Protein AF-0000000070735660 (afdb_homodimer)

Radius of gyration: 27.58 Å; Cα contacts (8 Å, |Δi|>4): 1040; chains: 2; bounding box: 49×83×59 Å

Solvent-accessible surface area (backbone atoms only — not comparable to full-atom values): 27319 Å² total; per-residue (Å²): 127,81,79,76,78,56,40,30,33,40,38,33,31,33,40,31,30,28,33,68,56,40,55,63,57,39,46,39,50,52,58,48,33,52,85,51,47,46,78,44,70,46,63,44,88,35,67,40,91,58,77,45,58,70,66,55,50,64,76,41,56,89,63,61,77,35,14,16,64,54,46,76,40,86,44,86,69,58,62,47,63,37,79,56,71,60,45,80,41,67,72,51,80,67,37,46,27,39,62,39,54,52,66,56,38,50,53,51,47,64,60,46,48,71,75,72,47,84,36,35,29,37,38,12,31,28,42,14,19,26,49,51,53,51,49,51,39,47,32,40,72,76,63,69,41,77,72,49,48,32,41,34,31,35,43,16,37,43,76,29,35,43,86,52,41,72,63,40,29,44,96,88,66,47,78,38,57,40,71,45,33,38,38,35,39,38,22,72,61,18,93,53,39,67,37,26,52,49,29,56,67,42,38,36,58,66,22,85,89,41,71,53,60,47,42,78,46,76,40,91,43,36,88,60,70,74,55,38,91,84,34,50,66,59,29,42,50,52,35,50,51,52,45,33,50,58,58,34,66,69,55,61,56,55,56,70,75,100,126,81,79,76,79,56,41,31,33,39,40,32,31,33,41,32,28,28,30,68,56,39,55,63,57,40,46,39,50,52,59,45,34,53,86,50,47,45,77,44,67,45,61,42,89,36,68,39,91,60,76,46,58,70,66,56,50,64,77,41,55,88,65,60,77,34,13,15,65,53,48,76,42,86,45,86,67,57,64,46,64,37,80,56,71,60,44,81,40,68,72,52,80,68,38,44,26,40,61,38,53,53,66,56,38,52,52,51,45,64,59,47,47,70,74,72,47,85,36,36,28,37,38,13,30,28,41,14,19,26,49,51,54,51,49,51,42,48,32,41,71,77,63,70,41,78,70,48,48,33,41,33,30,35,44,16,37,43,76,29,36,43,88,52,41,72,65,41,29,43,97,86,66,48,78,39,57,40,72,44,34,37,38,36,38,39,21,70,61,17,93,54,38,67,36,25,52,49,29,56,67,42,38,35,57,67,22,86,89,41,71,55,60,47,41,78,45,76,38,91,43,37,86,59,68,71,56,38,88,85,35,50,67,58,28,42,52,52,35,50,51,52,44,34,50,57,60,34,66,69,56,60,57,54,55,73,74,100

Structure (mmCIF, N/CA/C/O backbone):
data_AF-0000000070735660-model_v1
#
loop_
_entity.id
_entity.type
_entity.pdbx_description
1 polymer 'Serine hydrolase domain-containing protein'
#
loop_
_atom_site.group_PDB
_atom_site.id
_atom_site.type_symbol
_atom_site.label_atom_id
_atom_site.label_alt_id
_atom_site.label_comp_id
_atom_site.label_asym_id
_atom_site.label_entity_id
_atom_site.label_seq_id
_atom_site.pdbx_PDB_ins_code
_atom_site.Cartn_x
_atom_site.Cartn_y
_atom_site.Cartn_z
_atom_site.occupancy
_atom_site.B_iso_or_equiv
_atom_site.auth_seq_id
_atom_site.auth_comp_id
_atom_site.auth_asym_id
_atom_site.auth_atom_id
_atom_site.pdbx_PDB_model_num
ATOM 1 N N . MET A 1 1 ? -23.641 47 3.961 1 32.69 1 MET A N 1
ATOM 2 C CA . MET A 1 1 ? -23.578 45.594 3.66 1 32.69 1 MET A CA 1
ATOM 3 C C . MET A 1 1 ? -22.547 44.906 4.551 1 32.69 1 MET A C 1
ATOM 5 O O . MET A 1 1 ? -21.391 45.312 4.609 1 32.69 1 MET A O 1
ATOM 9 N N . GLY A 1 2 ? -22.797 44.344 5.68 1 41.44 2 GLY A N 1
ATOM 10 C CA . GLY A 1 2 ? -21.891 44.062 6.781 1 41.44 2 GLY A CA 1
ATOM 11 C C . GLY A 1 2 ? -20.672 43.25 6.352 1 41.44 2 GLY A C 1
ATOM 12 O O . GLY A 1 2 ? -20.781 42.312 5.574 1 41.44 2 GLY A O 1
ATOM 13 N N . ALA A 1 3 ? -19.547 43.75 6.199 1 49.16 3 ALA A N 1
ATOM 14 C CA . ALA A 1 3 ? -18.297 43.219 5.656 1 49.16 3 ALA A CA 1
ATOM 15 C C . ALA A 1 3 ? -18.047 41.812 6.129 1 49.16 3 ALA A C 1
ATOM 17 O O . ALA A 1 3 ? -17.984 41.531 7.332 1 49.16 3 ALA A O 1
ATOM 18 N N . THR A 1 4 ? -18.547 40.781 5.461 1 62.31 4 THR A N 1
ATOM 19 C CA . THR A 1 4 ? -18.438 39.375 5.848 1 62.31 4 THR A CA 1
ATOM 20 C C . THR A 1 4 ? -17 39.031 6.199 1 62.31 4 THR A C 1
ATOM 22 O O . THR A 1 4 ? -16.078 39.375 5.461 1 62.31 4 THR A O 1
ATOM 25 N N . LYS A 1 5 ? -16.641 38.75 7.453 1 83 5 LYS A N 1
ATOM 26 C CA . LYS A 1 5 ? -15.336 38.438 8.016 1 83 5 LYS A CA 1
ATOM 27 C C . LYS A 1 5 ? -14.625 37.375 7.188 1 83 5 LYS A C 1
ATOM 29 O O . LYS A 1 5 ? -15.219 36.344 6.82 1 83 5 LYS A O 1
ATOM 34 N N . LYS A 1 6 ? -13.43 37.75 6.676 1 92.81 6 LYS A N 1
ATOM 35 C CA . LYS A 1 6 ? -12.617 36.812 5.902 1 92.81 6 LYS A CA 1
ATOM 36 C C . LYS A 1 6 ? -12.242 35.594 6.734 1 92.81 6 LYS A C 1
ATOM 38 O O . LYS A 1 6 ? -11.945 35.719 7.926 1 92.81 6 LYS A O 1
ATOM 43 N N . LEU A 1 7 ? -12.32 34.5 6.055 1 96.06 7 LEU A N 1
ATOM 44 C CA . LEU A 1 7 ? -11.797 33.281 6.688 1 96.06 7 LEU A CA 1
ATOM 45 C C . LEU A 1 7 ? -10.297 33.406 6.941 1 96.06 7 LEU A C 1
ATOM 47 O O . LEU A 1 7 ? -9.57 33.969 6.117 1 96.06 7 LEU A O 1
ATOM 51 N N . ARG A 1 8 ? -9.859 32.938 8 1 97 8 ARG A N 1
ATOM 52 C CA . ARG A 1 8 ? -8.438 32.906 8.305 1 97 8 ARG A CA 1
ATOM 53 C C . ARG A 1 8 ? -7.898 31.469 8.18 1 97 8 ARG A C 1
ATOM 55 O O . ARG A 1 8 ? -8.344 30.562 8.891 1 97 8 ARG A O 1
ATOM 62 N N . VAL A 1 9 ? -6.961 31.297 7.305 1 98.5 9 VAL A N 1
ATOM 63 C CA . VAL A 1 9 ? -6.418 29.984 6.996 1 98.5 9 VAL A CA 1
ATOM 64 C C . VAL A 1 9 ? -4.949 29.922 7.406 1 98.5 9 VAL A C 1
ATOM 66 O O . VAL A 1 9 ? -4.113 30.641 6.855 1 98.5 9 VAL A O 1
ATOM 69 N N . LEU A 1 10 ? -4.602 29.062 8.398 1 98.81 10 LEU A N 1
ATOM 70 C CA . LEU A 1 10 ? -3.221 28.844 8.805 1 98.81 10 LEU A CA 1
ATOM 71 C C . LEU A 1 10 ? -2.545 27.828 7.887 1 98.81 10 LEU A C 1
ATOM 73 O O . LEU A 1 10 ? -3.105 26.766 7.605 1 98.81 10 LEU A O 1
ATOM 77 N N . CYS A 1 11 ? -1.368 28.156 7.41 1 98.88 11 CYS A N 1
ATOM 78 C CA . CYS A 1 11 ? -0.631 27.297 6.496 1 98.88 11 CYS A CA 1
ATOM 79 C C . CYS A 1 11 ? 0.645 26.766 7.148 1 98.88 11 CYS A C 1
ATOM 81 O O . CYS A 1 11 ? 1.46 27.562 7.637 1 98.88 11 CYS A O 1
ATOM 83 N N . MET A 1 12 ? 0.795 25.469 7.133 1 98.75 12 MET A N 1
ATOM 84 C CA . MET A 1 12 ? 1.946 24.797 7.746 1 98.75 12 MET A CA 1
ATOM 85 C C . MET A 1 12 ? 2.797 24.109 6.688 1 98.75 12 MET A C 1
ATOM 87 O O . MET A 1 12 ? 2.342 23.156 6.047 1 98.75 12 MET A O 1
ATOM 91 N N . HIS A 1 13 ? 4.059 24.516 6.582 1 98.69 13 HIS A N 1
ATOM 92 C CA . HIS A 1 13 ? 4.945 24.109 5.496 1 98.69 13 HIS A CA 1
ATOM 93 C C . HIS A 1 13 ? 5.457 22.688 5.695 1 98.69 13 HIS A C 1
ATOM 95 O O . HIS A 1 13 ? 5.312 22.125 6.781 1 98.69 13 HIS A O 1
ATOM 101 N N . GLY A 1 14 ? 6.035 22.188 4.633 1 97.69 14 GLY A N 1
ATOM 102 C CA . GLY A 1 14 ? 6.617 20.844 4.672 1 97.69 14 GLY A CA 1
ATOM 103 C C . GLY A 1 14 ? 7.969 20.812 5.359 1 97.69 14 GLY A C 1
ATOM 104 O O . GLY A 1 14 ? 8.453 21.828 5.848 1 97.69 14 GLY A O 1
ATOM 105 N N . TYR A 1 15 ? 8.57 19.594 5.352 1 96.56 15 TYR A N 1
ATOM 106 C CA . TYR A 1 15 ? 9.836 19.359 6.035 1 96.56 15 TYR A CA 1
ATOM 107 C C . TYR A 1 15 ? 10.969 20.125 5.371 1 96.56 15 TYR A C 1
ATOM 109 O O . TYR A 1 15 ? 11.148 20.047 4.156 1 96.56 15 TYR A O 1
ATOM 117 N N . ARG A 1 16 ? 11.641 20.906 6.117 1 96.88 16 ARG A N 1
ATOM 118 C CA . ARG A 1 16 ? 12.828 21.656 5.703 1 96.88 16 ARG A CA 1
ATOM 119 C C . ARG A 1 16 ? 12.5 22.609 4.562 1 96.88 16 ARG A C 1
ATOM 121 O O . ARG A 1 16 ? 13.211 22.656 3.557 1 96.88 16 ARG A O 1
ATOM 128 N N . THR A 1 17 ? 11.438 23.25 4.672 1 97.56 17 THR A N 1
ATOM 129 C CA . THR A 1 17 ? 11.039 24.391 3.861 1 97.56 17 THR A CA 1
ATOM 130 C C . THR A 1 17 ? 10.703 25.578 4.742 1 97.56 17 THR A C 1
ATOM 132 O O . THR A 1 17 ? 11.359 25.812 5.762 1 97.56 17 THR A O 1
ATOM 135 N N . ASN A 1 18 ? 9.852 26.469 4.27 1 98.5 18 ASN A N 1
ATOM 136 C CA . ASN A 1 18 ? 9.516 27.609 5.117 1 98.5 18 ASN A CA 1
ATOM 137 C C . ASN A 1 18 ? 8.234 28.297 4.656 1 98.5 18 ASN A C 1
ATOM 139 O O . ASN A 1 18 ? 7.555 27.812 3.748 1 98.5 18 ASN A O 1
ATOM 143 N N . ALA A 1 19 ? 7.91 29.359 5.324 1 98.62 19 ALA A N 1
ATOM 144 C CA . ALA A 1 19 ? 6.668 30.094 5.09 1 98.62 19 ALA A CA 1
ATOM 145 C C . ALA A 1 19 ? 6.609 30.625 3.662 1 98.62 19 ALA A C 1
ATOM 147 O O . ALA A 1 19 ? 5.559 30.594 3.021 1 98.62 19 ALA A O 1
ATOM 148 N N . LYS A 1 20 ? 7.703 31.078 3.166 1 98.56 20 LYS A N 1
ATOM 149 C CA . LYS A 1 20 ? 7.734 31.641 1.819 1 98.56 20 LYS A CA 1
ATOM 150 C C . LYS A 1 20 ? 7.406 30.578 0.774 1 98.56 20 LYS A C 1
ATOM 152 O O . LYS A 1 20 ? 6.637 30.828 -0.156 1 98.56 20 LYS A O 1
ATOM 157 N N . ILE A 1 21 ? 7.992 29.453 0.946 1 98.38 21 ILE A N 1
ATOM 158 C CA . ILE A 1 21 ? 7.75 28.359 0.02 1 98.38 21 ILE A CA 1
ATOM 159 C C . ILE A 1 21 ? 6.285 27.922 0.097 1 98.38 21 ILE A C 1
ATOM 161 O O . ILE A 1 21 ? 5.641 27.719 -0.932 1 98.38 21 ILE A O 1
ATOM 165 N N . MET A 1 22 ? 5.793 27.844 1.284 1 98.62 22 MET A N 1
ATOM 166 C CA . MET A 1 22 ? 4.391 27.5 1.479 1 98.62 22 MET A CA 1
ATOM 167 C C . MET A 1 22 ? 3.479 28.516 0.811 1 98.62 22 MET A C 1
ATOM 169 O O . MET A 1 22 ? 2.469 28.156 0.205 1 98.62 22 MET A O 1
ATOM 173 N N . GLU A 1 23 ? 3.811 29.75 0.927 1 98.44 23 GLU A N 1
ATOM 174 C CA . GLU A 1 23 ? 3.041 30.812 0.286 1 98.44 23 GLU A CA 1
ATOM 175 C C . GLU A 1 23 ? 2.998 30.625 -1.228 1 98.44 23 GLU A C 1
ATOM 177 O O . GLU A 1 23 ? 1.935 30.719 -1.841 1 98.44 23 GLU A O 1
ATOM 182 N N . ASP A 1 24 ? 4.117 30.312 -1.787 1 97.69 24 ASP A N 1
ATOM 183 C CA . ASP A 1 24 ? 4.172 30.109 -3.232 1 97.69 24 ASP A CA 1
ATOM 184 C C . ASP A 1 24 ? 3.391 28.859 -3.646 1 97.69 24 ASP A C 1
ATOM 186 O O . ASP A 1 24 ? 2.688 28.875 -4.66 1 97.69 24 ASP A O 1
ATOM 190 N N . GLN A 1 25 ? 3.504 27.875 -2.84 1 96.69 25 GLN A N 1
ATOM 191 C CA . GLN A 1 25 ? 2.902 26.594 -3.186 1 96.69 25 GLN A CA 1
ATOM 192 C C . GLN A 1 25 ? 1.384 26.641 -3.041 1 96.69 25 GLN A C 1
ATOM 194 O O . GLN A 1 25 ? 0.668 25.891 -3.711 1 96.69 25 GLN A O 1
ATOM 199 N N . THR A 1 26 ? 0.858 27.5 -2.215 1 97.81 26 THR A N 1
ATOM 200 C CA . THR A 1 26 ? -0.577 27.578 -1.966 1 97.81 26 THR A CA 1
ATOM 201 C C . THR A 1 26 ? -1.241 28.578 -2.908 1 97.81 26 THR A C 1
ATOM 203 O O . THR A 1 26 ? -2.389 28.969 -2.693 1 97.81 26 THR A O 1
ATOM 206 N N . ARG A 1 27 ? -0.567 29.047 -3.947 1 97.12 27 ARG A N 1
ATOM 207 C CA . ARG A 1 27 ? -1.075 30.078 -4.848 1 97.12 27 ARG A CA 1
ATOM 208 C C . ARG A 1 27 ? -2.43 29.688 -5.426 1 97.12 27 ARG A C 1
ATOM 210 O O . ARG A 1 27 ? -3.354 30.5 -5.469 1 97.12 27 ARG A O 1
ATOM 217 N N . GLY A 1 28 ? -2.564 28.469 -5.871 1 96.81 28 GLY A N 1
ATOM 218 C CA . GLY A 1 28 ? -3.824 28 -6.434 1 96.81 28 GLY A CA 1
ATOM 219 C C . GLY A 1 28 ? -4.977 28.062 -5.449 1 96.81 28 GLY A C 1
ATOM 220 O O . GLY A 1 28 ? -6.078 28.484 -5.793 1 96.81 28 GLY A O 1
ATOM 221 N N . LEU A 1 29 ? -4.723 27.641 -4.266 1 97.88 29 LEU A N 1
ATOM 222 C CA . LEU A 1 29 ? -5.75 27.656 -3.232 1 97.88 29 LEU A CA 1
ATOM 223 C C . LEU A 1 29 ? -6.105 29.094 -2.84 1 97.88 29 LEU A C 1
ATOM 225 O O . LEU A 1 29 ? -7.277 29.406 -2.641 1 97.88 29 LEU A O 1
ATOM 229 N N . ARG A 1 30 ? -5.121 29.953 -2.715 1 97.88 30 ARG A N 1
ATOM 230 C CA . ARG A 1 30 ? -5.348 31.344 -2.365 1 97.88 30 ARG A CA 1
ATOM 231 C C . ARG A 1 30 ? -6.191 32.062 -3.424 1 97.88 30 ARG A C 1
ATOM 233 O O . ARG A 1 30 ? -7.086 32.844 -3.096 1 97.88 30 ARG A O 1
ATOM 240 N N . LYS A 1 31 ? -5.922 31.734 -4.645 1 97.12 31 LYS A N 1
ATOM 241 C CA . LYS A 1 31 ? -6.715 32.312 -5.727 1 97.12 31 LYS A CA 1
ATOM 242 C C . LYS A 1 31 ? -8.172 31.875 -5.637 1 97.12 31 LYS A C 1
ATOM 244 O O . LYS A 1 31 ? -9.086 32.688 -5.805 1 97.12 31 LYS A O 1
ATOM 249 N N . ALA A 1 32 ? -8.414 30.641 -5.316 1 97.06 32 ALA A N 1
ATOM 250 C CA . ALA A 1 32 ? -9.766 30.078 -5.285 1 97.06 32 ALA A CA 1
ATOM 251 C C . ALA A 1 32 ? -10.562 30.641 -4.105 1 97.06 32 ALA A C 1
ATOM 253 O O . ALA A 1 32 ? -11.789 30.75 -4.18 1 97.06 32 ALA A O 1
ATOM 254 N N . LEU A 1 33 ? -9.883 31.016 -3.061 1 97.12 33 LEU A N 1
ATOM 255 C CA . LEU A 1 33 ? -10.57 31.453 -1.854 1 97.12 33 LEU A CA 1
ATOM 256 C C . LEU A 1 33 ? -10.664 32.969 -1.812 1 97.12 33 LEU A C 1
ATOM 258 O O . LEU A 1 33 ? -11.352 33.531 -0.955 1 97.12 33 LEU A O 1
ATOM 262 N N . ALA A 1 34 ? -9.961 33.594 -2.754 1 92.69 34 ALA A N 1
ATOM 263 C CA . ALA A 1 34 ? -10.047 35.031 -2.832 1 92.69 34 ALA A CA 1
ATOM 264 C C . ALA A 1 34 ? -11.43 35.5 -3.293 1 92.69 34 ALA A C 1
ATOM 266 O O . ALA A 1 34 ? -12.016 34.875 -4.191 1 92.69 34 ALA A O 1
ATOM 267 N N . PRO A 1 35 ? -11.992 36.562 -2.643 1 93.38 35 PRO A N 1
ATOM 268 C CA . PRO A 1 35 ? -11.43 37.375 -1.581 1 93.38 35 PRO A CA 1
ATOM 269 C C . PRO A 1 35 ? -11.906 36.969 -0.19 1 93.38 35 PRO A C 1
ATOM 271 O O . PRO A 1 35 ? -11.844 37.781 0.749 1 93.38 35 PRO A O 1
ATOM 274 N N . HIS A 1 36 ? -12.297 35.781 -0.063 1 93.69 36 HIS A N 1
ATOM 275 C CA . HIS A 1 36 ? -13.062 35.375 1.112 1 93.69 36 HIS A CA 1
ATOM 276 C C . HIS A 1 36 ? -12.141 34.938 2.24 1 93.69 36 HIS A C 1
ATOM 278 O O . HIS A 1 36 ? -12.602 34.625 3.346 1 93.69 36 HIS A O 1
ATOM 284 N N . ALA A 1 37 ? -10.828 34.969 1.945 1 97.06 37 ALA A N 1
ATOM 285 C CA . ALA A 1 37 ? -9.945 34.406 2.975 1 97.06 37 ALA A CA 1
ATOM 286 C C . ALA A 1 37 ? -8.641 35.219 3.053 1 97.06 37 ALA A C 1
ATOM 288 O O . ALA A 1 37 ? -8.219 35.812 2.066 1 97.06 37 ALA A O 1
ATOM 289 N N . GLU A 1 38 ? -8.094 35.219 4.223 1 97.06 38 GLU A N 1
ATOM 290 C CA . GLU A 1 38 ? -6.707 35.625 4.445 1 97.06 38 GLU A CA 1
ATOM 291 C C . GLU A 1 38 ? -5.871 34.438 4.938 1 97.06 38 GLU A C 1
ATOM 293 O O . GLU A 1 38 ? -6.375 33.562 5.633 1 97.06 38 GLU A O 1
ATOM 298 N N . PHE A 1 39 ? -4.625 34.438 4.535 1 98.31 39 PHE A N 1
ATOM 299 C CA . PHE A 1 39 ? -3.742 33.312 4.82 1 98.31 39 PHE A CA 1
ATOM 300 C C . PHE A 1 39 ? -2.617 33.719 5.758 1 98.31 39 PHE A C 1
ATOM 302 O O . PHE A 1 39 ? -2.029 34.812 5.594 1 98.31 39 PHE A O 1
ATOM 309 N N . VAL A 1 40 ? -2.4 32.906 6.727 1 98.19 40 VAL A N 1
ATOM 310 C CA . VAL A 1 40 ? -1.326 33.094 7.691 1 98.19 40 VAL A CA 1
ATOM 311 C C . VAL A 1 40 ? -0.26 32.031 7.512 1 98.19 40 VAL A C 1
ATOM 313 O O . VAL A 1 40 ? -0.565 30.828 7.531 1 98.19 40 VAL A O 1
ATOM 316 N N . PHE A 1 41 ? 0.968 32.438 7.309 1 98.56 41 PHE A N 1
ATOM 317 C CA . PHE A 1 41 ? 2.082 31.531 7.109 1 98.56 41 PHE A CA 1
ATOM 318 C C . PHE A 1 41 ? 3.039 31.578 8.297 1 98.56 41 PHE A C 1
ATOM 320 O O . PHE A 1 41 ? 3.506 32.656 8.688 1 98.56 41 PHE A O 1
ATOM 327 N N . LEU A 1 42 ? 3.33 30.422 8.836 1 97.69 42 LEU A N 1
ATOM 328 C CA . LEU A 1 42 ? 4.215 30.328 9.992 1 97.69 42 LEU A CA 1
ATOM 329 C C . LEU A 1 42 ? 5.434 29.469 9.68 1 97.69 42 LEU A C 1
ATOM 331 O O . LEU A 1 42 ? 5.312 28.438 9.016 1 97.69 42 LEU A O 1
ATOM 335 N N . ASN A 1 43 ? 6.566 29.938 10.109 1 98.38 43 ASN A N 1
ATOM 336 C CA . ASN A 1 43 ? 7.734 29.062 10.125 1 98.38 43 ASN A CA 1
ATOM 337 C C . ASN A 1 43 ? 7.742 28.156 11.344 1 98.38 43 ASN A C 1
ATOM 339 O O . ASN A 1 43 ? 7.402 28.578 12.453 1 98.38 43 ASN A O 1
ATOM 343 N N . GLY A 1 44 ? 8.086 26.922 11.102 1 98.25 44 GLY A N 1
ATOM 344 C CA . GLY A 1 44 ? 8.359 26.062 12.242 1 98.25 44 GLY A CA 1
ATOM 345 C C . GLY A 1 44 ? 9.461 26.594 13.141 1 98.25 44 GLY A C 1
ATOM 346 O O . GLY A 1 44 ? 10.305 27.375 12.703 1 98.25 44 GLY A O 1
ATOM 347 N N . PRO A 1 45 ? 9.43 26.125 14.344 1 98.06 45 PRO A N 1
ATOM 348 C CA . PRO A 1 45 ? 10.336 26.719 15.336 1 98.06 45 PRO A CA 1
ATOM 349 C C . PRO A 1 45 ? 11.766 26.219 15.203 1 98.06 45 PRO A C 1
ATOM 351 O O . PRO A 1 45 ? 12.672 26.75 15.852 1 98.06 45 PRO A O 1
ATOM 354 N N . ILE A 1 46 ? 12.031 25.25 14.391 1 97.75 46 ILE A N 1
ATOM 355 C CA . ILE A 1 46 ? 13.359 24.641 14.336 1 97.75 46 ILE A CA 1
ATOM 356 C C . ILE A 1 46 ? 13.992 24.906 12.969 1 97.75 46 ILE A C 1
ATOM 358 O O . ILE A 1 46 ? 13.398 24.594 11.93 1 97.75 46 ILE A O 1
ATOM 362 N N . GLU A 1 47 ? 15.148 25.484 13.008 1 97.25 47 GLU A N 1
ATOM 363 C CA . GLU A 1 47 ? 15.875 25.594 11.75 1 97.25 47 GLU A CA 1
ATOM 364 C C . GLU A 1 47 ? 16.234 24.219 11.195 1 97.25 47 GLU A C 1
ATOM 366 O O . GLU A 1 47 ? 16.625 23.328 11.945 1 97.25 47 GLU A O 1
ATOM 371 N N . ALA A 1 48 ? 16.078 24.125 9.867 1 96.12 48 ALA A N 1
ATOM 372 C CA . ALA A 1 48 ? 16.344 22.844 9.227 1 96.12 48 ALA A CA 1
ATOM 373 C C . ALA A 1 48 ? 17.734 22.328 9.57 1 96.12 48 ALA A C 1
ATOM 375 O O . ALA A 1 48 ? 18.719 23.062 9.43 1 96.12 48 ALA A O 1
ATOM 376 N N . ARG A 1 49 ? 17.906 21.141 10.031 1 92.44 49 ARG A N 1
ATOM 377 C CA . ARG A 1 49 ? 19.156 20.531 10.469 1 92.44 49 ARG A CA 1
ATOM 378 C C . ARG A 1 49 ? 19.859 19.828 9.305 1 92.44 49 ARG A C 1
ATOM 380 O O . ARG A 1 49 ? 20.953 19.297 9.469 1 92.44 49 ARG A O 1
ATOM 387 N N . GLY A 1 50 ? 19.312 19.844 8.148 1 91.56 50 GLY A N 1
ATOM 388 C CA . GLY A 1 50 ? 19.844 19.281 6.906 1 91.56 50 GLY A CA 1
ATOM 389 C C . GLY A 1 50 ? 19.281 19.953 5.668 1 91.56 50 GLY A C 1
ATOM 390 O O . GLY A 1 50 ? 18.484 20.891 5.77 1 91.56 50 GLY A O 1
ATOM 391 N N . PRO A 1 51 ? 19.797 19.484 4.531 1 92.25 51 PRO A N 1
ATOM 392 C CA . PRO A 1 51 ? 19.328 20.109 3.287 1 92.25 51 PRO A CA 1
ATOM 393 C C . PRO A 1 51 ? 17.891 19.766 2.949 1 92.25 51 PRO A C 1
ATOM 395 O O . PRO A 1 51 ? 17.375 18.734 3.393 1 92.25 51 PRO A O 1
ATOM 398 N N . SER A 1 52 ? 17.25 20.688 2.256 1 92.81 52 SER A N 1
ATOM 399 C CA . SER A 1 52 ? 15.984 20.359 1.591 1 92.81 52 SER A CA 1
ATOM 400 C C . SER A 1 52 ? 16.234 19.625 0.278 1 92.81 52 SER A C 1
ATOM 402 O O . SER A 1 52 ? 17.359 19.219 -0.017 1 92.81 52 SER A O 1
ATOM 404 N N . ASP A 1 53 ? 15.117 19.375 -0.399 1 89.12 53 ASP A N 1
ATOM 405 C CA . ASP A 1 53 ? 15.273 18.812 -1.741 1 89.12 53 ASP A CA 1
ATOM 406 C C . ASP A 1 53 ? 16.078 19.75 -2.631 1 89.12 53 ASP A C 1
ATOM 408 O O . ASP A 1 53 ? 16.031 20.969 -2.463 1 89.12 53 ASP A O 1
ATOM 412 N N . ASP A 1 54 ? 16.797 19.188 -3.629 1 90.75 54 ASP A N 1
ATOM 413 C CA . ASP A 1 54 ? 17.719 19.922 -4.477 1 90.75 54 ASP A CA 1
ATOM 414 C C . ASP A 1 54 ? 17.031 21.062 -5.195 1 90.75 54 ASP A C 1
ATOM 416 O O . ASP A 1 54 ? 17.594 22.141 -5.359 1 90.75 54 ASP A O 1
ATOM 420 N N . VAL A 1 55 ? 15.836 20.844 -5.648 1 91 55 VAL A N 1
ATOM 421 C CA . VAL A 1 55 ? 15.094 21.859 -6.398 1 91 55 VAL A CA 1
ATOM 422 C C . VAL A 1 55 ? 14.773 23.031 -5.488 1 91 55 VAL A C 1
ATOM 424 O O . VAL A 1 55 ? 14.953 24.188 -5.875 1 91 55 VAL A O 1
ATOM 427 N N . ILE A 1 56 ? 14.336 22.75 -4.305 1 94.06 56 ILE A N 1
ATOM 428 C CA . ILE A 1 56 ? 14.008 23.781 -3.326 1 94.06 56 ILE A CA 1
ATOM 429 C C . ILE A 1 56 ? 15.273 24.547 -2.941 1 94.06 56 ILE A C 1
ATOM 431 O O . ILE A 1 56 ? 15.266 25.781 -2.873 1 94.06 56 ILE A O 1
ATOM 435 N N . GLU A 1 57 ? 16.359 23.844 -2.721 1 95.19 57 GLU A N 1
ATOM 436 C CA . GLU A 1 57 ? 17.641 24.453 -2.34 1 95.19 57 GLU A CA 1
ATOM 437 C C . GLU A 1 57 ? 18.094 25.484 -3.373 1 95.19 57 GLU A C 1
ATOM 439 O O . GLU A 1 57 ? 18.641 26.516 -3.018 1 95.19 57 GLU A O 1
ATOM 444 N N . LYS A 1 58 ? 17.891 25.078 -4.586 1 96.69 58 LYS A N 1
ATOM 445 C CA . LYS A 1 58 ? 18.328 25.938 -5.676 1 96.69 58 LYS A CA 1
ATOM 446 C C . LYS A 1 58 ? 17.375 27.109 -5.875 1 96.69 58 LYS A C 1
ATOM 448 O O . LYS A 1 58 ? 17.797 28.266 -5.902 1 96.69 58 LYS A O 1
ATOM 453 N N . LEU A 1 59 ? 16.094 26.922 -5.945 1 96.69 59 LEU A N 1
ATOM 454 C CA . LEU A 1 59 ? 15.086 27.922 -6.305 1 96.69 59 LEU A CA 1
ATOM 455 C C . LEU A 1 59 ? 14.883 28.922 -5.176 1 96.69 59 LEU A C 1
ATOM 457 O O . LEU A 1 59 ? 14.555 30.078 -5.426 1 96.69 59 LEU A O 1
ATOM 461 N N . TYR A 1 60 ? 15.094 28.484 -4.004 1 97.88 60 TYR A N 1
ATOM 462 C CA . TYR A 1 60 ? 14.781 29.359 -2.873 1 97.88 60 TYR A CA 1
ATOM 463 C C . TYR A 1 60 ? 16.031 29.656 -2.053 1 97.88 60 TYR A C 1
ATOM 465 O O . TYR A 1 60 ? 15.945 29.875 -0.842 1 97.88 60 TYR A O 1
ATOM 473 N N . ALA A 1 61 ? 17.141 29.672 -2.66 1 96.88 61 ALA A N 1
ATOM 474 C CA . ALA A 1 61 ? 18.422 29.906 -1.998 1 96.88 61 ALA A CA 1
ATOM 475 C C . ALA A 1 61 ? 18.406 31.234 -1.25 1 96.88 61 ALA A C 1
ATOM 477 O O . ALA A 1 61 ? 19 31.344 -0.168 1 96.88 61 ALA A O 1
ATOM 478 N N . GLU A 1 62 ? 17.734 32.219 -1.75 1 97.44 62 GLU A N 1
ATOM 479 C CA . GLU A 1 62 ? 17.75 33.562 -1.177 1 97.44 62 GLU A CA 1
ATOM 480 C C . GLU A 1 62 ? 16.734 33.688 -0.042 1 97.44 62 GLU A C 1
ATOM 482 O O . GLU A 1 62 ? 16.672 34.688 0.646 1 97.44 62 GLU A O 1
ATOM 487 N N . HIS A 1 63 ? 15.969 32.594 0.246 1 97.69 63 HIS A N 1
ATOM 488 C CA . HIS A 1 63 ? 14.906 32.688 1.243 1 97.69 63 HIS A CA 1
ATOM 489 C C . HIS A 1 63 ? 15.219 31.797 2.449 1 97.69 63 HIS A C 1
ATOM 491 O O . HIS A 1 63 ? 14.344 31.516 3.27 1 97.69 63 HIS A O 1
ATOM 497 N N . LYS A 1 64 ? 16.406 31.391 2.539 1 96.88 64 LYS A N 1
ATOM 498 C CA . LYS A 1 64 ? 16.875 30.672 3.717 1 96.88 64 LYS A CA 1
ATOM 499 C C . LYS A 1 64 ? 16.844 31.547 4.957 1 96.88 64 LYS A C 1
ATOM 501 O O . LYS A 1 64 ? 16.844 32.781 4.852 1 96.88 64 LYS A O 1
ATOM 506 N N . PRO A 1 65 ? 16.766 30.906 6.168 1 97.81 65 PRO A N 1
ATOM 507 C CA . PRO A 1 65 ? 16.859 29.484 6.473 1 97.81 65 PRO A CA 1
ATOM 508 C C . PRO A 1 65 ? 15.531 28.75 6.258 1 97.81 65 PRO A C 1
ATOM 510 O O . PRO A 1 65 ? 14.461 29.344 6.371 1 97.81 65 PRO A O 1
ATOM 513 N N . PHE A 1 66 ? 15.609 27.453 5.961 1 98.12 66 PHE A N 1
ATOM 514 C CA . PHE A 1 66 ? 14.453 26.562 5.977 1 98.12 66 PHE A CA 1
ATOM 515 C C . PHE A 1 66 ? 14.156 26.078 7.395 1 98.12 66 PHE A C 1
ATOM 517 O O . PHE A 1 66 ? 14.984 26.25 8.297 1 98.12 66 PHE A O 1
ATOM 524 N N . CYS A 1 67 ? 12.953 25.594 7.598 1 98.19 67 CYS A N 1
ATOM 525 C CA . CYS A 1 67 ? 12.508 25.281 8.953 1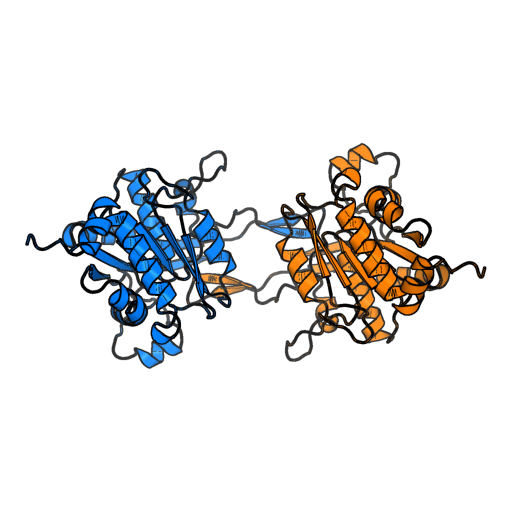 98.19 67 CYS A CA 1
ATOM 526 C C . CYS A 1 67 ? 11.898 23.875 9.016 1 98.19 67 CYS A C 1
ATOM 528 O O . CYS A 1 67 ? 11.531 23.312 7.98 1 98.19 67 CYS A O 1
ATOM 530 N N . GLU A 1 68 ? 11.883 23.328 10.242 1 97.19 68 GLU A N 1
ATOM 531 C CA . GLU A 1 68 ? 11.227 22.062 10.578 1 97.19 68 GLU A CA 1
ATOM 532 C C . GLU A 1 68 ? 10.227 22.25 11.719 1 97.19 68 GLU A C 1
ATOM 534 O O . GLU A 1 68 ? 10.391 23.141 12.562 1 97.19 68 GLU A O 1
ATOM 539 N N . TRP A 1 69 ? 9.164 21.453 11.703 1 97.38 69 TRP A N 1
ATOM 540 C CA . TRP A 1 69 ? 8.266 21.406 12.844 1 97.38 69 TRP A CA 1
ATOM 541 C C . TRP A 1 69 ? 8.766 20.422 13.898 1 97.38 69 TRP A C 1
ATOM 543 O O . TRP A 1 69 ? 8.266 20.406 15.023 1 97.38 69 TRP A O 1
ATOM 553 N N . GLY A 1 70 ? 9.625 19.641 13.609 1 93.38 70 GLY A N 1
ATOM 554 C CA . GLY A 1 70 ? 10.281 18.578 14.359 1 93.38 70 GLY A CA 1
ATOM 555 C C . GLY A 1 70 ? 11.125 17.656 13.484 1 93.38 70 GLY A C 1
ATOM 556 O O . GLY A 1 70 ? 11.32 17.938 12.297 1 93.38 70 GLY A O 1
ATOM 557 N N . SER A 1 71 ? 11.734 16.719 14.133 1 90.38 71 SER A N 1
ATOM 558 C CA . SER A 1 71 ? 12.469 15.711 13.383 1 90.38 71 SER A CA 1
ATOM 559 C C . SER A 1 71 ? 12.164 14.312 13.883 1 90.38 71 SER A C 1
ATOM 561 O O . SER A 1 71 ? 11.258 14.125 14.703 1 90.38 71 SER A O 1
ATOM 563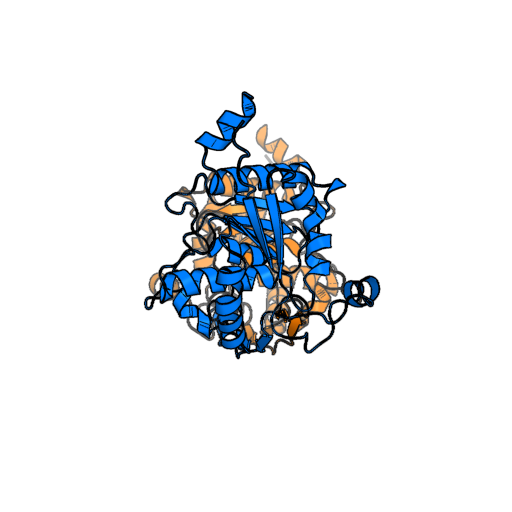 N N . PHE A 1 72 ? 12.734 13.359 13.109 1 88.12 72 PHE A N 1
ATOM 564 C CA . PHE A 1 72 ? 12.422 11.969 13.414 1 88.12 72 PHE A CA 1
ATOM 565 C C . PHE A 1 72 ? 13.695 11.133 13.516 1 88.12 72 PHE A C 1
ATOM 567 O O . PHE A 1 72 ? 14.664 11.383 12.797 1 88.12 72 PHE A O 1
ATOM 574 N N . LYS A 1 73 ? 13.664 10.352 14.562 1 88.56 73 LYS A N 1
ATOM 575 C CA . LYS A 1 73 ? 14.648 9.281 14.617 1 88.56 73 LYS A CA 1
ATOM 576 C C . LYS A 1 73 ? 14.008 7.926 14.336 1 88.56 73 LYS A C 1
ATOM 578 O O . LYS A 1 73 ? 12.867 7.68 14.734 1 88.56 73 LYS A O 1
ATOM 583 N N . GLU A 1 74 ? 14.773 7.109 13.656 1 87.56 74 GLU A N 1
ATOM 584 C CA . GLU A 1 74 ? 14.242 5.789 13.328 1 87.56 74 GLU A CA 1
ATOM 585 C C . GLU A 1 74 ? 14.18 4.895 14.555 1 87.56 74 GLU A C 1
ATOM 587 O O . GLU A 1 74 ? 15.094 4.898 15.383 1 87.56 74 GLU A O 1
ATOM 592 N N . ARG A 1 75 ? 13.117 4.176 14.617 1 91.12 75 ARG A N 1
ATOM 593 C CA . ARG A 1 75 ? 12.93 3.152 15.641 1 91.12 75 ARG A CA 1
ATOM 594 C C . ARG A 1 75 ? 13.008 1.753 15.047 1 91.12 75 ARG A C 1
ATOM 596 O O . ARG A 1 75 ? 12.672 1.555 13.875 1 91.12 75 ARG A O 1
ATOM 603 N N . GLU A 1 76 ? 13.57 0.885 15.93 1 90.81 76 GLU A N 1
ATOM 604 C CA . GLU A 1 76 ? 13.477 -0.511 15.508 1 90.81 76 GLU A CA 1
ATOM 605 C C . GLU A 1 76 ? 12.031 -0.92 15.266 1 90.81 76 GLU A C 1
ATOM 607 O O . GLU A 1 76 ? 11.133 -0.553 16.031 1 90.81 76 GLU A O 1
ATOM 612 N N . ARG A 1 77 ? 11.883 -1.69 14.234 1 93.81 77 ARG A N 1
ATOM 613 C CA . ARG A 1 77 ? 10.539 -2.141 13.891 1 93.81 77 ARG A CA 1
ATOM 614 C C . ARG A 1 77 ? 10.383 -3.641 14.125 1 93.81 77 ARG A C 1
ATOM 616 O O . ARG A 1 77 ? 10.797 -4.449 13.297 1 93.81 77 ARG A O 1
ATOM 623 N N . PRO A 1 78 ? 9.836 -3.982 15.312 1 95.06 78 PRO A N 1
ATOM 624 C CA . PRO A 1 78 ? 9.586 -5.414 15.508 1 95.06 78 PRO A CA 1
ATOM 625 C C . PRO A 1 78 ? 8.727 -6.02 14.406 1 95.06 78 PRO A C 1
ATOM 627 O O . PRO A 1 78 ? 7.777 -5.379 13.938 1 95.06 78 PRO A O 1
ATOM 630 N N . HIS A 1 79 ? 9.148 -7.18 13.914 1 93.69 79 HIS A N 1
ATOM 631 C CA . HIS A 1 79 ? 8.422 -7.82 12.82 1 93.69 79 HIS A CA 1
ATOM 632 C C . HIS A 1 79 ? 8.516 -9.344 12.914 1 93.69 79 HIS A C 1
ATOM 634 O O . HIS A 1 79 ? 9.266 -9.867 13.742 1 93.69 79 HIS A O 1
ATOM 640 N N . ARG A 1 80 ? 7.633 -10.016 12.219 1 91.06 80 ARG A N 1
ATOM 641 C CA . ARG A 1 80 ? 7.641 -11.461 12.047 1 91.06 80 ARG A CA 1
ATOM 642 C C . ARG A 1 80 ? 7.273 -11.844 10.609 1 91.06 80 ARG A C 1
ATOM 644 O O . ARG A 1 80 ? 6.727 -11.031 9.867 1 91.06 80 ARG A O 1
ATOM 651 N N . LEU A 1 81 ? 7.613 -13.023 10.25 1 86.69 81 LEU A N 1
ATOM 652 C CA . LEU A 1 81 ? 7.164 -13.57 8.977 1 86.69 81 LEU A CA 1
ATOM 653 C C . LEU A 1 81 ? 5.797 -14.234 9.117 1 86.69 81 LEU A C 1
ATOM 655 O O . LEU A 1 81 ? 5.59 -15.047 10.023 1 86.69 81 LEU A O 1
ATOM 659 N N . ASP A 1 82 ? 4.891 -13.836 8.258 1 88.56 82 ASP A N 1
ATOM 660 C CA . ASP A 1 82 ? 3.564 -14.453 8.281 1 88.56 82 ASP A CA 1
ATOM 661 C C . ASP A 1 82 ? 3.646 -15.945 8 1 88.56 82 ASP A C 1
ATOM 663 O O . ASP A 1 82 ? 4.305 -16.375 7.051 1 88.56 82 ASP A O 1
ATOM 667 N N . PRO A 1 83 ? 2.963 -16.766 8.766 1 83 83 PRO A N 1
ATOM 668 C CA . PRO A 1 83 ? 3.111 -18.203 8.617 1 83 83 PRO A CA 1
ATOM 669 C C . PRO A 1 83 ? 2.518 -18.734 7.309 1 83 83 PRO A C 1
ATOM 671 O O . PRO A 1 83 ? 2.918 -19.797 6.82 1 83 83 PRO A O 1
ATOM 674 N N . GLU A 1 84 ? 1.608 -17.953 6.723 1 82.81 84 GLU A N 1
ATOM 675 C CA . GLU A 1 84 ? 0.923 -18.438 5.527 1 82.81 84 GLU A CA 1
ATOM 676 C C . GLU A 1 84 ? 1.616 -17.953 4.258 1 82.81 84 GLU A C 1
ATOM 678 O O . GLU A 1 84 ? 1.643 -18.656 3.25 1 82.81 84 GLU A O 1
ATOM 683 N N . THR A 1 85 ? 2.152 -16.766 4.328 1 85.88 85 THR A N 1
ATOM 684 C CA . THR A 1 85 ? 2.635 -16.156 3.094 1 85.88 85 THR A CA 1
ATOM 685 C C . THR A 1 85 ? 4.133 -15.875 3.18 1 85.88 85 THR A C 1
ATOM 687 O O . THR A 1 85 ? 4.773 -15.602 2.164 1 85.88 85 THR A O 1
ATOM 690 N N . GLN A 1 86 ? 4.676 -15.805 4.41 1 85.25 86 GLN A N 1
ATOM 691 C CA . GLN A 1 86 ? 6.066 -15.484 4.711 1 85.25 86 GLN A CA 1
ATOM 692 C C . GLN A 1 86 ? 6.367 -14.016 4.406 1 85.25 86 GLN A C 1
ATOM 694 O O . GLN A 1 86 ? 7.531 -13.617 4.344 1 85.25 86 GLN A O 1
ATOM 699 N N . GLU A 1 87 ? 5.273 -13.25 4.191 1 89.94 87 GLU A N 1
ATOM 700 C CA . GLU A 1 87 ? 5.418 -11.797 4.105 1 89.94 87 GLU A CA 1
ATOM 701 C C . GLU A 1 87 ? 5.82 -11.203 5.453 1 89.94 87 GLU A C 1
ATOM 703 O O . GLU A 1 87 ? 5.527 -11.781 6.504 1 89.94 87 GLU A O 1
ATOM 708 N N . ILE A 1 88 ? 6.531 -10.148 5.387 1 91.25 88 ILE A N 1
ATOM 709 C CA . ILE A 1 88 ? 6.914 -9.469 6.621 1 91.25 88 ILE A CA 1
ATOM 710 C C . ILE A 1 88 ? 5.703 -8.75 7.207 1 91.25 88 ILE A C 1
ATOM 712 O O . ILE A 1 88 ? 5.008 -8.008 6.504 1 91.25 88 ILE A O 1
ATOM 716 N N . GLU A 1 89 ? 5.453 -9.055 8.414 1 92.25 89 GLU A N 1
ATOM 717 C CA . GLU A 1 89 ? 4.422 -8.352 9.18 1 92.25 89 GLU A CA 1
ATOM 718 C C . GLU A 1 89 ? 5.039 -7.492 10.273 1 92.25 89 GLU A C 1
ATOM 720 O O . GLU A 1 89 ? 5.598 -8.016 11.242 1 92.25 89 GLU A O 1
ATOM 725 N N . TYR A 1 90 ? 4.977 -6.195 10.094 1 94.06 90 TYR A N 1
ATOM 726 C CA . TYR A 1 90 ? 5.457 -5.301 11.148 1 94.06 90 TYR A CA 1
ATOM 727 C C . TYR A 1 90 ? 4.441 -5.191 12.273 1 94.06 90 TYR A C 1
ATOM 729 O O . TYR A 1 90 ? 3.236 -5.074 12.031 1 94.06 90 TYR A O 1
ATOM 737 N N . LEU A 1 91 ? 4.945 -5.215 13.5 1 94.69 91 LEU A N 1
ATOM 738 C CA . LEU A 1 91 ? 4.082 -5.297 14.672 1 94.69 91 LEU A CA 1
ATOM 739 C C . LEU A 1 91 ? 3.883 -3.92 15.297 1 94.69 91 LEU A C 1
ATOM 741 O O . LEU A 1 91 ? 3.094 -3.768 16.234 1 94.69 91 LEU A O 1
ATOM 745 N N . ASP A 1 92 ? 4.559 -2.895 14.781 1 94.56 92 ASP A N 1
ATOM 746 C CA . ASP A 1 92 ? 4.527 -1.553 15.359 1 94.56 92 ASP A CA 1
ATOM 747 C C . ASP A 1 92 ? 3.299 -0.78 14.883 1 94.56 92 ASP A C 1
ATOM 749 O O . ASP A 1 92 ? 3.07 0.354 15.305 1 94.56 92 ASP A O 1
ATOM 753 N N . LYS A 1 93 ? 2.465 -1.327 13.977 1 93.56 93 LYS A N 1
ATOM 754 C CA . LYS A 1 93 ? 1.233 -0.746 13.453 1 93.56 93 LYS A CA 1
ATOM 755 C C . LYS A 1 93 ? 1.494 0.619 12.82 1 93.56 93 LYS A C 1
ATOM 757 O O . LYS A 1 93 ? 0.658 1.521 12.914 1 93.56 93 LYS A O 1
ATOM 762 N N . GLY A 1 94 ? 2.697 0.785 12.297 1 93.81 94 GLY A N 1
ATOM 763 C CA . GLY A 1 94 ? 3.021 2.01 11.578 1 93.81 94 GLY A CA 1
ATOM 764 C C . GLY A 1 94 ? 3.605 3.086 12.477 1 93.81 94 GLY A C 1
ATOM 765 O O . GLY A 1 94 ? 3.9 4.191 12.016 1 93.81 94 GLY A O 1
ATOM 766 N N . TRP A 1 95 ? 3.783 2.83 13.781 1 95.5 95 TRP A N 1
ATOM 767 C CA . TRP A 1 95 ? 4.352 3.783 14.727 1 95.5 95 TRP A CA 1
ATOM 768 C C . TRP A 1 95 ? 5.855 3.576 14.875 1 95.5 95 TRP A C 1
ATOM 770 O O . TRP A 1 95 ? 6.328 3.129 15.922 1 95.5 95 TRP A O 1
ATOM 780 N N . TYR A 1 96 ? 6.648 4.047 13.836 1 94.44 96 TYR A N 1
ATOM 781 C CA . TYR A 1 96 ? 8.047 3.621 13.797 1 94.44 96 TYR A CA 1
ATOM 782 C C . TYR A 1 96 ? 8.984 4.82 13.859 1 94.44 96 TYR A C 1
ATOM 784 O O . TYR A 1 96 ? 10.164 4.711 13.508 1 94.44 96 TYR A O 1
ATOM 792 N N . HIS A 1 97 ? 8.484 5.977 14.289 1 93.5 97 HIS A N 1
ATOM 793 C CA . HIS A 1 97 ? 9.328 7.152 14.469 1 93.5 97 HIS A CA 1
ATOM 794 C C . HIS A 1 97 ? 9.383 7.57 15.93 1 93.5 97 HIS A C 1
ATOM 796 O O . HIS A 1 97 ? 8.391 7.453 16.656 1 93.5 97 HIS A O 1
ATOM 802 N N . ASP A 1 98 ? 10.586 8.008 16.297 1 92.81 98 ASP A N 1
ATOM 803 C CA . ASP A 1 98 ? 10.688 8.812 17.5 1 92.81 98 ASP A CA 1
ATOM 804 C C . ASP A 1 98 ? 10.719 10.305 17.172 1 92.81 98 ASP A C 1
ATOM 806 O O . ASP A 1 98 ? 11.633 10.781 16.5 1 92.81 98 ASP A O 1
ATOM 810 N N . TYR A 1 99 ? 9.664 10.93 17.531 1 89.94 99 TYR A N 1
ATOM 811 C CA . TYR A 1 99 ? 9.633 12.367 17.297 1 89.94 99 TYR A CA 1
ATOM 812 C C . TYR A 1 99 ? 10.695 13.078 18.141 1 89.94 99 TYR A C 1
ATOM 814 O O . TYR A 1 99 ? 10.852 12.797 19.328 1 89.94 99 TYR A O 1
ATOM 822 N N . VAL A 1 100 ? 11.406 13.844 17.453 1 91.62 100 VAL A N 1
ATOM 823 C CA . VAL A 1 100 ? 12.383 14.703 18.094 1 91.62 100 VAL A CA 1
ATOM 824 C C . VAL A 1 100 ? 11.859 16.141 18.156 1 91.62 100 VAL A C 1
ATOM 826 O O . VAL A 1 100 ? 11.438 16.703 17.141 1 91.62 100 VAL A O 1
ATOM 829 N N . ASP A 1 101 ? 11.688 16.797 19.406 1 92.69 101 ASP A N 1
ATOM 830 C CA . ASP A 1 101 ? 11.359 18.188 19.672 1 92.69 101 ASP A CA 1
ATOM 831 C C . ASP A 1 101 ? 9.852 18.438 19.547 1 92.69 101 ASP A C 1
ATOM 833 O O . ASP A 1 101 ? 9.43 19.531 19.156 1 92.69 101 ASP A O 1
ATOM 837 N N . TRP A 1 102 ? 9.086 17.406 19.688 1 94.94 102 TRP A N 1
ATOM 838 C CA . TRP A 1 102 ? 7.641 17.594 19.672 1 94.94 102 TRP A CA 1
ATOM 839 C C . TRP A 1 102 ? 7.203 18.609 20.703 1 94.94 102 TRP A C 1
ATOM 841 O O . TRP A 1 102 ? 6.406 19.5 20.406 1 94.94 102 TRP A O 1
ATOM 851 N N . GLU A 1 103 ? 7.789 18.516 21.875 1 94.94 103 GLU A N 1
ATOM 852 C CA . GLU A 1 103 ? 7.426 19.438 22.953 1 94.94 103 GLU A CA 1
ATOM 853 C C . GLU A 1 103 ? 7.754 20.875 22.594 1 94.94 103 GLU A C 1
ATOM 855 O O . GLU A 1 103 ? 7.016 21.797 22.953 1 94.94 103 GLU A O 1
ATOM 860 N N . THR A 1 104 ? 8.859 21.016 21.938 1 96.88 104 THR A N 1
ATOM 861 C CA . THR A 1 104 ? 9.234 22.344 21.469 1 96.88 104 THR A CA 1
ATOM 862 C C . THR A 1 104 ? 8.18 22.906 20.516 1 96.88 104 THR A C 1
ATOM 864 O O . THR A 1 104 ? 7.809 24.078 20.609 1 96.88 104 THR A O 1
ATOM 867 N N . THR A 1 105 ? 7.711 22.078 19.594 1 97.56 105 THR A N 1
ATOM 868 C CA . THR A 1 105 ? 6.699 22.484 18.625 1 97.56 105 THR A CA 1
ATOM 869 C C . THR A 1 105 ? 5.383 22.828 19.328 1 97.56 105 THR A C 1
ATOM 871 O O . THR A 1 105 ? 4.75 23.828 19.016 1 97.56 105 THR A O 1
ATOM 874 N N . VAL A 1 106 ? 5.008 22.031 20.312 1 97.81 106 VAL A N 1
ATOM 875 C CA . VAL A 1 106 ? 3.775 22.281 21.047 1 97.81 106 VAL A CA 1
ATOM 876 C C . VAL A 1 106 ? 3.877 23.625 21.781 1 97.81 106 VAL A C 1
ATOM 878 O O . VAL A 1 106 ? 2.969 24.453 21.703 1 97.81 106 VAL A O 1
ATOM 881 N N . LYS A 1 107 ? 4.996 23.781 22.469 1 98 107 LYS A N 1
ATOM 882 C CA . LYS A 1 107 ? 5.207 25.031 23.188 1 98 107 LYS A CA 1
ATOM 883 C C . LYS A 1 107 ? 5.164 26.234 22.25 1 98 107 LYS A C 1
ATOM 885 O O . LYS A 1 107 ? 4.547 27.25 22.578 1 98 107 LYS A O 1
ATOM 890 N N . TYR A 1 108 ? 5.867 26.109 21.203 1 98.56 108 TYR A N 1
ATOM 891 C CA . TYR A 1 108 ? 5.895 27.172 20.203 1 98.56 108 TYR A CA 1
ATOM 892 C C . TYR A 1 108 ? 4.488 27.5 19.719 1 98.56 108 TYR A C 1
ATOM 894 O O . TYR A 1 108 ? 4.105 28.672 19.672 1 98.56 108 TYR A O 1
ATOM 902 N N . MET A 1 109 ? 3.678 26.516 19.406 1 98.19 109 MET A N 1
ATOM 903 C CA . MET A 1 109 ? 2.328 26.719 18.891 1 98.19 109 MET A CA 1
ATOM 904 C C . MET A 1 109 ? 1.416 27.281 19.984 1 98.19 109 MET A C 1
ATOM 906 O O . MET A 1 109 ? 0.541 28.109 19.703 1 98.19 109 MET A O 1
ATOM 910 N N . ASP A 1 110 ? 1.635 26.875 21.188 1 97.75 110 ASP A N 1
ATOM 911 C CA . ASP A 1 110 ? 0.894 27.438 22.312 1 97.75 110 ASP A CA 1
ATOM 912 C C . ASP A 1 110 ? 1.112 28.938 22.422 1 97.75 110 ASP A C 1
ATOM 914 O O . ASP A 1 110 ? 0.212 29.672 22.828 1 97.75 110 ASP A O 1
ATOM 918 N N . GLU A 1 111 ? 2.256 29.328 22.094 1 98 111 GLU A N 1
ATOM 919 C CA . GLU A 1 111 ? 2.588 30.734 22.156 1 98 111 GLU A CA 1
ATOM 920 C C . GLU A 1 111 ? 2.039 31.484 20.938 1 98 111 GLU A C 1
ATOM 922 O O . GLU A 1 111 ? 1.553 32.625 21.062 1 98 111 GLU A O 1
ATOM 927 N N . GLN A 1 112 ? 2.129 30.875 19.766 1 97.88 112 GLN A N 1
ATOM 928 C CA . GLN A 1 112 ? 1.811 31.562 18.516 1 97.88 112 GLN A CA 1
ATOM 929 C C . GLN A 1 112 ? 0.302 31.641 18.297 1 97.88 112 GLN A C 1
ATOM 931 O O . GLN A 1 112 ? -0.214 32.656 17.828 1 97.88 112 GLN A O 1
ATOM 936 N N . LEU A 1 113 ? -0.446 30.594 18.609 1 97.44 113 LEU A N 1
ATOM 937 C CA . LEU A 1 113 ? -1.843 30.469 18.203 1 97.44 113 LEU A CA 1
ATOM 938 C C . LEU A 1 113 ? -2.689 31.562 18.844 1 97.44 113 LEU A C 1
ATOM 940 O O . LEU A 1 113 ? -3.475 32.219 18.156 1 97.44 113 LEU A O 1
ATOM 944 N N . PRO A 1 114 ? -2.48 31.906 20.125 1 96.06 114 PRO A N 1
ATOM 945 C CA . PRO A 1 114 ? -3.252 33 20.703 1 96.06 114 PRO A CA 1
ATOM 946 C C . PRO A 1 114 ? -2.945 34.344 20.047 1 96.06 114 PRO A C 1
ATOM 948 O O . PRO A 1 114 ? -3.832 35.188 19.938 1 96.06 114 PRO A O 1
ATOM 951 N N . LYS A 1 115 ? -1.753 34.531 19.562 1 96.75 115 LYS A N 1
ATOM 952 C CA . LYS A 1 115 ? -1.354 35.781 18.938 1 96.75 115 LYS A CA 1
ATOM 953 C C . LYS A 1 115 ? -1.976 35.938 17.547 1 96.75 115 LYS A C 1
ATOM 955 O O . LYS A 1 115 ? -2.225 37.062 17.094 1 96.75 115 LYS A O 1
ATOM 960 N N . LEU A 1 116 ? -2.162 34.844 16.875 1 94.62 116 LEU A N 1
ATOM 961 C CA . LEU A 1 116 ? -2.703 34.844 15.516 1 94.62 116 LEU A CA 1
ATOM 962 C C . LEU A 1 116 ? -4.199 35.125 15.531 1 94.62 116 LEU A C 1
ATOM 964 O O . LEU A 1 116 ? -4.75 35.625 14.547 1 94.62 116 LEU A O 1
ATOM 968 N N . GLY A 1 117 ? -4.879 34.875 16.641 1 90.31 117 GLY A N 1
ATOM 969 C CA . GLY A 1 117 ? -6.328 35 16.688 1 90.31 117 GLY A CA 1
ATOM 970 C C . GLY A 1 117 ? -7.051 33.781 16.172 1 90.31 117 GLY A C 1
ATOM 971 O O . GLY A 1 117 ? -6.438 32.719 15.992 1 90.31 117 GLY A O 1
ATOM 972 N N . PRO A 1 118 ? -8.336 33.969 15.984 1 91.88 118 PRO A N 1
ATOM 973 C CA . PRO A 1 118 ? -9.148 32.812 15.57 1 91.88 118 PRO A CA 1
ATOM 974 C C . PRO A 1 118 ? -8.758 32.281 14.195 1 91.88 118 PRO A C 1
ATOM 976 O O . PRO A 1 118 ? -8.539 33.062 13.266 1 91.88 118 PRO A O 1
ATOM 979 N N . ILE A 1 119 ? -8.57 31 14.016 1 97.19 119 ILE A N 1
ATOM 980 C CA . ILE A 1 119 ? -8.258 30.312 12.766 1 97.19 119 ILE A CA 1
ATOM 981 C C . ILE A 1 119 ? -9.461 29.469 12.328 1 97.19 119 ILE A C 1
ATOM 983 O O . ILE A 1 119 ? -10.039 28.734 13.125 1 97.19 119 ILE A O 1
ATOM 987 N N . ASP A 1 120 ? -9.836 29.625 11.109 1 97.12 120 ASP A N 1
ATOM 988 C CA . ASP A 1 120 ? -11 28.891 10.602 1 97.12 120 ASP A CA 1
ATOM 989 C C . ASP A 1 120 ? -10.586 27.547 10.031 1 97.12 120 ASP A C 1
ATOM 991 O O . ASP A 1 120 ? -11.242 26.531 10.289 1 97.12 120 ASP A O 1
ATOM 995 N N . ALA A 1 121 ? -9.516 27.562 9.289 1 98.19 121 ALA A N 1
ATOM 996 C CA . ALA A 1 121 ? -9.016 26.344 8.672 1 98.19 121 ALA A CA 1
ATOM 997 C C . ALA A 1 121 ? -7.496 26.266 8.742 1 98.19 121 ALA A C 1
ATOM 999 O O . ALA A 1 121 ? -6.824 27.297 8.867 1 98.19 121 ALA A O 1
ATOM 1000 N N . VAL A 1 122 ? -6.977 25.062 8.727 1 98.81 122 VAL A N 1
ATOM 1001 C CA . VAL A 1 122 ? -5.535 24.844 8.688 1 98.81 122 VAL A CA 1
ATOM 1002 C C . VAL A 1 122 ? -5.172 23.969 7.496 1 98.81 122 VAL A C 1
ATOM 1004 O O . VAL A 1 122 ? -5.883 23 7.191 1 98.81 122 VAL A O 1
ATOM 1007 N N . VAL A 1 123 ? -4.16 24.375 6.77 1 98.88 123 VAL A N 1
ATOM 1008 C CA . VAL A 1 123 ? -3.635 23.641 5.625 1 98.88 123 VAL A CA 1
ATOM 1009 C C . VAL A 1 123 ? -2.199 23.203 5.902 1 98.88 123 VAL A C 1
ATOM 1011 O O . VAL A 1 123 ? -1.353 24.016 6.262 1 98.88 123 VAL A O 1
ATOM 1014 N N . GLY A 1 124 ? -1.938 21.922 5.777 1 98.81 124 GLY A N 1
ATOM 1015 C CA . GLY A 1 124 ? -0.592 21.391 5.934 1 98.81 124 GLY A CA 1
ATOM 1016 C C . GLY A 1 124 ? -0.101 20.641 4.711 1 98.81 124 GLY A C 1
ATOM 1017 O O . GLY A 1 124 ? -0.863 19.906 4.082 1 98.81 124 GLY A O 1
ATOM 1018 N N . PHE A 1 125 ? 1.128 20.938 4.371 1 98.56 125 PHE A N 1
ATOM 1019 C CA . PHE A 1 125 ? 1.773 20.188 3.307 1 98.56 125 PHE A CA 1
ATOM 1020 C C . PHE A 1 125 ? 2.801 19.219 3.879 1 98.56 125 PHE A C 1
ATOM 1022 O O . PHE A 1 125 ? 3.703 19.609 4.613 1 98.56 125 PHE A O 1
ATOM 1029 N N . SER A 1 126 ? 2.684 17.891 3.43 1 97.69 126 SER A N 1
ATOM 1030 C CA . SER A 1 126 ? 3.695 16.906 3.795 1 97.69 126 SER A CA 1
ATOM 1031 C C . SER A 1 126 ? 3.916 16.875 5.305 1 97.69 126 SER A C 1
ATOM 1033 O O . SER A 1 126 ? 2.996 16.562 6.062 1 97.69 126 SER A O 1
ATOM 1035 N N . GLN A 1 127 ? 5.105 17.312 5.914 1 96.69 127 GLN A N 1
ATOM 1036 C CA . GLN A 1 127 ? 5.312 17.328 7.359 1 96.69 127 GLN A CA 1
ATOM 1037 C C . GLN A 1 127 ? 4.312 18.266 8.047 1 96.69 127 GLN A C 1
ATOM 1039 O O . GLN A 1 127 ? 3.867 17.984 9.164 1 96.69 127 GLN A O 1
ATOM 1044 N N . GLY A 1 128 ? 3.982 19.344 7.359 1 98.06 128 GLY A N 1
ATOM 1045 C CA . GLY A 1 128 ? 2.984 20.234 7.922 1 98.06 128 GLY A CA 1
ATOM 1046 C C . GLY A 1 128 ? 1.646 19.562 8.164 1 98.06 128 GLY A C 1
ATOM 1047 O O . GLY A 1 128 ? 0.968 19.859 9.148 1 98.06 128 GLY A O 1
ATOM 1048 N N . ALA A 1 129 ? 1.263 18.703 7.246 1 98.62 129 ALA A N 1
ATOM 1049 C CA . ALA A 1 129 ? 0.024 17.953 7.414 1 98.62 129 ALA A CA 1
ATOM 1050 C C . ALA A 1 129 ? 0.12 17 8.602 1 98.62 129 ALA A C 1
ATOM 1052 O O . ALA A 1 129 ? -0.835 16.859 9.367 1 98.62 129 ALA A O 1
ATOM 1053 N N . GLN A 1 130 ? 1.262 16.375 8.781 1 97.38 130 GLN A N 1
ATOM 1054 C CA . GLN A 1 130 ? 1.486 15.508 9.938 1 97.38 130 GLN A CA 1
ATOM 1055 C C . GLN A 1 130 ? 1.394 16.297 11.242 1 97.38 130 GLN A C 1
ATOM 1057 O O . GLN A 1 130 ? 0.713 15.867 12.18 1 97.38 130 GLN A O 1
ATOM 1062 N N . THR A 1 131 ? 2.043 17.391 11.227 1 97.69 131 THR A N 1
ATOM 1063 C CA . THR A 1 131 ? 2.115 18.219 12.422 1 97.69 131 THR A CA 1
ATOM 1064 C C . THR A 1 131 ? 0.738 18.781 12.781 1 97.69 131 THR A C 1
ATOM 1066 O O . THR A 1 131 ? 0.331 18.734 13.945 1 97.69 131 THR A O 1
ATOM 1069 N N . MET A 1 132 ? 0.062 19.266 11.781 1 98.5 132 MET A N 1
ATOM 1070 C CA . MET A 1 132 ? -1.277 19.781 12.031 1 98.5 132 MET A CA 1
ATOM 1071 C C . MET A 1 132 ? -2.186 18.719 12.617 1 98.5 132 MET A C 1
ATOM 1073 O O . MET A 1 132 ? -2.969 18.984 13.531 1 98.5 132 MET A O 1
ATOM 1077 N N . THR A 1 133 ? -2.129 17.516 12.086 1 98.75 133 THR A N 1
ATOM 1078 C CA . THR A 1 133 ? -2.957 16.422 12.562 1 98.75 133 THR A CA 1
ATOM 1079 C C . THR A 1 133 ? -2.609 16.062 14.008 1 98.75 133 THR A C 1
ATOM 1081 O O . THR A 1 133 ? -3.498 15.938 14.852 1 98.75 133 THR A O 1
ATOM 1084 N N . ALA A 1 134 ? -1.322 15.992 14.281 1 98.25 134 ALA A N 1
ATOM 1085 C CA . ALA A 1 134 ? -0.857 15.688 15.633 1 98.25 134 ALA A CA 1
ATOM 1086 C C . ALA A 1 134 ? -1.288 16.766 16.609 1 98.25 134 ALA A C 1
ATOM 1088 O O . ALA A 1 134 ? -1.768 16.469 17.703 1 98.25 134 ALA A O 1
ATOM 1089 N N . LEU A 1 135 ? -1.124 18 16.219 1 98.44 135 LEU A N 1
ATOM 1090 C CA . LEU A 1 135 ? -1.506 19.109 17.078 1 98.44 135 LEU A CA 1
ATOM 1091 C C . LEU A 1 135 ? -3.01 19.109 17.328 1 98.44 135 LEU A C 1
ATOM 1093 O O . LEU A 1 135 ? -3.453 19.375 18.438 1 98.44 135 LEU A O 1
ATOM 1097 N N . THR A 1 136 ? -3.773 18.859 16.266 1 98.44 136 THR A N 1
ATOM 1098 C CA . THR A 1 136 ? -5.223 18.812 16.406 1 98.44 136 THR A CA 1
ATOM 1099 C C . THR A 1 136 ? -5.617 17.812 17.5 1 98.44 136 THR A C 1
ATOM 1101 O O . THR A 1 136 ? -6.367 18.156 18.406 1 98.44 136 THR A O 1
ATOM 1104 N N . MET A 1 137 ? -5.051 16.656 17.422 1 98.5 137 MET A N 1
ATOM 1105 C CA . MET A 1 137 ? -5.387 15.625 18.391 1 98.5 137 MET A CA 1
ATOM 1106 C C . MET A 1 137 ? -4.84 15.977 19.766 1 98.5 137 MET A C 1
ATOM 1108 O O . MET A 1 137 ? -5.488 15.719 20.781 1 98.5 137 MET A O 1
ATOM 1112 N N . TRP A 1 138 ? -3.635 16.547 19.781 1 98.06 138 TRP A N 1
ATOM 1113 C CA . TRP A 1 138 ? -3.037 16.969 21.047 1 98.06 138 TRP A CA 1
ATOM 1114 C C . TRP A 1 138 ? -3.953 17.938 21.781 1 98.06 138 TRP A C 1
ATOM 1116 O O . TRP A 1 138 ? -4.254 17.734 22.969 1 98.06 138 TRP A O 1
ATOM 1126 N N . TYR A 1 139 ? -4.449 18.922 21.141 1 97.69 139 TYR A N 1
ATOM 1127 C CA . TYR A 1 139 ? -5.273 19.953 21.766 1 97.69 139 TYR A CA 1
ATOM 1128 C C . TYR A 1 139 ? -6.641 19.391 22.141 1 97.69 139 TYR A C 1
ATOM 1130 O O . TYR A 1 139 ? -7.195 19.75 23.188 1 97.69 139 TYR A O 1
ATOM 1138 N N . LEU A 1 140 ? -7.188 18.562 21.25 1 96.44 140 LEU A N 1
ATOM 1139 C CA . LEU A 1 140 ? -8.477 17.953 21.578 1 96.44 140 LEU A CA 1
ATOM 1140 C C . LEU A 1 140 ? -8.383 17.125 22.844 1 96.44 140 LEU A C 1
ATOM 1142 O O . LEU A 1 140 ? -9.25 17.219 23.719 1 96.44 140 LEU A O 1
ATOM 1146 N N . HIS A 1 141 ? -7.324 16.422 23 1 95.44 141 HIS A N 1
ATOM 1147 C CA . HIS A 1 141 ? -7.227 15.461 24.094 1 95.44 141 HIS A CA 1
ATOM 1148 C C . HIS A 1 141 ? -6.734 16.125 25.375 1 95.44 141 HIS A C 1
ATOM 1150 O O . HIS A 1 141 ? -7.16 15.75 26.469 1 95.44 141 HIS A O 1
ATOM 1156 N N . HIS A 1 142 ? -5.898 17.047 25.312 1 95.25 142 HIS A N 1
ATOM 1157 C CA . HIS A 1 142 ? -5.293 17.609 26.5 1 95.25 142 HIS A CA 1
ATOM 1158 C C . HIS A 1 142 ? -6.039 18.875 26.969 1 95.25 142 HIS A C 1
ATOM 1160 O O . HIS A 1 142 ? -6.051 19.188 28.156 1 95.25 142 HIS A O 1
ATOM 1166 N N . HIS A 1 143 ? -6.672 19.516 26.031 1 94.62 143 HIS A N 1
ATOM 1167 C CA . HIS A 1 143 ? -7.25 20.797 26.406 1 94.62 143 HIS A CA 1
ATOM 1168 C C . HIS A 1 143 ? -8.711 20.891 25.969 1 94.62 143 HIS A C 1
ATOM 1170 O O . HIS A 1 143 ? -9.383 21.891 26.234 1 94.62 143 HIS A O 1
ATOM 1176 N N . ASN A 1 144 ? -9.219 19.844 25.266 1 95.25 144 ASN A N 1
ATOM 1177 C CA . ASN A 1 144 ? -10.555 19.922 24.672 1 95.25 144 ASN A CA 1
ATOM 1178 C C . ASN A 1 144 ? -10.75 21.219 23.891 1 95.25 144 ASN A C 1
ATOM 1180 O O . ASN A 1 144 ? -11.758 21.906 24.062 1 95.25 144 ASN A O 1
ATOM 1184 N N . LYS A 1 145 ? -9.727 21.531 23.188 1 95.62 145 LYS A N 1
ATOM 1185 C CA . LYS A 1 145 ? -9.711 22.797 22.453 1 95.62 145 LYS A CA 1
ATOM 1186 C C . LYS A 1 145 ? -9.617 22.547 20.953 1 95.62 145 LYS A C 1
ATOM 1188 O O . LYS A 1 145 ? -8.812 21.719 20.5 1 95.62 145 LYS A O 1
ATOM 1193 N N . ARG A 1 146 ? -10.469 23.281 20.203 1 95.5 146 ARG A N 1
ATOM 1194 C CA . ARG A 1 146 ? -10.445 23.297 18.75 1 95.5 146 ARG A CA 1
ATOM 1195 C C . ARG A 1 146 ? -9.938 24.625 18.219 1 95.5 146 ARG A C 1
ATOM 1197 O O . ARG A 1 146 ? -10.648 25.641 18.297 1 95.5 146 ARG A O 1
ATOM 1204 N N . TRP A 1 147 ? -8.75 24.578 17.719 1 96.56 147 TRP A N 1
ATOM 1205 C CA . TRP A 1 147 ? -8.164 25.828 17.219 1 96.56 147 TRP A CA 1
ATOM 1206 C C . TRP A 1 147 ? -8.656 26.141 15.82 1 96.56 147 TRP A C 1
ATOM 1208 O O . TRP A 1 147 ? -8.57 27.297 15.367 1 96.56 147 TRP A O 1
ATOM 1218 N N . TRP A 1 148 ? -9.125 25.219 15.062 1 97.06 148 TRP A N 1
ATOM 1219 C CA . TRP A 1 148 ? -9.648 25.359 13.703 1 97.06 148 TRP A CA 1
ATOM 1220 C C . TRP A 1 148 ? -10.828 24.422 13.477 1 97.06 148 TRP A C 1
ATOM 1222 O O . TRP A 1 148 ? -11.055 23.5 14.266 1 97.06 148 TRP A O 1
ATOM 1232 N N . ASN A 1 149 ? -11.523 24.734 12.328 1 96.06 149 ASN A N 1
ATOM 1233 C CA . ASN A 1 149 ? -12.766 24.016 12.07 1 96.06 149 ASN A CA 1
ATOM 1234 C C . ASN A 1 149 ? -12.617 23.031 10.914 1 96.06 149 ASN A C 1
ATOM 1236 O O . ASN A 1 149 ? -13.492 22.188 10.695 1 96.06 149 ASN A O 1
ATOM 1240 N N . CYS A 1 150 ? -11.547 23.125 10.234 1 97.75 150 CYS A N 1
ATOM 1241 C CA . CYS A 1 150 ? -11.32 22.297 9.055 1 97.75 150 CYS A CA 1
ATOM 1242 C C . CYS A 1 150 ? -9.836 22.047 8.836 1 97.75 150 CYS A C 1
ATOM 1244 O O . CYS A 1 150 ? -9.031 22.984 8.906 1 97.75 150 CYS A O 1
ATOM 1246 N N . CYS A 1 151 ? -9.477 20.781 8.609 1 98.62 151 CYS A N 1
ATOM 1247 C CA . CYS A 1 151 ? -8.102 20.406 8.305 1 98.62 151 CYS A CA 1
ATOM 1248 C C . CYS A 1 151 ? -7.945 20.031 6.84 1 98.62 151 CYS A C 1
ATOM 1250 O O . CYS A 1 151 ? -8.703 19.203 6.32 1 98.62 151 CYS A O 1
ATOM 1252 N N . VAL A 1 152 ? -6.984 20.625 6.168 1 98.88 152 VAL A N 1
ATOM 1253 C CA . VAL A 1 152 ? -6.672 20.281 4.785 1 98.88 152 VAL A CA 1
ATOM 1254 C C . VAL A 1 152 ? -5.27 19.688 4.703 1 98.88 152 VAL A C 1
ATOM 1256 O O . VAL A 1 152 ? -4.273 20.375 4.906 1 98.88 152 VAL A O 1
ATOM 1259 N N . SER A 1 153 ? -5.211 18.422 4.434 1 98.88 153 SER A N 1
ATOM 1260 C CA . SER A 1 153 ? -3.941 17.703 4.309 1 98.88 153 SER A CA 1
ATOM 1261 C C . SER A 1 153 ? -3.537 17.547 2.848 1 98.88 153 SER A C 1
ATOM 1263 O O . SER A 1 153 ? -4.246 16.922 2.066 1 98.88 153 SER A O 1
ATOM 1265 N N . VAL A 1 154 ? -2.402 18.125 2.473 1 98.75 154 VAL A N 1
ATOM 1266 C CA . VAL A 1 154 ? -1.881 18 1.116 1 98.75 154 VAL A CA 1
ATOM 1267 C C . VAL A 1 154 ? -0.624 17.125 1.126 1 98.75 154 VAL A C 1
ATOM 1269 O O . VAL A 1 154 ? 0.404 17.516 1.684 1 98.75 154 VAL A O 1
ATOM 1272 N N . CYS A 1 155 ? -0.691 15.977 0.523 1 98.31 155 CYS A N 1
ATOM 1273 C CA . CYS A 1 155 ? 0.408 15.023 0.42 1 98.31 155 CYS A CA 1
ATOM 1274 C C . CYS A 1 155 ? 1.011 14.742 1.79 1 98.31 155 CYS A C 1
ATOM 1276 O O . CYS A 1 155 ? 2.232 14.719 1.944 1 98.31 155 CYS A O 1
ATOM 1278 N N . GLY A 1 156 ? 0.161 14.57 2.795 1 98.19 156 GLY A N 1
ATOM 1279 C CA . GLY A 1 156 ? 0.6 14.305 4.156 1 98.19 156 GLY A CA 1
ATOM 1280 C C . GLY A 1 156 ? 0.489 12.844 4.551 1 98.19 156 GLY A C 1
ATOM 1281 O O . GLY A 1 156 ? -0.61 12.344 4.797 1 98.19 156 GLY A O 1
ATOM 1282 N N . PRO A 1 157 ? 1.633 12.148 4.625 1 97.25 157 PRO A N 1
ATOM 1283 C CA . PRO A 1 157 ? 1.533 10.797 5.168 1 97.25 157 PRO A CA 1
ATOM 1284 C C . PRO A 1 157 ? 1.067 10.773 6.625 1 97.25 157 PRO A C 1
ATOM 1286 O O . PRO A 1 157 ? 1.068 11.812 7.289 1 97.25 157 PRO A O 1
ATOM 1289 N N . ARG A 1 158 ? 0.617 9.656 7.07 1 97.75 158 ARG A N 1
ATOM 1290 C CA . ARG A 1 158 ? 0.048 9.531 8.406 1 97.75 158 ARG A CA 1
ATOM 1291 C C . ARG A 1 158 ? 1.07 9.898 9.477 1 97.75 158 ARG A C 1
ATOM 1293 O O . ARG A 1 158 ? 2.277 9.875 9.227 1 97.75 158 ARG A O 1
ATOM 1300 N N . VAL A 1 159 ? 0.608 10.219 10.664 1 97.25 159 VAL A N 1
ATOM 1301 C CA . VAL A 1 159 ? 1.444 10.445 11.836 1 97.25 159 VAL A CA 1
ATOM 1302 C C . VAL A 1 159 ? 2.068 9.125 12.289 1 97.25 159 VAL A C 1
ATOM 1304 O O . VAL A 1 159 ? 1.379 8.109 12.391 1 97.25 159 VAL A O 1
ATOM 1307 N N . ARG A 1 160 ? 3.383 9.164 12.578 1 96.38 160 ARG A N 1
ATOM 1308 C CA . ARG A 1 160 ? 4.07 7.906 12.859 1 96.38 160 ARG A CA 1
ATOM 1309 C C . ARG A 1 160 ? 4.828 7.977 14.18 1 96.38 160 ARG A C 1
ATOM 1311 O O . ARG A 1 160 ? 5.465 7.004 14.586 1 96.38 160 ARG A O 1
ATOM 1318 N N . GLY A 1 161 ? 4.879 9.086 14.828 1 95.12 161 GLY A N 1
ATOM 1319 C CA . GLY A 1 161 ? 5.59 9.195 16.094 1 95.12 161 GLY A CA 1
ATOM 1320 C C . GLY A 1 161 ? 5.004 8.32 17.188 1 95.12 161 GLY A C 1
ATOM 1321 O O . GLY A 1 161 ? 3.859 8.516 17.594 1 95.12 161 GLY A O 1
ATOM 1322 N N . ALA A 1 162 ? 5.824 7.43 17.688 1 95.56 162 ALA A N 1
ATOM 1323 C CA . ALA A 1 162 ? 5.355 6.434 18.656 1 95.56 162 ALA A CA 1
ATOM 1324 C C . ALA A 1 162 ? 4.82 7.105 19.906 1 95.56 162 ALA A C 1
ATOM 1326 O O . ALA A 1 162 ? 3.867 6.621 20.531 1 95.56 162 ALA A O 1
ATOM 1327 N N . ALA A 1 163 ? 5.406 8.18 20.297 1 94.81 163 ALA A N 1
ATOM 1328 C CA . ALA A 1 163 ? 5 8.883 21.516 1 94.81 163 ALA A CA 1
ATOM 1329 C C . ALA A 1 163 ? 3.594 9.461 21.359 1 94.81 163 ALA A C 1
ATOM 1331 O O . ALA A 1 163 ? 2.936 9.773 22.359 1 94.81 163 ALA A O 1
ATOM 1332 N N . LEU A 1 164 ? 3.133 9.602 20.156 1 96.62 164 LEU A N 1
ATOM 1333 C CA . LEU A 1 164 ? 1.828 10.203 19.891 1 96.62 164 LEU A CA 1
ATOM 1334 C C . LEU A 1 164 ? 0.76 9.125 19.719 1 96.62 164 LEU A C 1
ATOM 1336 O O . LEU A 1 164 ? -0.425 9.445 19.594 1 96.62 164 LEU A O 1
ATOM 1340 N N . ARG A 1 165 ? 1.128 7.898 19.766 1 96.88 165 ARG A N 1
ATOM 1341 C CA . ARG A 1 165 ? 0.241 6.766 19.516 1 96.88 165 ARG A CA 1
ATOM 1342 C C . ARG A 1 165 ? -0.983 6.824 20.422 1 96.88 165 ARG A C 1
ATOM 1344 O O . ARG A 1 165 ? -2.109 6.613 19.969 1 96.88 165 ARG A O 1
ATOM 1351 N N . PRO A 1 166 ? -0.866 7.211 21.703 1 97.44 166 PRO A N 1
ATOM 1352 C CA . PRO A 1 166 ? -2.037 7.23 22.594 1 97.44 166 PRO A CA 1
ATOM 1353 C C . PRO A 1 166 ? -3.072 8.273 22.172 1 97.44 166 PRO A C 1
ATOM 1355 O O . PRO A 1 166 ? -4.223 8.219 22.609 1 97.44 166 PRO A O 1
ATOM 1358 N N . LEU A 1 167 ? -2.682 9.18 21.328 1 97.88 167 LEU A N 1
ATOM 1359 C CA . LEU A 1 167 ? -3.635 10.164 20.828 1 97.88 167 LEU A CA 1
ATOM 1360 C C . LEU A 1 167 ? -4.52 9.57 19.75 1 97.88 167 LEU A C 1
ATOM 1362 O O . LEU A 1 167 ? -5.598 10.086 19.453 1 97.88 167 LEU A O 1
ATOM 1366 N N . PHE A 1 168 ? -4.035 8.5 19.141 1 98.5 168 PHE A N 1
ATOM 1367 C CA . PHE A 1 168 ? -4.691 8 17.938 1 98.5 168 PHE A CA 1
ATOM 1368 C C . PHE A 1 168 ? -5.164 6.566 18.125 1 98.5 168 PHE A C 1
ATOM 1370 O O . PHE A 1 168 ? -5.793 5.988 17.234 1 98.5 168 PHE A O 1
ATOM 1377 N N . GLU A 1 169 ? -4.84 5.98 19.188 1 97.56 169 GLU A N 1
ATOM 1378 C CA . GLU A 1 169 ? -5.191 4.594 19.469 1 97.56 169 GLU A CA 1
ATOM 1379 C C . GLU A 1 169 ? -5.609 4.426 20.938 1 97.56 169 GLU A C 1
ATOM 1381 O O . GLU A 1 169 ? -4.91 4.883 21.844 1 97.56 169 GLU A O 1
ATOM 1386 N N . ASN A 1 170 ? -6.715 3.705 21.156 1 96.75 170 ASN A N 1
ATOM 1387 C CA . ASN A 1 170 ? -7.164 3.377 22.516 1 96.75 170 ASN A CA 1
ATOM 1388 C C . ASN A 1 170 ? -6.305 2.279 23.141 1 96.75 170 ASN A C 1
ATOM 1390 O O . ASN A 1 170 ? -5.59 1.567 22.422 1 96.75 170 ASN A O 1
ATOM 1394 N N . PRO A 1 171 ? -6.352 2.113 24.406 1 94.62 171 PRO A N 1
ATOM 1395 C CA . PRO A 1 171 ? -5.57 1.071 25.078 1 94.62 171 PRO A CA 1
ATOM 1396 C C . PRO A 1 171 ? -5.875 -0.328 24.547 1 94.62 171 PRO A C 1
ATOM 1398 O O . PRO A 1 171 ? -5.004 -1.198 24.547 1 94.62 171 PRO A O 1
ATOM 1401 N N . ASP A 1 172 ? -7.082 -0.556 24.016 1 94.81 172 ASP A N 1
ATOM 1402 C CA . ASP A 1 172 ? -7.465 -1.875 23.531 1 94.81 172 ASP A CA 1
ATOM 1403 C C . ASP A 1 172 ? -7.047 -2.062 22.062 1 94.81 172 ASP A C 1
ATOM 1405 O O . ASP A 1 172 ? -7.34 -3.094 21.453 1 94.81 172 ASP A O 1
ATOM 1409 N N . GLY A 1 173 ? -6.438 -1.051 21.547 1 92.44 173 GLY A N 1
ATOM 1410 C CA . GLY A 1 173 ? -5.891 -1.176 20.203 1 92.44 173 GLY A CA 1
ATOM 1411 C C . GLY A 1 173 ? -6.809 -0.622 19.125 1 92.44 173 GLY A C 1
ATOM 1412 O O . GLY A 1 173 ? -6.418 -0.515 17.969 1 92.44 173 GLY A O 1
ATOM 1413 N N . THR A 1 174 ? -8.008 -0.22 19.5 1 95.81 174 THR A N 1
ATOM 1414 C CA . THR A 1 174 ? -8.93 0.349 18.531 1 95.81 174 THR A CA 1
ATOM 1415 C C . THR A 1 174 ? -8.539 1.783 18.188 1 95.81 174 THR A C 1
ATOM 1417 O O . THR A 1 174 ? -8.008 2.506 19.031 1 95.81 174 THR A O 1
ATOM 1420 N N . PRO A 1 175 ? -8.805 2.176 17 1 96.81 175 PRO A N 1
ATOM 1421 C CA . PRO A 1 175 ? -8.367 3.512 16.578 1 96.81 175 PRO A CA 1
ATOM 1422 C C . PRO A 1 175 ? -9.172 4.629 17.25 1 96.81 175 PRO A C 1
ATOM 1424 O O . PRO A 1 175 ? -10.367 4.469 17.5 1 96.81 175 PRO A O 1
ATOM 1427 N N . ARG A 1 176 ? -8.523 5.66 17.656 1 97.75 176 ARG A N 1
ATOM 1428 C CA . ARG A 1 176 ? -9.102 6.957 17.984 1 97.75 176 ARG A CA 1
ATOM 1429 C C . ARG A 1 176 ? -8.938 7.945 16.844 1 97.75 176 ARG A C 1
ATOM 1431 O O . ARG A 1 176 ? -7.84 8.445 16.594 1 97.75 176 ARG A O 1
ATOM 1438 N N . LEU A 1 177 ? -10.055 8.273 16.156 1 98.38 177 LEU A N 1
ATOM 1439 C CA . LEU A 1 177 ? -10 9.039 14.914 1 98.38 177 LEU A CA 1
ATOM 1440 C C . LEU A 1 177 ? -10.094 10.539 15.195 1 98.38 177 LEU A C 1
ATOM 1442 O O . LEU A 1 177 ? -10.719 10.945 16.188 1 98.38 177 LEU A O 1
ATOM 1446 N N . VAL A 1 178 ? -9.422 11.328 14.383 1 98.62 178 VAL A N 1
ATOM 1447 C CA . VAL A 1 178 ? -9.531 12.781 14.453 1 98.62 178 VAL A CA 1
ATOM 1448 C C . VAL A 1 178 ? -10.977 13.203 14.156 1 98.62 178 VAL A C 1
ATOM 1450 O O . VAL A 1 178 ? -11.5 12.938 13.078 1 98.62 178 VAL A O 1
ATOM 1453 N N . SER A 1 179 ? -11.609 13.891 15.039 1 97.56 179 SER A N 1
ATOM 1454 C CA . SER A 1 179 ? -13.008 14.281 14.906 1 97.56 179 SER A CA 1
ATOM 1455 C C . SER A 1 179 ? -13.133 15.703 14.383 1 97.56 179 SER A C 1
ATOM 1457 O O . SER A 1 179 ? -13.773 16.547 15.023 1 97.56 179 SER A O 1
ATOM 1459 N N . MET A 1 180 ? -12.516 15.969 13.258 1 97.25 180 MET A N 1
ATOM 1460 C CA . MET A 1 180 ? -12.562 17.266 12.586 1 97.25 180 MET A CA 1
ATOM 1461 C C . MET A 1 180 ? -12.922 17.094 11.109 1 97.25 180 MET A C 1
ATOM 1463 O O . MET A 1 180 ? -12.492 16.141 10.469 1 97.25 180 MET A O 1
ATOM 1467 N N . PRO A 1 181 ? -13.781 18.078 10.555 1 97.69 181 PRO A N 1
ATOM 1468 C CA . PRO A 1 181 ? -13.898 18.109 9.102 1 97.69 181 PRO A CA 1
ATOM 1469 C C . PRO A 1 181 ? -12.539 18.141 8.398 1 97.69 181 PRO A C 1
ATOM 1471 O O . PRO A 1 181 ? -11.617 18.828 8.867 1 97.69 181 PRO A O 1
ATOM 1474 N N . SER A 1 182 ? -12.414 17.281 7.363 1 98.62 182 SER A N 1
ATOM 1475 C CA . SER A 1 182 ? -11.094 17.203 6.742 1 98.62 182 SER A CA 1
ATOM 1476 C C . SER A 1 182 ? -11.203 17.031 5.23 1 98.62 182 SER A C 1
ATOM 1478 O O . SER A 1 182 ? -12.188 16.484 4.73 1 98.62 182 SER A O 1
ATOM 1480 N N . ILE A 1 183 ? -10.273 17.609 4.559 1 98.75 183 ILE A N 1
ATOM 1481 C CA . ILE A 1 183 ? -10.031 17.453 3.129 1 98.75 183 ILE A CA 1
ATOM 1482 C C . ILE A 1 183 ? -8.617 16.906 2.9 1 98.75 183 ILE A C 1
ATOM 1484 O O . ILE A 1 183 ? -7.66 17.375 3.521 1 98.75 183 ILE A O 1
ATOM 1488 N N . HIS A 1 184 ? -8.531 15.938 2.049 1 98.88 184 HIS A N 1
ATOM 1489 C CA . HIS A 1 184 ? -7.238 15.352 1.729 1 98.88 184 HIS A CA 1
ATOM 1490 C C . HIS A 1 184 ? -6.949 15.438 0.234 1 98.88 184 HIS A C 1
ATOM 1492 O O . HIS A 1 184 ? -7.812 15.125 -0.588 1 98.88 184 HIS A O 1
ATOM 1498 N N . ILE A 1 185 ? -5.777 15.922 -0.085 1 98.81 185 ILE A N 1
ATOM 1499 C CA . ILE A 1 185 ? -5.309 16 -1.464 1 98.81 185 ILE A CA 1
ATOM 1500 C C . ILE A 1 185 ? -4.09 15.102 -1.651 1 98.81 185 ILE A C 1
ATOM 1502 O O . ILE A 1 185 ? -3.053 15.305 -1.019 1 98.81 185 ILE A O 1
ATOM 1506 N N . VAL A 1 186 ? -4.238 14.102 -2.547 1 98.5 186 VAL A N 1
ATOM 1507 C CA . VAL A 1 186 ? -3.229 13.062 -2.705 1 98.5 186 VAL A CA 1
ATOM 1508 C C . VAL A 1 186 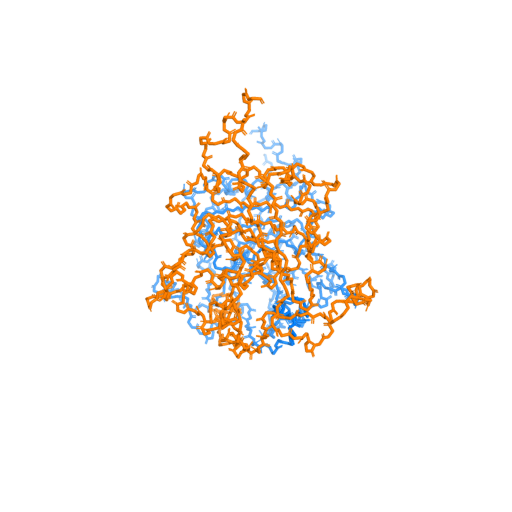? -2.729 13.047 -4.148 1 98.5 186 VAL A C 1
ATOM 1510 O O . VAL A 1 186 ? -3.523 13.117 -5.09 1 98.5 186 VAL A O 1
ATOM 1513 N N . GLY A 1 187 ? -1.401 13.016 -4.301 1 97.56 187 GLY A N 1
ATOM 1514 C CA . GLY A 1 187 ? -0.837 12.836 -5.629 1 97.56 187 GLY A CA 1
ATOM 1515 C C . GLY A 1 187 ? -0.863 11.398 -6.105 1 97.56 187 GLY A C 1
ATOM 1516 O O . GLY A 1 187 ? -0.39 10.5 -5.406 1 97.56 187 GLY A O 1
ATOM 1517 N N . LYS A 1 188 ? -1.3 11.195 -7.305 1 95.5 188 LYS A N 1
ATOM 1518 C CA . LYS A 1 188 ? -1.442 9.844 -7.844 1 95.5 188 LYS A CA 1
ATOM 1519 C C . LYS A 1 188 ? -0.082 9.18 -8.023 1 95.5 188 LYS A C 1
ATOM 1521 O O . LYS A 1 188 ? 0.036 7.953 -7.91 1 95.5 188 LYS A O 1
ATOM 1526 N N . THR A 1 189 ? 0.925 9.992 -8.305 1 94.38 189 THR A N 1
ATOM 1527 C CA . THR A 1 189 ? 2.254 9.438 -8.531 1 94.38 189 THR A CA 1
ATOM 1528 C C . THR A 1 189 ? 3.184 9.758 -7.363 1 94.38 189 THR A C 1
ATOM 1530 O O . THR A 1 189 ? 4.406 9.672 -7.496 1 94.38 189 THR A O 1
ATOM 1533 N N . ASP A 1 190 ? 2.607 10.172 -6.266 1 95.75 190 ASP A N 1
ATOM 1534 C CA . ASP A 1 190 ? 3.355 10.406 -5.031 1 95.75 190 ASP A CA 1
ATOM 1535 C C . ASP A 1 190 ? 3.953 9.109 -4.5 1 95.75 190 ASP A C 1
ATOM 1537 O O . ASP A 1 190 ? 3.23 8.133 -4.262 1 95.75 190 ASP A O 1
ATOM 1541 N N . LYS A 1 191 ? 5.27 9.148 -4.297 1 92.06 191 LYS A N 1
ATOM 1542 C CA . LYS A 1 191 ? 5.941 7.98 -3.742 1 92.06 191 LYS A CA 1
ATOM 1543 C C . LYS A 1 191 ? 5.34 7.586 -2.396 1 92.06 191 LYS A C 1
ATOM 1545 O O . LYS A 1 191 ? 5.406 6.422 -1.996 1 92.06 191 LYS A O 1
ATOM 1550 N N . TRP A 1 192 ? 4.691 8.523 -1.76 1 95.19 192 TRP A N 1
ATOM 1551 C CA . TRP A 1 192 ? 4.172 8.281 -0.418 1 95.19 192 TRP A CA 1
ATOM 1552 C C . TRP A 1 192 ? 2.646 8.25 -0.42 1 95.19 192 TRP A C 1
ATOM 1554 O O . TRP A 1 192 ? 2.012 8.539 0.597 1 95.19 192 TRP A O 1
ATOM 1564 N N . LYS A 1 193 ? 2.098 7.949 -1.543 1 96 193 LYS A N 1
ATOM 1565 C CA . LYS A 1 193 ? 0.651 7.895 -1.726 1 96 193 LYS A CA 1
ATOM 1566 C C . LYS A 1 193 ? -0.003 7.004 -0.674 1 96 193 LYS A C 1
ATOM 1568 O O . LYS A 1 193 ? -1.031 7.367 -0.099 1 96 193 LYS A O 1
ATOM 1573 N N . SER A 1 194 ? 0.605 5.824 -0.381 1 93.81 194 SER A N 1
ATOM 1574 C CA . SER A 1 194 ? 0.043 4.898 0.599 1 93.81 194 SER A CA 1
ATOM 1575 C C . SER A 1 194 ? -0.053 5.547 1.977 1 93.81 194 SER A C 1
ATOM 1577 O O . SER A 1 194 ? -1.076 5.43 2.654 1 93.81 194 SER A O 1
ATOM 1579 N N . GLY A 1 195 ? 1.008 6.25 2.373 1 96.25 195 GLY A N 1
ATOM 1580 C CA . GLY A 1 195 ? 0.983 6.961 3.645 1 96.25 195 GLY A CA 1
ATOM 1581 C C . GLY A 1 195 ? -0.067 8.055 3.697 1 96.25 195 GLY A C 1
ATOM 1582 O O . GLY A 1 195 ? -0.667 8.289 4.746 1 96.25 195 GLY A O 1
ATOM 1583 N N . CYS A 1 196 ? -0.283 8.688 2.574 1 98.25 196 CYS A N 1
ATOM 1584 C CA . CYS A 1 196 ? -1.298 9.734 2.502 1 98.25 196 CYS A CA 1
ATOM 1585 C C . CYS A 1 196 ? -2.693 9.156 2.711 1 98.25 196 CYS A C 1
ATOM 1587 O O . CYS A 1 196 ? -3.531 9.766 3.371 1 98.25 196 CYS A O 1
ATOM 1589 N N . TYR A 1 197 ? -2.928 7.992 2.188 1 96.75 197 TYR A N 1
ATOM 1590 C CA . TYR A 1 197 ? -4.223 7.355 2.391 1 96.75 197 TYR A CA 1
ATOM 1591 C C . TYR A 1 197 ? -4.363 6.848 3.822 1 96.75 197 TYR A C 1
ATOM 1593 O O . TYR A 1 197 ? -5.469 6.82 4.371 1 96.75 197 TYR A O 1
ATOM 1601 N N . GLU A 1 198 ? -3.238 6.426 4.387 1 97.44 198 GLU A N 1
ATOM 1602 C CA . GLU A 1 198 ? -3.289 6.113 5.809 1 97.44 198 GLU A CA 1
ATOM 1603 C C . GLU A 1 198 ? -3.707 7.332 6.629 1 97.44 198 GLU A C 1
ATOM 1605 O O . GLU A 1 198 ? -4.43 7.203 7.621 1 97.44 198 GLU A O 1
ATOM 1610 N N . MET A 1 199 ? -3.252 8.516 6.23 1 98.62 199 MET A N 1
ATOM 1611 C CA . MET A 1 199 ? -3.676 9.75 6.879 1 98.62 199 MET A CA 1
ATOM 1612 C C . MET A 1 199 ? -5.184 9.938 6.758 1 98.62 199 MET A C 1
ATOM 1614 O O . MET A 1 199 ? -5.848 10.305 7.73 1 98.62 199 MET A O 1
ATOM 1618 N N . VAL A 1 200 ? -5.688 9.711 5.562 1 98.69 200 VAL A N 1
ATOM 1619 C CA . VAL A 1 200 ? -7.133 9.789 5.367 1 98.69 200 VAL A CA 1
ATOM 1620 C C . VAL A 1 200 ? -7.844 8.922 6.406 1 98.69 200 VAL A C 1
ATOM 1622 O O . VAL A 1 200 ? -8.836 9.344 7.004 1 98.69 200 VAL A O 1
ATOM 1625 N N . GLY A 1 201 ? -7.293 7.781 6.645 1 97.88 201 GLY A N 1
ATOM 1626 C CA . GLY A 1 201 ? -7.891 6.82 7.562 1 97.88 201 GLY A CA 1
ATOM 1627 C C . GLY A 1 201 ? -7.805 7.254 9.016 1 97.88 201 GLY A C 1
ATOM 1628 O O . GLY A 1 201 ? -8.469 6.676 9.875 1 97.88 201 GLY A O 1
ATOM 1629 N N . MET A 1 202 ? -7.047 8.25 9.336 1 98.56 202 MET A N 1
ATOM 1630 C CA . MET A 1 202 ? -6.902 8.727 10.703 1 98.56 202 MET A CA 1
ATOM 1631 C C . MET A 1 202 ? -8.039 9.68 11.07 1 98.56 202 MET A C 1
ATOM 1633 O O . MET A 1 202 ? -8.219 10.008 12.242 1 98.56 202 MET A O 1
ATOM 1637 N N . TYR A 1 203 ? -8.789 10.102 10.078 1 98.69 203 TYR A N 1
ATOM 1638 C CA . TYR A 1 203 ? -9.867 11.062 10.312 1 98.69 203 TYR A CA 1
ATOM 1639 C C . TYR A 1 203 ? -11.227 10.383 10.234 1 98.69 203 TYR A C 1
ATOM 1641 O O . TYR A 1 203 ? -11.406 9.414 9.484 1 98.69 203 TYR A O 1
ATOM 1649 N N . GLU A 1 204 ? -12.188 10.93 10.961 1 98.38 204 GLU A N 1
ATOM 1650 C CA . GLU A 1 204 ? -13.562 10.469 10.867 1 98.38 204 GLU A CA 1
ATOM 1651 C C . GLU A 1 204 ? -14.172 10.812 9.508 1 98.38 204 GLU A C 1
ATOM 1653 O O . GLU A 1 204 ? -13.906 11.883 8.953 1 98.38 204 GLU A O 1
ATOM 1658 N N . ASP A 1 205 ? -15.031 9.93 9.07 1 97.62 205 ASP A N 1
ATOM 1659 C CA . ASP A 1 205 ? -15.711 10.172 7.805 1 97.62 205 ASP A CA 1
ATOM 1660 C C . ASP A 1 205 ? -16.734 11.297 7.934 1 97.62 205 ASP A C 1
ATOM 1662 O O . ASP A 1 205 ? -16.859 12.133 7.035 1 97.62 205 ASP A O 1
ATOM 1666 N N . HIS A 1 206 ? -17.391 11.32 9.062 1 96.69 206 HIS A N 1
ATOM 1667 C CA . HIS A 1 206 ? -18.422 12.32 9.32 1 96.69 206 HIS A CA 1
ATOM 1668 C C . HIS A 1 206 ? -18.375 12.805 10.766 1 96.69 206 HIS A C 1
ATOM 1670 O O . HIS A 1 206 ? -19.188 12.398 11.594 1 96.69 206 HIS A O 1
ATOM 1676 N N . PRO A 1 207 ? -17.438 13.734 11.008 1 96.06 207 PRO A N 1
ATOM 1677 C CA . PRO A 1 207 ? -17.391 14.25 12.375 1 96.06 207 PRO A CA 1
ATOM 1678 C C . PRO A 1 207 ? -18.609 15.094 12.734 1 96.06 207 PRO A C 1
ATOM 1680 O O . PRO A 1 207 ? -19.266 15.633 11.836 1 96.06 207 PRO A O 1
ATOM 1683 N N . GLU A 1 208 ? -18.859 15.148 14.008 1 91.56 208 GLU A N 1
ATOM 1684 C CA . GLU A 1 208 ? -20 15.93 14.484 1 91.56 208 GLU A CA 1
ATOM 1685 C C . GLU A 1 208 ? -19.891 17.391 14.047 1 91.56 208 GLU A C 1
ATOM 1687 O O . GLU A 1 208 ? -18.828 18 14.18 1 91.56 208 GLU A O 1
ATOM 1692 N N . GLY A 1 209 ? -20.953 17.922 13.477 1 87.44 209 GLY A N 1
ATOM 1693 C CA . GLY A 1 209 ? -21 19.328 13.094 1 87.44 209 GLY A CA 1
ATOM 1694 C C . GLY A 1 209 ? -20.469 19.578 11.695 1 87.44 209 GLY A C 1
ATOM 1695 O O . GLY A 1 209 ? -20.547 20.703 11.195 1 87.44 209 GLY A O 1
ATOM 1696 N N . ALA A 1 210 ? -19.953 18.531 11.102 1 92.19 210 ALA A N 1
ATOM 1697 C CA . ALA A 1 210 ? -19.406 18.688 9.758 1 92.19 210 ALA A CA 1
ATOM 1698 C C . ALA A 1 210 ? -20.516 18.969 8.742 1 92.19 210 ALA A C 1
ATOM 1700 O O . ALA A 1 210 ? -21.594 18.375 8.812 1 92.19 210 ALA A O 1
ATOM 1701 N N . ALA A 1 211 ? -20.219 19.875 7.863 1 91.19 211 ALA A N 1
ATOM 1702 C CA . ALA A 1 211 ? -21.172 20.234 6.82 1 91.19 211 ALA A CA 1
ATOM 1703 C C . ALA A 1 211 ? -21.234 19.141 5.746 1 91.19 211 ALA A C 1
ATOM 1705 O O . ALA A 1 211 ? -22.25 19.016 5.047 1 91.19 211 ALA A O 1
ATOM 1706 N N . ARG A 1 212 ? -20.188 18.422 5.645 1 91.62 212 ARG A N 1
ATOM 1707 C CA . ARG A 1 212 ? -20.125 17.312 4.711 1 91.62 212 ARG A CA 1
ATOM 1708 C C . ARG A 1 212 ? -19.141 16.25 5.188 1 91.62 212 ARG A C 1
ATOM 1710 O O . ARG A 1 212 ? -18.391 16.469 6.141 1 91.62 212 ARG A O 1
ATOM 1717 N N . ASP A 1 213 ? -19.094 15.195 4.441 1 94.19 213 ASP A N 1
ATOM 1718 C CA . ASP A 1 213 ? -18.188 14.102 4.738 1 94.19 213 ASP A CA 1
ATOM 1719 C C . ASP A 1 213 ? -16.75 14.469 4.359 1 94.19 213 ASP A C 1
ATOM 1721 O O . ASP A 1 213 ? -16.531 15.344 3.518 1 94.19 213 ASP A O 1
ATOM 1725 N N . LYS A 1 214 ? -15.789 13.859 5.031 1 97.25 214 LYS A N 1
ATOM 1726 C CA . LYS A 1 214 ? -14.391 13.906 4.605 1 97.25 214 LYS A CA 1
ATOM 1727 C C . LYS A 1 214 ? -14.273 13.703 3.098 1 97.25 214 LYS A C 1
ATOM 1729 O O . LYS A 1 214 ? -14.977 12.883 2.516 1 97.25 214 LYS A O 1
ATOM 1734 N N . PHE A 1 215 ? -13.477 14.523 2.523 1 97.56 215 PHE A N 1
ATOM 1735 C CA . PHE A 1 215 ? -13.344 14.422 1.075 1 97.56 215 PHE A CA 1
ATOM 1736 C C . PHE A 1 215 ? -11.883 14.227 0.68 1 97.56 215 PHE A C 1
ATOM 1738 O O . PHE A 1 215 ? -10.992 14.836 1.265 1 97.56 215 PHE A O 1
ATOM 1745 N N . VAL A 1 216 ? -11.664 13.367 -0.33 1 98.5 216 VAL A N 1
ATOM 1746 C CA . VAL A 1 216 ? -10.328 13.094 -0.846 1 98.5 216 VAL A CA 1
ATOM 1747 C C . VAL A 1 216 ? -10.25 13.508 -2.312 1 98.5 216 VAL A C 1
ATOM 1749 O O . VAL A 1 216 ? -11.07 13.094 -3.131 1 98.5 216 VAL A O 1
ATOM 1752 N N . PHE A 1 217 ? -9.328 14.359 -2.613 1 98.12 217 PHE A N 1
ATOM 1753 C CA . PHE A 1 217 ? -8.992 14.711 -3.986 1 98.12 217 PHE A CA 1
ATOM 1754 C C . PHE A 1 217 ? -7.703 14.031 -4.422 1 98.12 217 PHE A C 1
ATOM 1756 O O . PHE A 1 217 ? -6.785 13.859 -3.619 1 98.12 217 PHE A O 1
ATOM 1763 N N . GLU A 1 218 ? -7.676 13.688 -5.723 1 97 218 GLU A N 1
ATOM 1764 C CA . GLU A 1 218 ? -6.438 13.195 -6.32 1 97 218 GLU A CA 1
ATOM 1765 C C . GLU A 1 218 ? -5.984 14.094 -7.465 1 97 218 GLU A C 1
ATOM 1767 O O . GLU A 1 218 ? -6.809 14.664 -8.18 1 97 218 GLU A O 1
ATOM 1772 N N . HIS A 1 219 ? -4.711 14.258 -7.566 1 96.5 219 HIS A N 1
ATOM 1773 C CA . HIS A 1 219 ? -4.145 14.977 -8.703 1 96.5 219 HIS A CA 1
ATOM 1774 C C . HIS A 1 219 ? -3.084 14.141 -9.406 1 96.5 219 HIS A C 1
ATOM 1776 O O . HIS A 1 219 ? -2.52 13.219 -8.812 1 96.5 219 HIS A O 1
ATOM 1782 N N . ASP A 1 220 ? -2.746 14.43 -10.625 1 94.12 220 ASP A N 1
ATOM 1783 C CA . ASP A 1 220 ? -2.01 13.531 -11.508 1 94.12 220 ASP A CA 1
ATOM 1784 C C . ASP A 1 220 ? -0.503 13.711 -11.336 1 94.12 220 ASP A C 1
ATOM 1786 O O . ASP A 1 220 ? 0.28 13.211 -12.148 1 94.12 220 ASP A O 1
ATOM 1790 N N . THR A 1 221 ? -0.09 14.352 -10.328 1 93.38 221 THR A N 1
ATOM 1791 C CA . THR A 1 221 ? 1.338 14.562 -10.117 1 93.38 221 THR A CA 1
ATOM 1792 C C . THR A 1 221 ? 1.799 13.906 -8.82 1 93.38 221 THR A C 1
ATOM 1794 O O . THR A 1 221 ? 1.09 13.07 -8.258 1 93.38 221 THR A O 1
ATOM 1797 N N . GLY A 1 222 ? 3.047 14.25 -8.445 1 94.31 222 GLY A N 1
ATOM 1798 C CA . GLY A 1 222 ? 3.674 13.578 -7.32 1 94.31 222 GLY A CA 1
ATOM 1799 C C . GLY A 1 222 ? 3.559 14.344 -6.02 1 94.31 222 GLY A C 1
ATOM 1800 O O . GLY A 1 222 ? 2.504 14.914 -5.715 1 94.31 222 GLY A O 1
ATOM 1801 N N . HIS A 1 223 ? 4.617 14.305 -5.207 1 95.12 223 HIS A N 1
ATOM 1802 C CA . HIS A 1 223 ? 4.652 14.906 -3.875 1 95.12 223 HIS A CA 1
ATOM 1803 C C . HIS A 1 223 ? 4.777 16.422 -3.953 1 95.12 223 HIS A C 1
ATOM 1805 O O . HIS A 1 223 ? 5.852 16.969 -3.699 1 95.12 223 HIS A O 1
ATOM 1811 N N . ARG A 1 224 ? 3.643 17.062 -4.277 1 94.81 224 ARG A N 1
ATOM 1812 C CA . ARG A 1 224 ? 3.576 18.516 -4.438 1 94.81 224 ARG A CA 1
ATOM 1813 C C . ARG A 1 224 ? 2.135 19 -4.387 1 94.81 224 ARG A C 1
ATOM 1815 O O . ARG A 1 224 ? 1.198 18.203 -4.48 1 94.81 224 ARG A O 1
ATOM 1822 N N . PHE A 1 225 ? 1.976 20.312 -4.254 1 95.69 225 PHE A N 1
ATOM 1823 C CA . PHE A 1 225 ? 0.668 20.906 -4.5 1 95.69 225 PHE A CA 1
ATOM 1824 C C . PHE A 1 225 ? 0.271 20.766 -5.965 1 95.69 225 PHE A C 1
ATOM 1826 O O . PHE A 1 225 ? 1.105 20.922 -6.859 1 95.69 225 PHE A O 1
ATOM 1833 N N . PRO A 1 226 ? -1.059 20.5 -6.188 1 94.38 226 PRO A N 1
ATOM 1834 C CA . PRO A 1 226 ? -1.477 20.547 -7.594 1 94.38 226 PRO A CA 1
ATOM 1835 C C . PRO A 1 226 ? -1.2 21.906 -8.242 1 94.38 226 PRO A C 1
ATOM 1837 O O . PRO A 1 226 ? -1.355 22.938 -7.605 1 94.38 226 PRO A O 1
ATOM 1840 N N . THR A 1 227 ? -0.794 21.812 -9.492 1 88.69 227 THR A N 1
ATOM 1841 C CA . THR A 1 227 ? -0.552 23.062 -10.203 1 88.69 227 THR A CA 1
ATOM 1842 C C . THR A 1 227 ? -1.858 23.812 -10.438 1 88.69 227 THR A C 1
ATOM 1844 O O . THR A 1 227 ? -2.83 23.25 -10.938 1 88.69 227 THR A O 1
ATOM 1847 N N . GLY A 1 228 ? -1.898 25.078 -10.172 1 85.81 228 GLY A N 1
ATOM 1848 C CA . GLY A 1 228 ? -3.102 25.906 -10.219 1 85.81 228 GLY A CA 1
ATOM 1849 C C . GLY A 1 228 ? -3.752 25.938 -11.586 1 85.81 228 GLY A C 1
ATOM 1850 O O . GLY A 1 228 ? -4.953 25.688 -11.719 1 85.81 228 GLY A O 1
ATOM 1851 N N . GLU A 1 229 ? -2.975 26.078 -12.625 1 85.12 229 GLU A N 1
ATOM 1852 C CA . GLU A 1 229 ? -3.482 26.25 -13.984 1 85.12 229 GLU A CA 1
ATOM 1853 C C . GLU A 1 229 ? -4.102 24.953 -14.5 1 85.12 229 GLU A C 1
ATOM 1855 O O . GLU A 1 229 ? -5.098 24.969 -15.219 1 85.12 229 GLU A O 1
ATOM 1860 N N . ARG A 1 230 ? -3.631 23.812 -13.984 1 86.75 230 ARG A N 1
ATOM 1861 C CA . ARG A 1 230 ? -4.07 22.516 -14.508 1 86.75 230 ARG A CA 1
ATOM 1862 C C .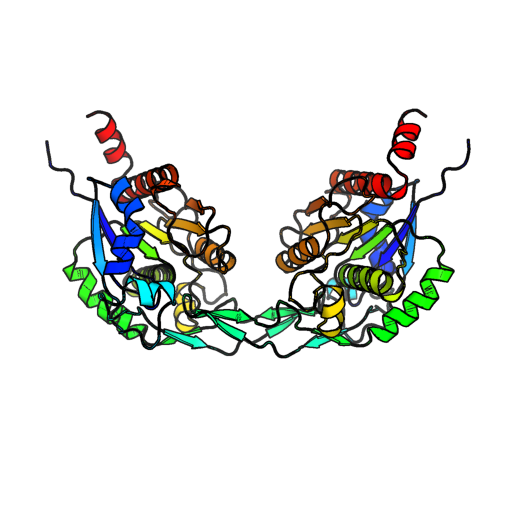 ARG A 1 230 ? -5.141 21.906 -13.609 1 86.75 230 ARG A C 1
ATOM 1864 O O . ARG A 1 230 ? -5.785 20.922 -13.992 1 86.75 230 ARG A O 1
ATOM 1871 N N . HIS A 1 231 ? -5.328 22.594 -12.383 1 93.88 231 HIS A N 1
ATOM 1872 C CA . HIS A 1 231 ? -6.246 22 -11.422 1 93.88 231 HIS A CA 1
ATOM 1873 C C . HIS A 1 231 ? -7.18 23.047 -10.828 1 93.88 231 HIS A C 1
ATOM 1875 O O . HIS A 1 231 ? -7.418 23.062 -9.617 1 93.88 231 HIS A O 1
ATOM 1881 N N . GLU A 1 232 ? -7.656 23.953 -11.656 1 93.94 232 GLU A N 1
ATOM 1882 C CA . GLU A 1 232 ? -8.516 25.047 -11.195 1 93.94 232 GLU A CA 1
ATOM 1883 C C . GLU A 1 232 ? -9.781 24.516 -10.539 1 93.94 232 GLU A C 1
ATOM 1885 O O . GLU A 1 232 ? -10.188 24.984 -9.477 1 93.94 232 GLU A O 1
ATOM 1890 N N . GLN A 1 233 ? -10.352 23.516 -11.164 1 95.75 233 GLN A N 1
ATOM 1891 C CA . GLN A 1 233 ? -11.594 22.953 -10.633 1 95.75 233 GLN A CA 1
ATOM 1892 C C . GLN A 1 233 ? -11.367 22.297 -9.266 1 95.75 233 GLN A C 1
ATOM 1894 O O . GLN A 1 233 ? -12.203 22.422 -8.367 1 95.75 233 GLN A O 1
ATOM 1899 N N . LEU A 1 234 ? -10.305 21.625 -9.117 1 96.56 234 LEU A N 1
ATOM 1900 C CA . LEU A 1 234 ? -9.961 21.016 -7.84 1 96.56 234 LEU A CA 1
ATOM 1901 C C . LEU A 1 234 ? -9.898 22.062 -6.734 1 96.56 234 LEU A C 1
ATOM 1903 O O . LEU A 1 234 ? -10.516 21.891 -5.68 1 96.56 234 LEU A O 1
ATOM 1907 N N . TYR A 1 235 ? -9.234 23.125 -7.016 1 97.5 235 TYR A N 1
ATOM 1908 C CA . TYR A 1 235 ? -9.078 24.172 -6.008 1 97.5 235 TYR A CA 1
ATOM 1909 C C . TYR A 1 235 ? -10.414 24.844 -5.711 1 97.5 235 TYR A C 1
ATOM 1911 O O . TYR A 1 235 ? -10.695 25.203 -4.566 1 97.5 235 TYR A O 1
ATOM 1919 N N . GLU A 1 236 ? -11.234 25.031 -6.719 1 96.81 236 GLU A N 1
ATOM 1920 C CA . GLU A 1 236 ? -12.562 25.609 -6.5 1 96.81 236 GLU A CA 1
ATOM 1921 C C . GLU A 1 236 ? -13.398 24.719 -5.59 1 96.81 236 GLU A C 1
ATOM 1923 O O . GLU A 1 236 ? -14.109 25.203 -4.711 1 96.81 236 GLU A O 1
ATOM 1928 N N . ASP A 1 237 ? -13.305 23.469 -5.832 1 97.12 237 ASP A N 1
ATOM 1929 C CA . ASP A 1 237 ? -14.047 22.516 -5.012 1 97.12 237 ASP A CA 1
ATOM 1930 C C . ASP A 1 237 ? -13.539 22.516 -3.572 1 97.12 237 ASP A C 1
ATOM 1932 O O . ASP A 1 237 ? -14.336 22.516 -2.627 1 97.12 237 ASP A O 1
ATOM 1936 N N . VAL A 1 238 ? -12.227 22.5 -3.422 1 97.75 238 VAL A N 1
ATOM 1937 C CA . VAL A 1 238 ? -11.625 22.547 -2.094 1 97.75 238 VAL A CA 1
ATOM 1938 C C . VAL A 1 238 ? -12.07 23.812 -1.37 1 97.75 238 VAL A C 1
ATOM 1940 O O . VAL A 1 238 ? -12.477 23.766 -0.206 1 97.75 238 VAL A O 1
ATOM 1943 N N . ALA A 1 239 ? -12.016 24.922 -2.068 1 97.25 239 ALA A N 1
ATOM 1944 C CA . ALA A 1 239 ? -12.422 26.203 -1.497 1 97.25 239 ALA A CA 1
ATOM 1945 C C . ALA A 1 239 ? -13.875 26.172 -1.038 1 97.25 239 ALA A C 1
ATOM 1947 O O . ALA A 1 239 ? -14.195 26.625 0.057 1 97.25 239 ALA A O 1
ATOM 1948 N N . ARG A 1 240 ? -14.695 25.609 -1.861 1 96.06 240 ARG A N 1
ATOM 1949 C CA . ARG A 1 240 ? -16.109 25.5 -1.53 1 96.06 240 ARG A CA 1
ATOM 1950 C C . ARG A 1 240 ? -16.328 24.688 -0.262 1 96.06 240 ARG A C 1
ATOM 1952 O O . ARG A 1 240 ? -17.109 25.078 0.611 1 96.06 240 ARG A O 1
ATOM 1959 N N . ILE A 1 241 ? -15.617 23.625 -0.151 1 96.94 241 ILE A N 1
ATOM 1960 C CA . ILE A 1 241 ? -15.781 22.734 0.994 1 96.94 241 ILE A CA 1
ATOM 1961 C C . ILE A 1 241 ? -15.266 23.422 2.258 1 96.94 241 ILE A C 1
ATOM 1963 O O . ILE A 1 241 ? -15.891 23.344 3.316 1 96.94 241 ILE A O 1
ATOM 1967 N N . ILE A 1 242 ? -14.133 24.109 2.143 1 97.31 242 ILE A N 1
ATOM 1968 C CA . ILE A 1 242 ? -13.602 24.844 3.285 1 97.31 242 ILE A CA 1
ATOM 1969 C C . ILE A 1 242 ? -14.641 25.859 3.773 1 97.31 242 ILE A C 1
ATOM 1971 O O . ILE A 1 242 ? -14.922 25.938 4.973 1 97.31 242 ILE A O 1
ATOM 1975 N N . ARG A 1 243 ? -15.195 26.562 2.834 1 95.75 243 ARG A N 1
ATOM 1976 C CA . ARG A 1 243 ? -16.172 27.594 3.191 1 95.75 243 ARG A CA 1
ATOM 1977 C C . ARG A 1 243 ? -17.422 26.969 3.805 1 95.75 243 ARG A C 1
ATOM 1979 O O . ARG A 1 243 ? -18.016 27.531 4.734 1 95.75 243 ARG A O 1
ATOM 1986 N N . LEU A 1 244 ? -17.812 25.859 3.295 1 94.75 244 LEU A N 1
ATOM 1987 C CA . LEU A 1 244 ? -18.969 25.156 3.846 1 94.75 244 LEU A CA 1
ATOM 1988 C C . LEU A 1 244 ? -18.734 24.781 5.305 1 94.75 244 LEU A C 1
ATOM 1990 O O . LEU A 1 244 ? -19.625 24.938 6.145 1 94.75 244 LEU A O 1
ATOM 1994 N N . HIS A 1 245 ? -17.562 24.359 5.629 1 94.75 245 HIS A N 1
ATOM 1995 C CA . HIS A 1 245 ? -17.234 23.906 6.98 1 94.75 245 HIS A CA 1
ATOM 1996 C C . HIS A 1 245 ? -17.078 25.094 7.93 1 94.75 245 HIS A C 1
ATOM 1998 O O . HIS A 1 245 ? -17.391 24.984 9.117 1 94.75 245 HIS A O 1
ATOM 2004 N N . CYS A 1 246 ? -16.625 26.188 7.395 1 93.44 246 CYS A N 1
ATOM 2005 C CA . CYS A 1 246 ? -16.188 27.266 8.273 1 93.44 246 CYS A CA 1
ATOM 2006 C C . CYS A 1 246 ? -17.25 28.359 8.359 1 93.44 246 CYS A C 1
ATOM 2008 O O . CYS A 1 246 ? -17.328 29.078 9.352 1 93.44 246 CYS A O 1
ATOM 2010 N N . GLU A 1 247 ? -18.031 28.609 7.391 1 86.06 247 GLU A N 1
ATOM 2011 C CA . GLU A 1 247 ? -19.031 29.672 7.355 1 86.06 247 GLU A CA 1
ATOM 2012 C C . GLU A 1 247 ? -20.438 29.109 7.523 1 86.06 247 GLU A C 1
ATOM 2014 O O . GLU A 1 247 ? -21.375 29.844 7.883 1 86.06 247 GLU A O 1
ATOM 2019 N N . GLY A 1 248 ? -20.656 27.828 7.488 1 74.25 248 GLY A N 1
ATOM 2020 C CA . GLY A 1 248 ? -21.984 27.234 7.531 1 74.25 248 GLY A CA 1
ATOM 2021 C C . GLY A 1 248 ? -22.734 27.344 6.215 1 74.25 248 GLY A C 1
ATOM 2022 O O . GLY A 1 248 ? -22.406 28.203 5.391 1 74.25 248 GLY A O 1
ATOM 2023 N N . PRO A 1 249 ? -23.609 26.328 6.02 1 61.56 249 PRO A N 1
ATOM 2024 C CA . PRO A 1 249 ? -24.344 26.344 4.75 1 61.56 249 PRO A CA 1
ATOM 2025 C C . PRO A 1 249 ? -25.141 27.609 4.551 1 61.56 249 PRO A C 1
ATOM 2027 O O . PRO A 1 249 ? -25.312 28.078 3.418 1 61.56 249 PRO A O 1
ATOM 2030 N N . ALA A 1 250 ? -25.594 28.156 5.598 1 51.62 250 ALA A N 1
ATOM 2031 C CA . ALA A 1 250 ? -26.484 29.312 5.504 1 51.62 250 ALA A CA 1
ATOM 2032 C C . ALA A 1 250 ? -25.734 30.531 4.957 1 51.62 250 ALA A C 1
ATOM 2034 O O . ALA A 1 250 ? -26.266 31.25 4.113 1 51.62 250 ALA A O 1
ATOM 2035 N N . ARG A 1 251 ? -24.594 30.734 5.336 1 52.75 251 ARG A N 1
ATOM 2036 C CA . ARG A 1 251 ? -23.859 31.906 4.883 1 52.75 251 ARG A CA 1
ATOM 2037 C C . ARG A 1 251 ? -23.422 31.75 3.428 1 52.75 251 ARG A C 1
ATOM 2039 O O . ARG A 1 251 ? -23.406 32.719 2.674 1 52.75 251 ARG A O 1
ATOM 2046 N N . LEU A 1 252 ? -23.188 30.547 2.912 1 54.66 252 LEU A N 1
ATOM 2047 C CA . LEU A 1 252 ? -22.766 30.312 1.534 1 54.66 252 LEU A CA 1
ATOM 2048 C C . LEU A 1 252 ? -23.922 30.531 0.57 1 54.66 252 LEU A C 1
ATOM 2050 O O . LEU A 1 252 ? -23.719 30.984 -0.559 1 54.66 252 LEU A O 1
ATOM 2054 N N . ARG A 1 253 ? -25.125 30.172 0.959 1 48.88 253 ARG A N 1
ATOM 2055 C CA . ARG A 1 253 ? -26.297 30.391 0.123 1 48.88 253 ARG A CA 1
ATOM 2056 C C . ARG A 1 253 ? -26.609 31.875 0.001 1 48.88 253 ARG A C 1
ATOM 2058 O O . ARG A 1 253 ? -27.078 32.344 -1.041 1 48.88 253 ARG A O 1
ATOM 2065 N N . ALA A 1 254 ? -26.406 32.562 0.979 1 45 254 ALA A N 1
ATOM 2066 C CA . ALA A 1 254 ? -26.75 34 0.983 1 45 254 ALA A CA 1
ATOM 2067 C C . ALA A 1 254 ? -25.891 34.781 -0.011 1 45 254 ALA A C 1
ATOM 2069 O O . ALA A 1 254 ? -26.344 35.75 -0.604 1 45 254 ALA A O 1
ATOM 2070 N N . GLU A 1 255 ? -24.688 34.406 -0.263 1 46.44 255 GLU A N 1
ATOM 2071 C CA . GLU A 1 255 ? -23.844 35.094 -1.215 1 46.44 255 GLU A CA 1
ATOM 2072 C C . GLU A 1 255 ? -24.25 34.812 -2.652 1 46.44 255 GLU A C 1
ATOM 2074 O O . GLU A 1 255 ? -23.891 35.531 -3.576 1 46.44 255 GLU A O 1
ATOM 2079 N N . LYS A 1 256 ? -24.844 33.75 -2.834 1 50.69 256 LYS A N 1
ATOM 2080 C CA . LYS A 1 256 ? -25.281 33.5 -4.203 1 50.69 256 LYS A CA 1
ATOM 2081 C C . LYS A 1 256 ? -26.391 34.469 -4.602 1 50.69 256 LYS A C 1
ATOM 2083 O O . LYS A 1 256 ? -26.672 34.625 -5.789 1 50.69 256 LYS A O 1
ATOM 2088 N N . TYR A 1 257 ? -27.156 34.906 -3.799 1 38.84 257 TYR A N 1
ATOM 2089 C CA . TYR A 1 257 ? -28.266 35.812 -4.098 1 38.84 257 TYR A CA 1
ATOM 2090 C C . TYR A 1 257 ? -27.859 37.25 -3.936 1 38.84 257 TYR A C 1
ATOM 2092 O O . TYR A 1 257 ? -28.688 38.156 -4.047 1 38.84 257 TYR A O 1
ATOM 2100 N N . THR A 1 258 ? -26.828 37.531 -3.586 1 31.75 258 THR A N 1
ATOM 2101 C CA . THR A 1 258 ? -26.484 38.938 -3.66 1 31.75 258 THR A CA 1
ATOM 2102 C C . THR A 1 258 ? -25.547 39.219 -4.836 1 31.75 258 THR A C 1
ATOM 2104 O O . THR A 1 258 ? -24.641 38.438 -5.102 1 31.75 258 THR A O 1
ATOM 2107 N N . MET B 1 1 ? -18.156 -37.188 -33.281 1 33.38 1 MET B N 1
ATOM 2108 C CA . MET B 1 1 ? -17.938 -35.844 -32.812 1 33.38 1 MET B CA 1
ATOM 2109 C C . MET B 1 1 ? -16.609 -35.719 -32.094 1 33.38 1 MET B C 1
ATOM 2111 O O . MET B 1 1 ? -16.328 -36.469 -31.172 1 33.38 1 MET B O 1
ATOM 2115 N N . GLY B 1 2 ? -15.523 -35.375 -32.625 1 41.53 2 GLY B N 1
ATOM 2116 C CA . GLY B 1 2 ? -14.164 -35.625 -32.188 1 41.53 2 GLY B CA 1
ATOM 2117 C C . GLY B 1 2 ? -13.93 -35.188 -30.75 1 41.53 2 GLY B C 1
ATOM 2118 O O . GLY B 1 2 ? -14.352 -34.094 -30.344 1 41.53 2 GLY B O 1
ATOM 2119 N N . ALA B 1 3 ? -13.898 -35.969 -29.812 1 49.06 3 ALA B N 1
ATOM 2120 C CA . ALA B 1 3 ? -13.844 -35.781 -28.359 1 49.06 3 ALA B CA 1
ATOM 2121 C C . ALA B 1 3 ? -12.898 -34.625 -28 1 49.06 3 ALA B C 1
ATOM 2123 O O . ALA B 1 3 ? -11.703 -34.688 -28.328 1 49.06 3 ALA B O 1
ATOM 2124 N N . THR B 1 4 ? -13.297 -33.375 -27.969 1 62.34 4 THR B N 1
ATOM 2125 C CA . THR B 1 4 ? -12.477 -32.188 -27.688 1 62.34 4 THR B CA 1
ATOM 2126 C C . THR B 1 4 ? -11.625 -32.406 -26.438 1 62.34 4 THR B C 1
ATOM 2128 O O . THR B 1 4 ? -12.133 -32.844 -25.406 1 62.34 4 THR B O 1
ATOM 2131 N N . LYS B 1 5 ? -10.297 -32.531 -26.531 1 82.81 5 LYS B N 1
ATOM 2132 C CA . LYS B 1 5 ? -9.312 -32.812 -25.484 1 82.81 5 LYS B CA 1
ATOM 2133 C C . LYS B 1 5 ? -9.516 -31.859 -24.297 1 82.81 5 LYS B C 1
ATOM 2135 O O . LYS B 1 5 ? -9.695 -30.656 -24.469 1 82.81 5 LYS B O 1
ATOM 2140 N N . LYS B 1 6 ? -9.75 -32.5 -23.109 1 92.75 6 LYS B N 1
ATOM 2141 C CA . LYS B 1 6 ? -9.914 -31.719 -21.891 1 92.75 6 LYS B CA 1
ATOM 2142 C C . LYS B 1 6 ? -8.664 -30.875 -21.594 1 92.75 6 LYS B C 1
ATOM 2144 O O . LYS B 1 6 ? -7.543 -31.344 -21.797 1 92.75 6 LYS B O 1
ATOM 2149 N N . LEU B 1 7 ? -8.969 -29.672 -21.188 1 96 7 LEU B N 1
ATOM 2150 C CA . LEU B 1 7 ? -7.859 -28.859 -20.688 1 96 7 LEU B CA 1
ATOM 2151 C C . LEU B 1 7 ? -7.223 -29.5 -19.469 1 96 7 LEU B C 1
ATOM 2153 O O . LEU B 1 7 ? -7.922 -30.062 -18.609 1 96 7 LEU B O 1
ATOM 2157 N N . ARG B 1 8 ? -5.984 -29.438 -19.375 1 96.94 8 ARG B N 1
ATOM 2158 C CA . ARG B 1 8 ? -5.27 -29.906 -18.188 1 96.94 8 ARG B CA 1
ATOM 2159 C C . ARG B 1 8 ? -4.773 -28.734 -17.359 1 96.94 8 ARG B C 1
ATOM 2161 O O . ARG B 1 8 ? -3.979 -27.922 -17.828 1 96.94 8 ARG B O 1
ATOM 2168 N N . VAL B 1 9 ? -5.223 -28.688 -16.125 1 98.44 9 VAL B N 1
ATOM 2169 C CA . VAL B 1 9 ? -4.922 -27.562 -15.234 1 98.44 9 VAL B CA 1
ATOM 2170 C C . VAL B 1 9 ? -4.094 -28.062 -14.055 1 98.44 9 VAL B C 1
ATOM 2172 O O . VAL B 1 9 ? -4.562 -28.875 -13.25 1 98.44 9 VAL B O 1
ATOM 2175 N N . LEU B 1 10 ? -2.824 -27.594 -13.938 1 98.81 10 LEU B N 1
ATOM 2176 C CA . LEU B 1 10 ? -1.971 -27.906 -12.797 1 98.81 10 LEU B CA 1
ATOM 2177 C C . LEU B 1 10 ? -2.275 -26.984 -11.625 1 98.81 10 LEU B C 1
ATOM 2179 O O . LEU B 1 10 ? -2.363 -25.766 -11.789 1 98.81 10 LEU B O 1
ATOM 2183 N N . CYS B 1 11 ? -2.467 -27.562 -10.453 1 98.88 11 CYS B N 1
ATOM 2184 C CA . CYS B 1 11 ? -2.793 -26.781 -9.258 1 98.88 11 CYS B CA 1
ATOM 2185 C C . CYS B 1 11 ? -1.66 -26.859 -8.242 1 98.88 11 CYS B C 1
ATOM 2187 O O . CYS B 1 11 ? -1.221 -27.938 -7.859 1 98.88 11 CYS B O 1
ATOM 2189 N N . MET B 1 12 ? -1.208 -25.688 -7.812 1 98.75 12 MET B N 1
ATOM 2190 C CA . MET B 1 12 ? -0.105 -25.562 -6.863 1 98.75 12 MET B CA 1
ATOM 2191 C C . MET B 1 12 ? -0.58 -24.953 -5.551 1 98.75 12 MET B C 1
ATOM 2193 O O . MET B 1 12 ? -0.994 -23.797 -5.512 1 98.75 12 MET B O 1
ATOM 2197 N N . HIS B 1 13 ? -0.429 -25.703 -4.469 1 98.69 13 HIS B N 1
ATOM 2198 C CA . HIS B 1 13 ? -1.017 -25.375 -3.172 1 98.69 13 HIS B CA 1
ATOM 2199 C C . HIS B 1 13 ? -0.235 -24.266 -2.475 1 98.69 13 HIS B C 1
ATOM 2201 O O . HIS B 1 13 ? 0.875 -23.938 -2.891 1 98.69 13 HIS B O 1
ATOM 2207 N N . GLY B 1 14 ? -0.859 -23.75 -1.44 1 97.69 14 GLY B N 1
ATOM 2208 C CA . GLY B 1 14 ? -0.233 -22.703 -0.641 1 97.69 14 GLY B CA 1
ATOM 2209 C C . GLY B 1 14 ? 0.808 -23.25 0.324 1 97.69 14 GLY B C 1
ATOM 2210 O O . GLY B 1 14 ? 1.06 -24.453 0.369 1 97.69 14 GLY B O 1
ATOM 2211 N N . TYR B 1 15 ? 1.351 -22.297 1.132 1 96.5 15 TYR B N 1
ATOM 2212 C CA . TYR B 1 15 ? 2.424 -22.625 2.064 1 96.5 15 TYR B CA 1
ATOM 2213 C C . TYR B 1 15 ? 1.926 -23.547 3.17 1 96.5 15 TYR B C 1
ATOM 2215 O O . TYR B 1 15 ? 0.904 -23.281 3.803 1 96.5 15 TYR B O 1
ATOM 2223 N N . ARG B 1 16 ? 2.576 -24.641 3.318 1 96.94 16 ARG B N 1
ATOM 2224 C CA . ARG B 1 16 ? 2.326 -25.609 4.375 1 96.94 16 ARG B CA 1
ATOM 2225 C C . ARG B 1 16 ? 0.901 -26.141 4.305 1 96.94 16 ARG B C 1
ATOM 2227 O O . ARG B 1 16 ? 0.199 -26.188 5.316 1 96.94 16 ARG B O 1
ATOM 2234 N N . THR B 1 17 ? 0.472 -26.422 3.17 1 97.56 17 THR B N 1
ATOM 2235 C CA . THR B 1 17 ? -0.74 -27.172 2.873 1 97.56 17 THR B CA 1
ATOM 2236 C C . THR B 1 17 ? -0.426 -28.375 1.981 1 97.56 17 THR B C 1
ATOM 2238 O O . THR B 1 17 ? 0.609 -29.016 2.148 1 97.56 17 THR B O 1
ATOM 2241 N N . ASN B 1 18 ? -1.388 -28.812 1.19 1 98.56 18 ASN B N 1
ATOM 2242 C CA . ASN B 1 18 ? -1.084 -29.953 0.325 1 98.56 18 ASN B CA 1
ATOM 2243 C C . ASN B 1 18 ? -2.1 -30.078 -0.808 1 98.56 18 ASN B C 1
ATOM 2245 O O . ASN B 1 18 ? -2.969 -29.219 -0.968 1 98.56 18 ASN B O 1
ATOM 2249 N N . ALA B 1 19 ? -1.922 -31.109 -1.584 1 98.62 19 ALA B N 1
ATOM 2250 C CA . ALA B 1 19 ? -2.738 -31.344 -2.771 1 98.62 19 ALA B CA 1
ATOM 2251 C C . ALA B 1 19 ? -4.211 -31.516 -2.4 1 98.62 19 ALA B C 1
ATOM 2253 O O . ALA B 1 19 ? -5.094 -31.016 -3.102 1 98.62 19 ALA B O 1
ATOM 2254 N N . LYS B 1 20 ? -4.473 -32.156 -1.33 1 98.56 20 LYS B N 1
ATOM 2255 C CA . LYS B 1 20 ? -5.852 -32.406 -0.914 1 98.56 20 LYS B CA 1
ATOM 2256 C C . LYS B 1 20 ? -6.555 -31.078 -0.587 1 98.56 20 LYS B C 1
ATOM 2258 O O . LYS B 1 20 ? -7.699 -30.859 -0.99 1 98.56 20 LYS B O 1
ATOM 2263 N N . ILE B 1 21 ? -5.875 -30.266 0.122 1 98.38 21 ILE B N 1
ATOM 2264 C CA . ILE B 1 21 ? -6.438 -28.984 0.493 1 98.38 21 ILE B CA 1
ATOM 2265 C C . ILE B 1 21 ? -6.672 -28.141 -0.761 1 98.38 21 ILE B C 1
ATOM 2267 O O . ILE B 1 21 ? -7.723 -27.516 -0.907 1 98.38 21 ILE B O 1
ATOM 2271 N N . MET B 1 22 ? -5.723 -28.172 -1.633 1 98.62 22 MET B N 1
ATOM 2272 C CA . MET B 1 22 ? -5.863 -27.453 -2.896 1 98.62 22 MET B CA 1
ATOM 2273 C C . MET B 1 22 ? -7.062 -27.969 -3.686 1 98.62 22 MET B C 1
ATOM 2275 O O . MET B 1 22 ? -7.797 -27.188 -4.285 1 98.62 22 MET B O 1
ATOM 2279 N N . GLU B 1 23 ? -7.254 -29.219 -3.699 1 98.44 23 GLU B N 1
ATOM 2280 C CA . GLU B 1 23 ? -8.398 -29.812 -4.379 1 98.44 23 GLU B CA 1
ATOM 2281 C C . GLU B 1 23 ? -9.711 -29.297 -3.805 1 98.44 23 GLU B C 1
ATOM 2283 O O . GLU B 1 23 ? -10.617 -28.922 -4.555 1 98.44 23 GLU B O 1
ATOM 2288 N N . ASP B 1 24 ? -9.773 -29.234 -2.52 1 97.62 24 ASP B N 1
ATOM 2289 C CA . ASP B 1 24 ? -10.992 -28.766 -1.882 1 97.62 24 ASP B CA 1
ATOM 2290 C C . ASP B 1 24 ? -11.211 -27.266 -2.16 1 97.62 24 ASP B C 1
ATOM 2292 O O . ASP B 1 24 ? -12.336 -26.844 -2.41 1 97.62 24 ASP B O 1
ATOM 2296 N N . GLN B 1 25 ? -10.133 -26.578 -2.146 1 96.62 25 GLN B N 1
ATOM 2297 C CA . GLN B 1 25 ? -10.227 -25.125 -2.277 1 96.62 25 GLN B CA 1
ATOM 2298 C C . GLN B 1 25 ? -10.562 -24.719 -3.711 1 96.62 25 GLN B C 1
ATOM 2300 O O . GLN B 1 25 ? -11.148 -23.656 -3.941 1 96.62 25 GLN B O 1
ATOM 2305 N N . THR B 1 26 ? -10.25 -25.531 -4.684 1 97.75 26 THR B N 1
ATOM 2306 C CA . THR B 1 26 ? -10.484 -25.203 -6.086 1 97.75 26 THR B CA 1
ATOM 2307 C C . THR B 1 26 ? -11.844 -25.719 -6.543 1 97.75 26 THR B C 1
ATOM 2309 O O . THR B 1 26 ? -12.117 -25.781 -7.746 1 97.75 26 THR B O 1
ATOM 2312 N N . ARG B 1 27 ? -12.719 -26.141 -5.648 1 97.06 27 ARG B N 1
ATOM 2313 C CA . ARG B 1 27 ? -14.008 -26.734 -5.988 1 97.06 27 ARG B CA 1
ATOM 2314 C C . ARG B 1 27 ? -14.812 -25.812 -6.906 1 97.06 27 ARG B C 1
ATOM 2316 O O . ARG B 1 27 ? -15.391 -26.266 -7.895 1 97.06 27 ARG B O 1
ATOM 2323 N N . GLY B 1 28 ? -14.867 -24.547 -6.602 1 96.69 28 GLY B N 1
ATOM 2324 C CA . GLY B 1 28 ? -15.609 -23.609 -7.422 1 96.69 28 GLY B CA 1
ATOM 2325 C C . GLY B 1 28 ? -15.086 -23.516 -8.844 1 96.69 28 GLY B C 1
ATOM 2326 O O . GLY B 1 28 ? -15.867 -23.484 -9.797 1 96.69 28 GLY B O 1
ATOM 2327 N N . LEU B 1 29 ? -13.812 -23.469 -8.969 1 97.81 29 LEU B N 1
ATOM 2328 C CA . LEU B 1 29 ? -13.195 -23.391 -10.289 1 97.81 29 LEU B CA 1
ATOM 2329 C C . LEU B 1 29 ? -13.406 -24.688 -11.062 1 97.81 29 LEU B C 1
ATOM 2331 O O . LEU B 1 29 ? -13.68 -24.656 -12.266 1 97.81 29 LEU B O 1
ATOM 2335 N N . ARG B 1 30 ? -13.266 -25.812 -10.414 1 97.88 30 ARG B N 1
ATOM 2336 C CA . ARG B 1 30 ? -13.461 -27.109 -11.047 1 97.88 30 ARG B CA 1
ATOM 2337 C C . ARG B 1 30 ? -14.891 -27.266 -11.562 1 97.88 30 ARG B C 1
ATOM 2339 O O . ARG B 1 30 ? -15.109 -27.766 -12.664 1 97.88 30 ARG B O 1
ATOM 2346 N N . LYS B 1 31 ? -15.812 -26.781 -10.797 1 97.06 31 LYS B N 1
ATOM 2347 C CA . LYS B 1 31 ? -17.203 -26.828 -11.227 1 97.06 31 LYS B CA 1
ATOM 2348 C C . LYS B 1 31 ? -17.422 -25.984 -12.477 1 97.06 31 LYS B C 1
ATOM 2350 O O . LYS B 1 31 ? -18.109 -26.422 -13.414 1 97.06 31 LYS B O 1
ATOM 2355 N N . ALA B 1 32 ? -16.828 -24.844 -12.547 1 97.06 32 ALA B N 1
ATOM 2356 C CA . ALA B 1 32 ? -17.031 -23.922 -13.656 1 97.06 32 ALA B CA 1
ATOM 2357 C C . ALA B 1 32 ? -16.391 -24.438 -14.938 1 97.06 32 ALA B C 1
ATOM 2359 O O . ALA B 1 32 ? -16.859 -24.156 -16.031 1 97.06 32 ALA B O 1
ATOM 2360 N N . LEU B 1 33 ? -15.352 -25.234 -14.805 1 97.12 33 LEU B N 1
ATOM 2361 C CA . LEU B 1 33 ? -14.617 -25.688 -15.977 1 97.12 33 LEU B CA 1
ATOM 2362 C C . LEU B 1 33 ? -15.086 -27.078 -16.391 1 97.12 33 LEU B C 1
ATOM 2364 O O . LEU B 1 33 ? -14.695 -27.578 -17.453 1 97.12 33 LEU B O 1
ATOM 2368 N N . ALA B 1 34 ? -15.906 -27.656 -15.539 1 92.5 34 ALA B N 1
ATOM 2369 C CA . ALA B 1 34 ? -16.469 -28.953 -15.898 1 92.5 34 ALA B CA 1
ATOM 2370 C C . ALA B 1 34 ? -17.438 -28.828 -17.062 1 92.5 34 ALA B C 1
ATOM 2372 O O . ALA B 1 34 ? -18.234 -27.891 -17.125 1 92.5 34 ALA B O 1
ATOM 2373 N N . PRO B 1 35 ? -17.359 -29.781 -18.062 1 93.19 35 PRO B N 1
ATOM 2374 C CA . PRO B 1 35 ? -16.5 -30.969 -18.141 1 93.19 35 PRO B CA 1
ATOM 2375 C C . PRO B 1 35 ? -15.258 -30.75 -19 1 93.19 35 PRO B C 1
ATOM 2377 O O . PRO B 1 35 ? -14.648 -31.703 -19.469 1 93.19 35 PRO B O 1
ATOM 2380 N N . HIS B 1 36 ? -14.883 -29.547 -19.141 1 93.69 36 HIS B N 1
ATOM 2381 C CA . HIS B 1 36 ? -13.93 -29.188 -20.188 1 93.69 36 HIS B CA 1
ATOM 2382 C C . HIS B 1 36 ? -12.492 -29.312 -19.688 1 93.69 36 HIS B C 1
ATOM 2384 O O . HIS B 1 36 ? -11.547 -29.125 -20.453 1 93.69 36 HIS B O 1
ATOM 2390 N N . ALA B 1 37 ? -12.367 -29.688 -18.391 1 97 37 ALA B N 1
ATOM 2391 C CA . ALA B 1 37 ? -11.008 -29.688 -17.859 1 97 37 ALA B CA 1
ATOM 2392 C C . ALA B 1 37 ? -10.789 -30.844 -16.891 1 97 37 ALA B C 1
ATOM 2394 O O . ALA B 1 37 ? -11.742 -31.328 -16.266 1 97 37 ALA B O 1
ATOM 2395 N N . GLU B 1 38 ? -9.57 -31.281 -16.844 1 97.06 38 GLU B N 1
ATOM 2396 C CA . GLU B 1 38 ? -9.07 -32.125 -15.758 1 97.06 38 GLU B CA 1
ATOM 2397 C C . GLU B 1 38 ? -8.016 -31.406 -14.938 1 97.06 38 GLU B C 1
ATOM 2399 O O . GLU B 1 38 ? -7.266 -30.578 -15.461 1 97.06 38 GLU B O 1
ATOM 2404 N N . PHE B 1 39 ? -8 -31.703 -13.656 1 98.31 39 PHE B N 1
ATOM 2405 C CA . PHE B 1 39 ? -7.129 -31 -12.727 1 98.31 39 PHE B CA 1
ATOM 2406 C C . PHE B 1 39 ? -6.078 -31.953 -12.156 1 98.31 39 PHE B C 1
ATOM 2408 O O . PHE B 1 39 ? -6.387 -33.094 -11.797 1 98.31 39 PHE B O 1
ATOM 2415 N N . VAL B 1 40 ? -4.883 -31.453 -12.141 1 98.19 40 VAL B N 1
ATOM 2416 C CA . VAL B 1 40 ? -3.752 -32.188 -11.586 1 98.19 40 VAL B CA 1
ATOM 2417 C C . VAL B 1 40 ? -3.256 -31.484 -10.32 1 98.19 40 VAL B C 1
ATOM 2419 O O . VAL B 1 40 ? -2.955 -30.297 -10.344 1 98.19 40 VAL B O 1
ATOM 2422 N N . PHE B 1 41 ? -3.201 -32.219 -9.227 1 98.56 41 PHE B N 1
ATOM 2423 C CA . PHE B 1 41 ? -2.756 -31.688 -7.949 1 98.56 41 PHE B CA 1
ATOM 2424 C C . PHE B 1 41 ? -1.414 -32.281 -7.547 1 98.56 41 PHE B C 1
ATOM 2426 O O . PHE B 1 41 ? -1.263 -33.5 -7.5 1 98.56 41 PHE B O 1
ATOM 2433 N N . LEU B 1 42 ? -0.48 -31.438 -7.25 1 97.69 42 LEU B N 1
ATOM 2434 C CA . LEU B 1 42 ? 0.856 -31.875 -6.871 1 97.69 42 LEU B CA 1
ATOM 2435 C C . LEU B 1 42 ? 1.208 -31.391 -5.465 1 97.69 42 LEU B C 1
ATOM 2437 O O . LEU B 1 42 ? 0.901 -30.266 -5.098 1 97.69 42 LEU B O 1
ATOM 2441 N N . ASN B 1 43 ? 1.793 -32.281 -4.707 1 98.38 43 ASN B N 1
ATOM 2442 C CA . ASN B 1 43 ? 2.43 -31.844 -3.471 1 98.38 43 ASN B CA 1
ATOM 2443 C C . ASN B 1 43 ? 3.822 -31.266 -3.725 1 98.38 43 ASN B C 1
ATOM 2445 O O . ASN B 1 43 ? 4.578 -31.797 -4.539 1 98.38 43 ASN B O 1
ATOM 2449 N N . GLY B 1 44 ? 4.105 -30.188 -3.059 1 98.25 44 GLY B N 1
ATOM 2450 C CA . GLY B 1 44 ? 5.484 -29.734 -3.059 1 98.25 44 GLY B CA 1
ATOM 2451 C C . GLY B 1 44 ? 6.457 -30.766 -2.523 1 98.25 44 GLY B C 1
ATOM 2452 O O . GLY B 1 44 ? 6.07 -31.656 -1.761 1 98.25 44 GLY B O 1
ATOM 2453 N N . PRO B 1 45 ? 7.668 -30.578 -2.9 1 98.06 45 PRO B N 1
ATOM 2454 C CA . PRO B 1 45 ? 8.648 -31.625 -2.59 1 98.06 45 PRO B CA 1
ATOM 2455 C C . PRO B 1 45 ? 9.117 -31.578 -1.138 1 98.06 45 PRO B C 1
ATOM 2457 O O . PRO B 1 45 ? 9.805 -32.5 -0.683 1 98.06 45 PRO B O 1
ATOM 2460 N N . ILE B 1 46 ? 8.766 -30.594 -0.381 1 97.75 46 ILE B N 1
ATOM 2461 C CA . ILE B 1 46 ? 9.305 -30.438 0.965 1 97.75 46 ILE B CA 1
ATOM 2462 C C . ILE B 1 46 ? 8.18 -30.578 1.99 1 97.75 46 ILE B C 1
ATOM 2464 O O . ILE B 1 46 ? 7.168 -29.875 1.912 1 97.75 46 ILE B O 1
ATOM 2468 N N . GLU B 1 47 ? 8.367 -31.469 2.893 1 97.31 47 GLU B N 1
ATOM 2469 C CA . GLU B 1 47 ? 7.418 -31.547 4 1 97.31 47 GLU B CA 1
ATOM 2470 C C . GLU B 1 47 ? 7.457 -30.266 4.836 1 97.31 47 GLU B C 1
ATOM 2472 O O . GLU B 1 47 ? 8.531 -29.719 5.105 1 97.31 47 GLU B O 1
ATOM 2477 N N . ALA B 1 48 ? 6.242 -29.828 5.207 1 96.19 48 ALA B N 1
ATOM 2478 C CA . ALA B 1 48 ? 6.148 -28.578 5.969 1 96.19 48 ALA B CA 1
ATOM 2479 C C . ALA B 1 48 ? 7.039 -28.625 7.207 1 96.19 48 ALA B C 1
ATOM 2481 O O . ALA B 1 48 ? 6.98 -29.594 7.984 1 96.19 48 ALA B O 1
ATOM 2482 N N . ARG B 1 49 ? 7.887 -27.703 7.449 1 92.62 49 ARG B N 1
ATOM 2483 C CA . ARG B 1 49 ? 8.852 -27.625 8.539 1 92.62 49 ARG B CA 1
ATOM 2484 C C . ARG B 1 49 ? 8.242 -26.938 9.758 1 92.62 49 ARG B C 1
ATOM 2486 O O . ARG B 1 49 ? 8.883 -26.844 10.812 1 92.62 49 ARG B O 1
ATOM 2493 N N . GLY B 1 50 ? 7.027 -26.516 9.711 1 91.62 50 GLY B N 1
ATOM 2494 C CA . GLY B 1 50 ? 6.242 -25.875 10.766 1 91.62 50 GLY B CA 1
ATOM 2495 C C . GLY B 1 50 ? 4.75 -26.062 10.578 1 91.62 50 GLY B C 1
ATOM 2496 O O . GLY B 1 50 ? 4.305 -26.703 9.625 1 91.62 50 GLY B O 1
ATOM 2497 N N . PRO B 1 51 ? 4.035 -25.531 11.562 1 92.44 51 PRO B N 1
ATOM 2498 C CA . PRO B 1 51 ? 2.584 -25.688 11.484 1 92.44 51 PRO B CA 1
ATOM 2499 C C . PRO B 1 51 ? 1.953 -24.844 10.383 1 92.44 51 PRO B C 1
ATOM 2501 O O . PRO B 1 51 ? 2.523 -23.828 9.984 1 92.44 51 PRO B O 1
ATOM 2504 N N . SER B 1 52 ? 0.834 -25.344 9.867 1 92.88 52 SER B N 1
ATOM 2505 C CA . SER B 1 52 ? -0.04 -24.5 9.055 1 92.88 52 SER B CA 1
ATOM 2506 C C . SER B 1 52 ? -0.917 -23.609 9.93 1 92.88 52 SER B C 1
ATOM 2508 O O . SER B 1 52 ? -0.717 -23.531 11.141 1 92.88 52 SER B O 1
ATOM 2510 N N . ASP B 1 53 ? -1.771 -22.875 9.242 1 89.19 53 ASP B N 1
ATOM 2511 C CA . ASP B 1 53 ? -2.752 -22.125 10.008 1 89.19 53 ASP B CA 1
ATOM 2512 C C . ASP B 1 53 ? -3.611 -23.047 10.867 1 89.19 53 ASP B C 1
ATOM 2514 O O . ASP B 1 53 ? -3.869 -24.188 10.484 1 89.19 53 ASP B O 1
ATOM 2518 N N . ASP B 1 54 ? -4.121 -22.516 12.008 1 90.88 54 ASP B N 1
ATOM 2519 C CA . ASP B 1 54 ? -4.84 -23.312 13.008 1 90.88 54 ASP B CA 1
ATOM 2520 C C . ASP B 1 54 ? -6.062 -23.984 12.391 1 90.88 54 ASP B C 1
ATOM 2522 O O . ASP B 1 54 ? -6.379 -25.125 12.734 1 90.88 54 ASP B O 1
ATOM 2526 N N . VAL B 1 55 ? -6.754 -23.312 11.539 1 90.94 55 VAL B N 1
ATOM 2527 C CA . VAL B 1 55 ? -7.969 -23.844 10.938 1 90.94 55 VAL B CA 1
ATOM 2528 C C . VAL B 1 55 ? -7.621 -25.031 10.047 1 90.94 55 VAL B C 1
ATOM 2530 O O . VAL B 1 55 ? -8.281 -26.078 10.102 1 90.94 55 VAL B O 1
ATOM 2533 N N . ILE B 1 56 ? -6.602 -24.875 9.266 1 94.06 56 ILE B N 1
ATOM 2534 C CA . ILE B 1 56 ? -6.145 -25.953 8.375 1 94.06 56 ILE B CA 1
ATOM 2535 C C . ILE B 1 56 ? -5.664 -27.141 9.203 1 94.06 56 ILE B C 1
ATOM 2537 O O . ILE B 1 56 ? -5.996 -28.281 8.906 1 94.06 56 ILE B O 1
ATOM 2541 N N . GLU B 1 57 ? -4.91 -26.891 10.266 1 95.25 57 GLU B N 1
ATOM 2542 C CA . GLU B 1 57 ? -4.379 -27.938 11.133 1 95.25 57 GLU B CA 1
ATOM 2543 C C . GLU B 1 57 ? -5.5 -28.797 11.711 1 95.25 57 GLU B C 1
ATOM 2545 O O . GLU B 1 57 ? -5.348 -30.016 11.836 1 95.25 57 GLU B O 1
ATOM 2550 N N . LYS B 1 58 ? -6.531 -28.094 12.078 1 96.69 58 LYS B N 1
ATOM 2551 C CA . LYS B 1 58 ? -7.652 -28.797 12.703 1 96.69 58 LYS B CA 1
ATOM 2552 C C . LYS B 1 58 ? -8.484 -29.531 11.656 1 96.69 58 LYS B C 1
ATOM 2554 O O . LYS B 1 58 ? -8.75 -30.734 11.797 1 96.69 58 LYS B O 1
ATOM 2559 N N . LEU B 1 59 ? -8.875 -28.938 10.562 1 96.69 59 LEU B N 1
ATOM 2560 C CA . LEU B 1 59 ? -9.812 -29.469 9.57 1 96.69 59 LEU B CA 1
ATOM 2561 C C . LEU B 1 59 ? -9.164 -30.578 8.75 1 96.69 59 LEU B C 1
ATOM 2563 O O . LEU B 1 59 ? -9.859 -31.5 8.297 1 96.69 59 LEU B O 1
ATOM 2567 N N . TYR B 1 60 ? -7.906 -30.5 8.594 1 97.94 60 TYR B N 1
ATOM 2568 C CA . TYR B 1 60 ? -7.254 -31.453 7.703 1 97.94 60 TYR B CA 1
ATOM 2569 C C . TYR B 1 60 ? -6.234 -32.312 8.453 1 97.94 60 TYR B C 1
ATOM 2571 O O . TYR B 1 60 ? -5.234 -32.75 7.883 1 97.94 60 TYR B O 1
ATOM 2579 N N . ALA B 1 61 ? -6.461 -32.531 9.688 1 96.88 61 ALA B N 1
ATOM 2580 C CA . ALA B 1 61 ? -5.559 -33.281 10.539 1 96.88 61 ALA B CA 1
ATOM 2581 C C . ALA B 1 61 ? -5.305 -34.688 9.961 1 96.88 61 ALA B C 1
ATOM 2583 O O . ALA B 1 61 ? -4.195 -35.219 10.055 1 96.88 61 ALA B O 1
ATOM 2584 N N . GLU B 1 62 ? -6.27 -35.281 9.32 1 97.44 62 GLU B N 1
ATOM 2585 C CA . GLU B 1 62 ? -6.176 -36.625 8.812 1 97.44 62 GLU B CA 1
ATOM 2586 C C . GLU B 1 62 ? -5.496 -36.688 7.445 1 97.44 62 GLU B C 1
ATOM 2588 O O . GLU B 1 62 ? -5.234 -37.75 6.91 1 97.44 62 GLU B O 1
ATOM 2593 N N . HIS B 1 63 ? -5.121 -35.5 6.891 1 97.62 63 HIS B N 1
ATOM 2594 C CA . HIS B 1 63 ? -4.57 -35.469 5.543 1 97.62 63 HIS B CA 1
ATOM 2595 C C . HIS B 1 63 ? -3.109 -35.031 5.562 1 97.62 63 HIS B C 1
ATOM 2597 O O . HIS B 1 63 ? -2.549 -34.656 4.52 1 97.62 63 HIS B O 1
ATOM 2603 N N . LYS B 1 64 ? -2.537 -35.062 6.691 1 96.88 64 LYS B N 1
ATOM 2604 C CA . LYS B 1 64 ? -1.107 -34.781 6.816 1 96.88 64 LYS B CA 1
ATOM 2605 C C . LYS B 1 64 ? -0.281 -35.875 6.133 1 96.88 64 LYS B C 1
ATOM 2607 O O . LYS B 1 64 ? -0.769 -36.969 5.906 1 96.88 64 LYS B O 1
ATOM 2612 N N . PRO B 1 65 ? 0.999 -35.5 5.754 1 97.81 65 PRO B N 1
ATOM 2613 C CA . PRO B 1 65 ? 1.748 -34.25 6.031 1 97.81 65 PRO B CA 1
ATOM 2614 C C . PRO B 1 65 ? 1.387 -33.125 5.082 1 97.81 65 PRO B C 1
ATOM 2616 O O . PRO B 1 65 ? 0.979 -33.375 3.943 1 97.81 65 PRO B O 1
ATOM 2619 N N . PHE B 1 66 ? 1.538 -31.891 5.539 1 98.12 66 PHE B N 1
ATOM 2620 C CA . PHE B 1 66 ? 1.49 -30.719 4.691 1 98.12 66 PHE B CA 1
ATOM 2621 C C . PHE B 1 66 ? 2.828 -30.484 3.996 1 98.12 66 PHE B C 1
ATOM 2623 O O . PHE B 1 66 ? 3.836 -31.094 4.371 1 98.12 66 PHE B O 1
ATOM 2630 N N . CYS B 1 67 ? 2.811 -29.703 2.938 1 98.19 67 CYS B N 1
ATOM 2631 C CA . CYS B 1 67 ? 3.992 -29.578 2.094 1 98.19 67 CYS B CA 1
ATOM 2632 C C . CYS B 1 67 ? 4.305 -28.109 1.817 1 98.19 67 CYS B C 1
ATOM 2634 O O . CYS B 1 67 ? 3.451 -27.234 2.004 1 98.19 67 CYS B O 1
ATOM 2636 N N . GLU B 1 68 ? 5.582 -27.859 1.464 1 97.19 68 GLU B N 1
ATOM 2637 C CA . GLU B 1 68 ? 6.09 -26.562 1.02 1 97.19 68 GLU B CA 1
ATOM 2638 C C . GLU B 1 68 ? 6.75 -26.672 -0.351 1 97.19 68 GLU B C 1
ATOM 2640 O O . GLU B 1 68 ? 7.281 -27.719 -0.709 1 97.19 68 GLU B O 1
ATOM 2645 N N . TRP B 1 69 ? 6.68 -25.594 -1.122 1 97.38 69 TRP B N 1
ATOM 2646 C CA . TRP B 1 69 ? 7.457 -25.516 -2.355 1 97.38 69 TRP B CA 1
ATOM 2647 C C . TRP B 1 69 ? 8.859 -24.984 -2.082 1 97.38 69 TRP B C 1
ATOM 2649 O O . TRP B 1 69 ? 9.734 -25.062 -2.947 1 97.38 69 TRP B O 1
ATOM 2659 N N . GLY B 1 70 ? 9.109 -24.469 -1.026 1 93.38 70 GLY B N 1
ATOM 2660 C CA . GLY B 1 70 ? 10.312 -23.859 -0.478 1 93.38 70 GLY B CA 1
ATOM 2661 C C . GLY B 1 70 ? 10.055 -23.094 0.8 1 93.38 70 GLY B C 1
ATOM 2662 O O . GLY B 1 70 ? 8.953 -23.125 1.348 1 93.38 70 GLY B O 1
ATOM 2663 N N . SER B 1 71 ? 11.109 -22.547 1.325 1 90.5 71 SER B N 1
ATOM 2664 C CA . SER B 1 71 ? 10.953 -21.688 2.488 1 90.5 71 SER B CA 1
ATOM 2665 C C . SER B 1 71 ? 11.75 -20.391 2.33 1 90.5 71 SER B C 1
ATOM 2667 O O . SER B 1 71 ? 12.297 -20.125 1.257 1 90.5 71 SER B O 1
ATOM 2669 N N . PHE B 1 72 ? 11.516 -19.516 3.334 1 88.12 72 PHE B N 1
ATOM 2670 C CA . PHE B 1 72 ? 12.125 -18.203 3.236 1 88.12 72 PHE B CA 1
ATOM 2671 C C . PHE B 1 72 ? 12.859 -17.844 4.523 1 88.12 72 PHE B C 1
ATOM 2673 O O . PHE B 1 72 ? 12.414 -18.203 5.617 1 88.12 72 PHE B O 1
ATOM 2680 N N . LYS B 1 73 ? 14.047 -17.359 4.285 1 88.56 73 LYS B N 1
ATOM 2681 C CA . LYS B 1 73 ? 14.734 -16.688 5.383 1 88.56 73 LYS B CA 1
ATOM 2682 C C . LYS B 1 73 ? 14.727 -15.164 5.191 1 88.56 73 LYS B C 1
ATOM 2684 O O . LYS B 1 73 ? 14.828 -14.68 4.066 1 88.56 73 LYS B O 1
ATOM 2689 N N . GLU B 1 74 ? 14.609 -14.492 6.297 1 87.5 74 GLU B N 1
ATOM 2690 C CA . GLU B 1 74 ? 14.578 -13.039 6.219 1 87.5 74 GLU B CA 1
ATOM 2691 C C . GLU B 1 74 ? 15.953 -12.469 5.887 1 87.5 74 GLU B C 1
ATOM 2693 O O . GLU B 1 74 ? 16.969 -12.953 6.395 1 87.5 74 GLU B O 1
ATOM 2698 N N . ARG B 1 75 ? 15.93 -11.492 5.066 1 91 75 ARG B N 1
ATOM 2699 C CA . ARG B 1 75 ? 17.109 -10.719 4.723 1 91 75 ARG B CA 1
ATOM 2700 C C . ARG B 1 75 ? 17.047 -9.32 5.32 1 91 75 ARG B C 1
ATOM 2702 O O . ARG B 1 75 ? 15.953 -8.766 5.496 1 91 75 ARG B O 1
ATOM 2709 N N . GLU B 1 76 ? 18.281 -8.891 5.691 1 90.88 76 GLU B N 1
ATOM 2710 C CA . GLU B 1 76 ? 18.312 -7.484 6.074 1 90.88 76 GLU B CA 1
ATOM 2711 C C . GLU B 1 76 ? 17.797 -6.594 4.953 1 90.88 76 GLU B C 1
ATOM 2713 O O . GLU B 1 76 ? 18.094 -6.816 3.781 1 90.88 76 GLU B O 1
ATOM 2718 N N . ARG B 1 77 ? 17.062 -5.609 5.379 1 93.75 77 ARG B N 1
ATOM 2719 C CA . ARG B 1 77 ? 16.5 -4.691 4.398 1 93.75 77 ARG B CA 1
ATOM 2720 C C . ARG B 1 77 ? 17.141 -3.312 4.504 1 93.75 77 ARG B C 1
ATOM 2722 O O . ARG B 1 77 ? 16.766 -2.514 5.367 1 93.75 77 ARG B O 1
ATOM 2729 N N . PRO B 1 78 ? 18.141 -3.084 3.637 1 95.12 78 PRO B N 1
ATOM 2730 C CA . PRO B 1 78 ? 18.703 -1.729 3.646 1 95.12 78 PRO B CA 1
ATOM 2731 C C . PRO B 1 78 ? 17.641 -0.655 3.418 1 95.12 78 PRO B C 1
ATOM 2733 O O . PRO B 1 78 ? 16.734 -0.844 2.605 1 95.12 78 PRO B O 1
ATOM 2736 N N . HIS B 1 79 ? 17.688 0.399 4.234 1 93.81 79 HIS B N 1
ATOM 2737 C CA . HIS B 1 79 ? 16.688 1.457 4.137 1 93.81 79 HIS B CA 1
ATOM 2738 C C . HIS B 1 79 ? 17.281 2.811 4.516 1 93.81 79 HIS B C 1
ATOM 2740 O O . HIS B 1 79 ? 18.406 2.885 4.992 1 93.81 79 HIS B O 1
ATOM 2746 N N . ARG B 1 80 ? 16.594 3.855 4.113 1 91.25 80 ARG B N 1
ATOM 2747 C CA . ARG B 1 80 ? 16.891 5.23 4.5 1 91.25 80 ARG B CA 1
ATOM 2748 C C . ARG B 1 80 ? 15.617 6.004 4.797 1 91.25 80 ARG B C 1
ATOM 2750 O O . ARG B 1 80 ? 14.523 5.582 4.41 1 91.25 80 ARG B O 1
ATOM 2757 N N . LEU B 1 81 ? 15.758 7.062 5.488 1 87 81 LEU B N 1
ATOM 2758 C CA . LEU B 1 81 ? 14.641 7.98 5.691 1 87 81 LEU B CA 1
ATOM 2759 C C . LEU B 1 81 ? 14.57 9 4.559 1 87 81 LEU B C 1
ATOM 2761 O O . LEU B 1 81 ? 15.57 9.617 4.207 1 87 81 LEU B O 1
ATOM 2765 N N . ASP B 1 82 ? 13.398 9.109 3.979 1 88.69 82 ASP B N 1
ATOM 2766 C CA . ASP B 1 82 ? 13.211 10.094 2.918 1 88.69 82 ASP B CA 1
ATOM 2767 C C . ASP B 1 82 ? 13.461 11.508 3.432 1 88.69 82 ASP B C 1
ATOM 2769 O O . ASP B 1 82 ? 12.93 11.898 4.477 1 88.69 82 ASP B O 1
ATOM 2773 N N . PRO B 1 83 ? 14.188 12.305 2.715 1 83.12 83 PRO B N 1
ATOM 2774 C CA . PRO B 1 83 ? 14.562 13.625 3.23 1 83.12 83 PRO B CA 1
ATOM 2775 C C . PRO B 1 83 ? 13.375 14.586 3.311 1 83.12 83 PRO B C 1
ATOM 2777 O O . PRO B 1 83 ? 13.391 15.531 4.098 1 83.12 83 PRO B O 1
ATOM 2780 N N . GLU B 1 84 ? 12.32 14.297 2.549 1 83 84 GLU B N 1
ATOM 2781 C CA . GLU B 1 84 ? 11.195 15.219 2.494 1 83 84 GLU B CA 1
ATOM 2782 C C . GLU B 1 84 ? 10.109 14.82 3.486 1 83 84 GLU B C 1
ATOM 2784 O O . GLU B 1 84 ? 9.422 15.68 4.043 1 83 84 GLU B O 1
ATOM 2789 N N . THR B 1 85 ? 9.961 13.539 3.676 1 86.12 85 THR B N 1
ATOM 2790 C CA . THR B 1 85 ? 8.805 13.086 4.434 1 86.12 85 THR B CA 1
ATOM 2791 C C . THR B 1 85 ? 9.234 12.328 5.684 1 86.12 85 THR B C 1
ATOM 2793 O O . THR B 1 85 ? 8.422 12.094 6.586 1 86.12 85 THR B O 1
ATOM 2796 N N . GLN B 1 86 ? 10.484 11.828 5.695 1 85.62 86 GLN B N 1
ATOM 2797 C CA . GLN B 1 86 ? 11.07 11.023 6.762 1 85.62 86 GLN B CA 1
ATOM 2798 C C . GLN B 1 86 ? 10.422 9.641 6.812 1 85.62 86 GLN B C 1
ATOM 2800 O O . GLN B 1 86 ? 10.602 8.898 7.785 1 85.62 86 GLN B O 1
ATOM 2805 N N . GLU B 1 87 ? 9.664 9.32 5.746 1 90.06 87 GLU B N 1
ATOM 2806 C CA . GLU B 1 87 ? 9.18 7.949 5.586 1 90.06 87 GLU B CA 1
ATOM 2807 C C . GLU B 1 87 ? 10.328 6.984 5.309 1 90.06 87 GLU B C 1
ATOM 2809 O O . GLU B 1 87 ? 11.359 7.379 4.773 1 90.06 87 GLU B O 1
ATOM 2814 N N . ILE B 1 88 ? 10.148 5.801 5.738 1 91.44 88 ILE B N 1
ATOM 2815 C CA . ILE B 1 88 ? 11.164 4.781 5.469 1 91.44 88 ILE B CA 1
ATOM 2816 C C . ILE B 1 88 ? 11.102 4.371 3.998 1 91.44 88 ILE B C 1
ATOM 2818 O O . ILE B 1 88 ? 10.031 4.051 3.48 1 91.44 88 ILE B O 1
ATOM 2822 N N . GLU B 1 89 ? 12.211 4.473 3.395 1 92.44 89 GLU B N 1
ATOM 2823 C CA . GLU B 1 89 ? 12.375 3.988 2.027 1 92.44 89 GLU B CA 1
ATOM 2824 C C . GLU B 1 89 ? 13.273 2.758 1.981 1 92.44 89 GLU B C 1
ATOM 2826 O O . GLU B 1 89 ? 14.477 2.855 2.234 1 92.44 89 GLU B O 1
ATOM 2831 N N . TYR B 1 90 ? 12.688 1.625 1.704 1 94.06 90 TYR B N 1
ATOM 2832 C CA . TYR B 1 90 ? 13.492 0.419 1.544 1 94.06 90 TYR B CA 1
ATOM 2833 C C . TYR B 1 90 ? 14.172 0.394 0.181 1 94.06 90 TYR B C 1
ATOM 2835 O O . TYR B 1 90 ? 13.547 0.72 -0.835 1 94.06 90 TYR B O 1
ATOM 2843 N N . LEU B 1 91 ? 15.438 -0.013 0.188 1 94.69 91 LEU B N 1
ATOM 2844 C CA . LEU B 1 91 ? 16.266 0.081 -1.014 1 94.69 91 LEU B CA 1
ATOM 2845 C C . LEU B 1 91 ? 16.344 -1.265 -1.728 1 94.69 91 LEU B C 1
ATOM 2847 O O . LEU B 1 91 ? 16.906 -1.362 -2.82 1 94.69 91 LEU B O 1
ATOM 2851 N N . ASP B 1 92 ? 15.75 -2.314 -1.159 1 94.5 92 ASP B N 1
ATOM 2852 C CA . ASP B 1 92 ? 15.836 -3.67 -1.694 1 94.5 92 ASP B CA 1
ATOM 2853 C C . ASP B 1 92 ? 14.797 -3.893 -2.791 1 94.5 92 ASP B C 1
ATOM 2855 O O . ASP B 1 92 ? 14.758 -4.961 -3.404 1 94.5 92 ASP B O 1
ATOM 2859 N N . LYS B 1 93 ? 13.906 -2.926 -3.076 1 93.56 93 LYS B N 1
ATOM 2860 C CA . LYS B 1 93 ? 12.883 -2.961 -4.113 1 93.56 93 LYS B CA 1
ATOM 2861 C C . LYS B 1 93 ? 11.961 -4.164 -3.934 1 93.56 93 LYS B C 1
ATOM 2863 O O . LYS B 1 93 ? 11.5 -4.754 -4.914 1 93.56 93 LYS B O 1
ATOM 2868 N N . GLY B 1 94 ? 11.789 -4.578 -2.695 1 93.81 94 GLY B N 1
ATOM 2869 C CA . GLY B 1 94 ? 10.859 -5.652 -2.396 1 93.81 94 GLY B CA 1
ATOM 2870 C C . GLY B 1 94 ? 11.5 -7.027 -2.441 1 93.81 94 GLY B C 1
ATOM 2871 O O . GLY B 1 94 ? 10.82 -8.039 -2.246 1 93.81 94 GLY B O 1
ATOM 2872 N N . TRP B 1 95 ? 12.805 -7.137 -2.719 1 95.5 95 TRP B N 1
ATOM 2873 C CA . TRP B 1 95 ? 13.531 -8.406 -2.773 1 95.5 95 TRP B CA 1
ATOM 2874 C C . TRP B 1 95 ? 14.18 -8.727 -1.429 1 95.5 95 TRP B C 1
ATOM 2876 O O . TRP B 1 95 ? 15.398 -8.688 -1.3 1 95.5 95 TRP B O 1
ATOM 2886 N N . TYR B 1 96 ? 13.32 -9.18 -0.432 1 94.44 96 TYR B N 1
ATOM 2887 C CA . TYR B 1 96 ? 13.844 -9.211 0.932 1 94.44 96 TYR B CA 1
ATOM 2888 C C . TYR B 1 96 ? 13.789 -10.625 1.497 1 94.44 96 TYR B C 1
ATOM 2890 O O . TYR B 1 96 ? 13.875 -10.82 2.713 1 94.44 96 TYR B O 1
ATOM 2898 N N . HIS B 1 97 ? 13.656 -11.633 0.646 1 93.38 97 HIS B N 1
ATOM 2899 C CA . HIS B 1 97 ? 13.695 -13.023 1.088 1 93.38 97 HIS B CA 1
ATOM 2900 C C . HIS B 1 97 ? 14.906 -13.75 0.502 1 93.38 97 HIS B C 1
ATOM 2902 O O . HIS B 1 97 ? 15.305 -13.477 -0.632 1 93.38 97 HIS B O 1
ATOM 2908 N N . ASP B 1 98 ? 15.445 -14.609 1.349 1 92.88 98 ASP B N 1
ATOM 2909 C CA . ASP B 1 98 ? 16.312 -15.656 0.815 1 92.88 98 ASP B CA 1
ATOM 2910 C C . ASP B 1 98 ? 15.555 -16.969 0.644 1 92.88 98 ASP B C 1
ATOM 2912 O O . ASP B 1 98 ? 15.078 -17.547 1.621 1 92.88 98 ASP B O 1
ATOM 2916 N N . TYR B 1 99 ? 15.367 -17.297 -0.575 1 90 99 TYR B N 1
ATOM 2917 C CA . TYR B 1 99 ? 14.703 -18.562 -0.835 1 90 99 TYR B CA 1
ATOM 2918 C C . TYR B 1 99 ? 15.55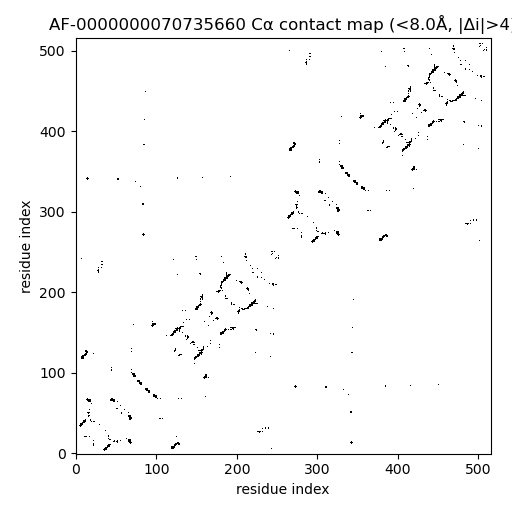5 -19.734 -0.34 1 90 99 TYR B C 1
ATOM 2920 O O . TYR B 1 99 ? 16.75 -19.797 -0.602 1 90 99 TYR B O 1
ATOM 2928 N N . VAL B 1 100 ? 14.891 -20.516 0.398 1 91.81 100 VAL B N 1
ATOM 2929 C CA . VAL B 1 100 ? 15.5 -21.766 0.854 1 91.81 100 VAL B CA 1
ATOM 2930 C C . VAL B 1 100 ? 14.953 -22.938 0.046 1 91.81 100 VAL B C 1
ATOM 2932 O O . VAL B 1 100 ? 13.734 -23.109 -0.064 1 91.81 100 VAL B O 1
ATOM 2935 N N . ASP B 1 101 ? 15.828 -23.766 -0.725 1 92.94 101 ASP B N 1
ATOM 2936 C CA . ASP B 1 101 ? 15.531 -25 -1.429 1 92.94 101 ASP B CA 1
ATOM 2937 C C . ASP B 1 101 ? 14.883 -24.734 -2.785 1 92.94 101 ASP B C 1
ATOM 2939 O O . ASP B 1 101 ? 14.055 -25.516 -3.256 1 92.94 101 ASP B O 1
ATOM 2943 N N . TRP B 1 102 ? 15.109 -23.578 -3.297 1 95 102 TRP B N 1
ATOM 2944 C CA . TRP B 1 102 ? 14.609 -23.281 -4.633 1 95 102 TRP B CA 1
ATOM 2945 C C . TRP B 1 102 ? 15.094 -24.312 -5.641 1 95 102 TRP B C 1
ATOM 2947 O O . TRP B 1 102 ? 14.305 -24.828 -6.441 1 95 102 TRP B O 1
ATOM 2957 N N . GLU B 1 103 ? 16.359 -24.672 -5.543 1 95.06 103 GLU B N 1
ATOM 2958 C CA . GLU B 1 103 ? 16.938 -25.641 -6.477 1 95.06 103 GLU B CA 1
ATOM 2959 C C . GLU B 1 103 ? 16.25 -26.984 -6.355 1 95.06 103 GLU B C 1
ATOM 2961 O O . GLU B 1 103 ? 16.062 -27.688 -7.355 1 95.06 103 GLU B O 1
ATOM 2966 N N . THR B 1 104 ? 15.938 -27.328 -5.152 1 97 104 THR B N 1
ATOM 2967 C CA . THR B 1 104 ? 15.211 -28.562 -4.922 1 97 104 THR B CA 1
ATOM 2968 C C . THR B 1 104 ? 13.859 -28.547 -5.633 1 97 104 THR B C 1
ATOM 2970 O O . THR B 1 104 ? 13.469 -29.531 -6.266 1 97 104 THR B O 1
ATOM 2973 N N . THR B 1 105 ? 13.156 -27.438 -5.539 1 97.56 105 THR B N 1
ATOM 2974 C CA . THR B 1 105 ? 11.852 -27.297 -6.176 1 97.56 105 THR B CA 1
ATOM 2975 C C . THR B 1 105 ? 11.977 -27.344 -7.695 1 97.56 105 THR B C 1
ATOM 2977 O O . THR B 1 105 ? 11.195 -28 -8.375 1 97.56 105 THR B O 1
ATOM 2980 N N . VAL B 1 106 ? 13 -26.703 -8.234 1 97.81 106 VAL B N 1
ATOM 2981 C CA . VAL B 1 106 ? 13.219 -26.703 -9.68 1 97.81 106 VAL B CA 1
ATOM 2982 C C . VAL B 1 106 ? 13.5 -28.125 -10.148 1 97.81 106 VAL B C 1
ATOM 2984 O O . VAL B 1 106 ? 12.891 -28.594 -11.125 1 97.81 106 VAL B O 1
ATOM 2987 N N . LYS B 1 107 ? 14.383 -28.781 -9.43 1 98.06 107 LYS B N 1
ATOM 2988 C CA . LYS B 1 107 ? 14.719 -30.156 -9.789 1 98.06 107 LYS B CA 1
ATOM 2989 C C . LYS B 1 107 ? 13.484 -31.047 -9.734 1 98.06 107 LYS B C 1
ATOM 2991 O O . LYS B 1 107 ? 13.258 -31.859 -10.625 1 98.06 107 LYS B O 1
ATOM 2996 N N . TYR B 1 108 ? 12.789 -30.938 -8.68 1 98.56 108 TYR B N 1
ATOM 2997 C CA . TYR B 1 108 ? 11.562 -31.703 -8.508 1 98.56 108 TYR B CA 1
ATOM 2998 C C . TYR B 1 108 ? 10.602 -31.469 -9.672 1 98.56 108 TYR B C 1
ATOM 3000 O O . TYR B 1 108 ? 10.07 -32.406 -10.25 1 98.56 108 TYR B O 1
ATOM 3008 N N . MET B 1 109 ? 10.375 -30.219 -10.062 1 98.19 109 MET B N 1
ATOM 3009 C CA . MET B 1 109 ? 9.438 -29.891 -11.133 1 98.19 109 MET B CA 1
ATOM 3010 C C . MET B 1 109 ? 9.961 -30.359 -12.484 1 98.19 109 MET B C 1
ATOM 3012 O O . MET B 1 109 ? 9.188 -30.781 -13.344 1 98.19 109 MET B O 1
ATOM 3016 N N . ASP B 1 110 ? 11.258 -30.297 -12.656 1 97.75 110 ASP B N 1
ATOM 3017 C CA . ASP B 1 110 ? 11.867 -30.828 -13.875 1 97.75 110 ASP B CA 1
ATOM 3018 C C . ASP B 1 110 ? 11.555 -32.312 -14.039 1 97.75 110 ASP B C 1
ATOM 3020 O O . ASP B 1 110 ? 11.414 -32.812 -15.164 1 97.75 110 ASP B O 1
ATOM 3024 N N . GLU B 1 111 ? 11.484 -32.969 -12.969 1 97.94 111 GLU B N 1
ATOM 3025 C CA . GLU B 1 111 ? 11.188 -34.375 -13 1 97.94 111 GLU B CA 1
ATOM 3026 C C . GLU B 1 111 ? 9.695 -34.656 -13.195 1 97.94 111 GLU B C 1
ATOM 3028 O O . GLU B 1 111 ? 9.305 -35.562 -13.922 1 97.94 111 GLU B O 1
ATOM 3033 N N . GLN B 1 112 ? 8.867 -33.875 -12.547 1 97.88 112 GLN B N 1
ATOM 3034 C CA . GLN B 1 112 ? 7.43 -34.125 -12.508 1 97.88 112 GLN B CA 1
ATOM 3035 C C . GLN B 1 112 ? 6.754 -33.656 -13.797 1 97.88 112 GLN B C 1
ATOM 3037 O O . GLN B 1 112 ? 5.859 -34.344 -14.312 1 97.88 112 GLN B O 1
ATOM 3042 N N . LEU B 1 113 ? 7.129 -32.531 -14.359 1 97.44 113 LEU B N 1
ATOM 3043 C CA . LEU B 1 113 ? 6.383 -31.891 -15.438 1 97.44 113 LEU B CA 1
ATOM 3044 C C . LEU B 1 113 ? 6.355 -32.781 -16.672 1 97.44 113 LEU B C 1
ATOM 3046 O O . LEU B 1 113 ? 5.297 -33 -17.266 1 97.44 113 LEU B O 1
ATOM 3050 N N . PRO B 1 114 ? 7.473 -33.438 -17.047 1 96 114 PRO B N 1
ATOM 3051 C CA . PRO B 1 114 ? 7.418 -34.344 -18.203 1 96 114 PRO B CA 1
ATOM 3052 C C . PRO B 1 114 ? 6.496 -35.531 -17.969 1 96 114 PRO B C 1
ATOM 3054 O O . PRO B 1 114 ? 5.859 -36.031 -18.906 1 96 114 PRO B O 1
ATOM 3057 N N . LYS B 1 115 ? 6.363 -35.969 -16.75 1 96.69 115 LYS B N 1
ATOM 3058 C CA . LYS B 1 115 ? 5.52 -37.125 -16.422 1 96.69 115 LYS B CA 1
ATOM 3059 C C . LYS B 1 115 ? 4.043 -36.75 -16.5 1 96.69 115 LYS B C 1
ATOM 3061 O O . LYS B 1 115 ? 3.199 -37.594 -16.781 1 96.69 115 LYS B O 1
ATOM 3066 N N . LEU B 1 116 ? 3.715 -35.531 -16.172 1 94.62 116 LEU B N 1
ATOM 3067 C CA . LEU B 1 116 ? 2.332 -35.062 -16.156 1 94.62 116 LEU B CA 1
ATOM 3068 C C . LEU B 1 116 ? 1.802 -34.875 -17.562 1 94.62 116 LEU B C 1
ATOM 3070 O O . LEU B 1 116 ? 0.593 -34.938 -17.797 1 94.62 116 LEU B O 1
ATOM 3074 N N . GLY B 1 117 ? 2.676 -34.688 -18.547 1 90.31 117 GLY B N 1
ATOM 3075 C CA . GLY B 1 117 ? 2.242 -34.344 -19.891 1 90.31 117 GLY B CA 1
ATOM 3076 C C . GLY B 1 117 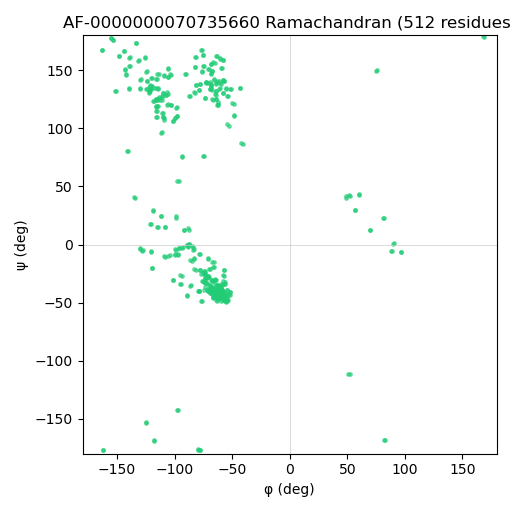? 1.95 -32.875 -20.078 1 90.31 117 GLY B C 1
ATOM 3077 O O . GLY B 1 117 ? 2.309 -32.062 -19.234 1 90.31 117 GLY B O 1
ATOM 3078 N N . PRO B 1 118 ? 1.333 -32.625 -21.219 1 91.94 118 PRO B N 1
ATOM 3079 C CA . PRO B 1 118 ? 1.08 -31.203 -21.547 1 91.94 118 PRO B CA 1
ATOM 3080 C C . PRO B 1 118 ? 0.123 -30.531 -20.562 1 91.94 118 PRO B C 1
ATOM 3082 O O . PRO B 1 118 ? -0.895 -31.125 -20.188 1 91.94 118 PRO B O 1
ATOM 3085 N N . ILE B 1 119 ? 0.433 -29.359 -20.047 1 97.19 119 ILE B N 1
ATOM 3086 C CA . ILE B 1 119 ? -0.383 -28.547 -19.141 1 97.19 119 ILE B CA 1
ATOM 3087 C C . ILE B 1 119 ? -0.876 -27.297 -19.891 1 97.19 119 ILE B C 1
ATOM 3089 O O . ILE B 1 119 ? -0.095 -26.609 -20.547 1 97.19 119 ILE B O 1
ATOM 3093 N N . ASP B 1 120 ? -2.143 -27.047 -19.797 1 97.12 120 ASP B N 1
ATOM 3094 C CA . ASP B 1 120 ? -2.719 -25.906 -20.484 1 97.12 120 ASP B CA 1
ATOM 3095 C C . ASP B 1 120 ? -2.68 -24.656 -19.609 1 97.12 120 ASP B C 1
ATOM 3097 O O . ASP B 1 120 ? -2.326 -23.578 -20.078 1 97.12 120 ASP B O 1
ATOM 3101 N N . ALA B 1 121 ? -3.035 -24.859 -18.375 1 98.19 121 ALA B N 1
ATOM 3102 C CA . ALA B 1 121 ? -3.055 -23.75 -17.422 1 98.19 121 ALA B CA 1
ATOM 3103 C C . ALA B 1 121 ? -2.51 -24.172 -16.062 1 98.19 121 ALA B C 1
ATOM 3105 O O . ALA B 1 121 ? -2.518 -25.359 -15.727 1 98.19 121 ALA B O 1
ATOM 3106 N N . VAL B 1 122 ? -1.987 -23.219 -15.336 1 98.75 122 VAL B N 1
ATOM 3107 C CA . VAL B 1 122 ? -1.519 -23.469 -13.977 1 98.75 122 VAL B CA 1
ATOM 3108 C C . VAL B 1 122 ? -2.203 -22.5 -13.016 1 98.75 122 VAL B C 1
ATOM 3110 O O . VAL B 1 122 ? -2.387 -21.328 -13.328 1 98.75 122 VAL B O 1
ATOM 3113 N N . VAL B 1 123 ? -2.688 -23.031 -11.906 1 98.81 123 VAL B N 1
ATOM 3114 C CA . VAL B 1 123 ? -3.33 -22.266 -10.844 1 98.81 123 VAL B CA 1
ATOM 3115 C C . VAL B 1 123 ? -2.508 -22.375 -9.562 1 98.81 123 VAL B C 1
ATOM 3117 O O . VAL B 1 123 ? -2.189 -23.469 -9.109 1 98.81 123 VAL B O 1
ATOM 3120 N N . GLY B 1 124 ? -2.133 -21.234 -9 1 98.81 124 GLY B N 1
ATOM 3121 C CA . GLY B 1 124 ? -1.424 -21.203 -7.73 1 98.81 124 GLY B CA 1
ATOM 3122 C C . GLY B 1 124 ? -2.141 -20.406 -6.664 1 98.81 124 GLY B C 1
ATOM 3123 O O . GLY B 1 124 ? -2.705 -19.344 -6.953 1 98.81 124 GLY B O 1
ATOM 3124 N N . PHE B 1 125 ? -2.143 -20.984 -5.477 1 98.56 125 PHE B N 1
ATOM 3125 C CA . PHE B 1 125 ? -2.67 -20.25 -4.328 1 98.56 125 PHE B CA 1
ATOM 3126 C C . PHE B 1 125 ? -1.54 -19.797 -3.41 1 98.56 125 PHE B C 1
ATOM 3128 O O . PHE B 1 125 ? -0.731 -20.609 -2.963 1 98.56 125 PHE B O 1
ATOM 3135 N N . SER B 1 126 ? -1.593 -18.469 -3.049 1 97.75 126 SER B N 1
ATOM 3136 C CA . SER B 1 126 ? -0.648 -17.953 -2.061 1 97.75 126 SER B CA 1
ATOM 3137 C C . SER B 1 126 ? 0.787 -18.328 -2.428 1 97.75 126 SER B C 1
ATOM 3139 O O . SER B 1 126 ? 1.288 -17.922 -3.477 1 97.75 126 SER B O 1
ATOM 3141 N N . GLN B 1 127 ? 1.538 -19.219 -1.706 1 96.62 127 GLN B N 1
ATOM 3142 C CA . GLN B 1 127 ? 2.896 -19.625 -2.068 1 96.62 127 GLN B CA 1
ATOM 3143 C C . GLN B 1 127 ? 2.922 -20.312 -3.426 1 96.62 127 GLN B C 1
ATOM 3145 O O . GLN B 1 127 ? 3.879 -20.156 -4.188 1 96.62 127 GLN B O 1
ATOM 3150 N N . GLY B 1 128 ? 1.872 -21.062 -3.703 1 98 128 GLY B N 1
ATOM 3151 C CA . GLY B 1 128 ? 1.795 -21.703 -5.004 1 98 128 GLY B CA 1
ATOM 3152 C C . GLY B 1 128 ? 1.823 -20.719 -6.156 1 98 128 GLY B C 1
ATOM 3153 O O . GLY B 1 128 ? 2.418 -21 -7.203 1 98 128 GLY B O 1
ATOM 3154 N N . ALA B 1 129 ? 1.148 -19.609 -5.973 1 98.62 129 ALA B N 1
ATOM 3155 C CA . ALA B 1 129 ? 1.166 -18.562 -6.992 1 98.62 129 ALA B CA 1
ATOM 3156 C C . ALA B 1 129 ? 2.564 -17.969 -7.141 1 98.62 129 ALA B C 1
ATOM 3158 O O . ALA B 1 129 ? 3.016 -17.703 -8.258 1 98.62 129 ALA B O 1
ATOM 3159 N N . GLN B 1 130 ? 3.266 -17.781 -6.043 1 97.31 130 GLN B N 1
ATOM 3160 C CA . GLN B 1 130 ? 4.645 -17.312 -6.082 1 97.31 130 GLN B CA 1
ATOM 3161 C C . GLN B 1 130 ? 5.547 -18.281 -6.828 1 97.31 130 GLN B C 1
ATOM 3163 O O . GLN B 1 130 ? 6.316 -17.891 -7.703 1 97.31 130 GLN B O 1
ATOM 3168 N N . THR B 1 131 ? 5.379 -19.5 -6.488 1 97.62 131 THR B N 1
ATOM 3169 C CA . THR B 1 131 ? 6.223 -20.547 -7.051 1 97.62 131 THR B CA 1
ATOM 3170 C C . THR B 1 131 ? 5.961 -20.703 -8.547 1 97.62 131 THR B C 1
ATOM 3172 O O . THR B 1 131 ? 6.898 -20.797 -9.344 1 97.62 131 THR B O 1
ATOM 3175 N N . MET B 1 132 ? 4.703 -20.734 -8.875 1 98.5 132 MET B N 1
ATOM 3176 C CA . MET B 1 132 ? 4.352 -20.844 -10.289 1 98.5 132 MET B CA 1
ATOM 3177 C C . MET B 1 132 ? 4.949 -19.703 -11.102 1 98.5 132 MET B C 1
ATOM 3179 O O . MET B 1 132 ? 5.449 -19.906 -12.203 1 98.5 132 MET B O 1
ATOM 3183 N N . THR B 1 133 ? 4.863 -18.5 -10.602 1 98.69 133 THR B N 1
ATOM 3184 C CA . THR B 1 133 ? 5.387 -17.328 -11.281 1 98.69 133 THR B CA 1
ATOM 3185 C C . THR B 1 133 ? 6.902 -17.422 -11.438 1 98.69 133 THR B C 1
ATOM 3187 O O . THR B 1 133 ? 7.438 -17.203 -12.523 1 98.69 133 THR B O 1
ATOM 3190 N N . ALA B 1 134 ? 7.555 -17.828 -10.367 1 98.25 134 ALA B N 1
ATOM 3191 C CA . ALA B 1 134 ? 9.008 -17.984 -10.391 1 98.25 134 ALA B CA 1
ATOM 3192 C C . ALA B 1 134 ? 9.422 -19.062 -11.383 1 98.25 134 ALA B C 1
ATOM 3194 O O . ALA B 1 134 ? 10.359 -18.875 -12.156 1 98.25 134 ALA B O 1
ATOM 3195 N N . LEU B 1 135 ? 8.734 -20.156 -11.344 1 98.44 135 LEU B N 1
ATOM 3196 C CA . LEU B 1 135 ? 9.039 -21.25 -12.25 1 98.44 135 LEU B CA 1
ATOM 3197 C C . LEU B 1 135 ? 8.82 -20.828 -13.695 1 98.44 135 LEU B C 1
ATOM 3199 O O . LEU B 1 135 ? 9.609 -21.188 -14.578 1 98.44 135 LEU B O 1
ATOM 3203 N N . THR B 1 136 ? 7.707 -20.141 -13.938 1 98.44 136 THR B N 1
ATOM 3204 C CA . THR B 1 136 ? 7.426 -19.672 -15.289 1 98.44 136 THR B CA 1
ATOM 3205 C C . THR B 1 136 ? 8.594 -18.859 -15.836 1 98.44 136 THR B C 1
ATOM 3207 O O . THR B 1 136 ? 9.094 -19.125 -16.922 1 98.44 136 THR B O 1
ATOM 3210 N N . MET B 1 137 ? 9.055 -17.953 -15.039 1 98.44 137 MET B N 1
ATOM 3211 C CA . MET B 1 137 ? 10.164 -17.109 -15.484 1 98.44 137 MET B CA 1
ATOM 3212 C C . MET B 1 137 ? 11.453 -17.906 -15.594 1 98.44 137 MET B C 1
ATOM 3214 O O . MET B 1 137 ? 12.258 -17.672 -16.5 1 98.44 137 MET B O 1
ATOM 3218 N N . TRP B 1 138 ? 11.648 -18.797 -14.633 1 98 138 TRP B N 1
ATOM 3219 C CA . TRP B 1 138 ? 12.828 -19.656 -14.656 1 98 138 TRP B CA 1
ATOM 3220 C C . TRP B 1 138 ? 12.922 -20.422 -15.969 1 98 138 TRP B C 1
ATOM 3222 O O . TRP B 1 138 ? 13.953 -20.406 -16.641 1 98 138 TRP B O 1
ATOM 3232 N N . TYR B 1 139 ? 11.875 -21.047 -16.391 1 97.69 139 TYR B N 1
ATOM 3233 C CA . TYR B 1 139 ? 11.867 -21.875 -17.594 1 97.69 139 TYR B CA 1
ATOM 3234 C C . TYR B 1 139 ? 11.969 -21.016 -18.844 1 97.69 139 TYR B C 1
ATOM 3236 O O . TYR B 1 139 ? 12.633 -21.391 -19.812 1 97.69 139 TYR B O 1
ATOM 3244 N N . LEU B 1 140 ? 11.273 -19.875 -18.828 1 96.38 140 LEU B N 1
ATOM 3245 C CA . LEU B 1 140 ? 11.359 -18.984 -19.969 1 96.38 140 LEU B CA 1
ATOM 3246 C C . LEU B 1 140 ? 12.797 -18.516 -20.188 1 96.38 140 LEU B C 1
ATOM 3248 O O . LEU B 1 140 ? 13.297 -18.531 -21.328 1 96.38 140 LEU B O 1
ATOM 3252 N N . HIS B 1 141 ? 13.477 -18.25 -19.156 1 95.38 141 HIS B N 1
ATOM 3253 C CA . HIS B 1 141 ? 14.789 -17.625 -19.266 1 95.38 141 HIS B CA 1
ATOM 3254 C C . HIS B 1 141 ? 15.883 -18.672 -19.453 1 95.38 141 HIS B C 1
ATOM 3256 O O . HIS B 1 141 ? 16.859 -18.438 -20.172 1 95.38 141 HIS B O 1
ATOM 3262 N N . HIS B 1 142 ? 15.781 -19.766 -18.859 1 95.19 142 HIS B N 1
ATOM 3263 C CA . HIS B 1 142 ? 16.859 -20.75 -18.875 1 95.19 142 HIS B CA 1
ATOM 3264 C C . HIS B 1 142 ? 16.656 -21.766 -20 1 95.19 142 HIS B C 1
ATOM 3266 O O . HIS B 1 142 ? 17.625 -22.328 -20.516 1 95.19 142 HIS B O 1
ATOM 3272 N N . HIS B 1 143 ? 15.422 -21.953 -20.359 1 94.56 143 HIS B N 1
ATOM 3273 C CA . HIS B 1 143 ? 15.18 -23.047 -21.297 1 94.56 143 HIS B CA 1
ATOM 3274 C C . HIS B 1 143 ? 14.328 -22.578 -22.469 1 94.56 143 HIS B C 1
ATOM 3276 O O . HIS B 1 143 ? 14.055 -23.344 -23.391 1 94.56 143 HIS B O 1
ATOM 3282 N N . ASN B 1 144 ? 13.875 -21.312 -22.438 1 95.19 144 ASN B N 1
ATOM 3283 C CA . ASN B 1 144 ? 12.922 -20.844 -23.438 1 95.19 144 ASN B CA 1
ATOM 3284 C C . ASN B 1 144 ? 11.75 -21.797 -23.594 1 95.19 144 ASN B C 1
ATOM 3286 O O . ASN B 1 144 ? 11.391 -22.156 -24.719 1 95.19 144 ASN B O 1
ATOM 3290 N N . LYS B 1 145 ? 11.336 -22.266 -22.484 1 95.56 145 LYS B N 1
ATOM 3291 C CA . LYS B 1 145 ? 10.281 -23.266 -22.469 1 95.56 145 LYS B CA 1
ATOM 3292 C C . LYS B 1 145 ? 9.031 -22.734 -21.766 1 95.56 145 LYS B C 1
ATOM 3294 O O . LYS B 1 145 ? 9.125 -22.141 -20.688 1 95.56 145 LYS B O 1
ATOM 3299 N N . ARG B 1 146 ? 7.875 -22.984 -22.422 1 95.5 146 ARG B N 1
ATOM 3300 C CA . ARG B 1 146 ? 6.566 -22.688 -21.844 1 95.5 146 ARG B CA 1
ATOM 3301 C C . ARG B 1 146 ? 5.824 -23.969 -21.484 1 95.5 146 ARG B C 1
ATOM 3303 O O . ARG B 1 146 ? 5.363 -24.703 -22.359 1 95.5 146 ARG B O 1
ATOM 3310 N N . TRP B 1 147 ? 5.719 -24.188 -20.203 1 96.56 147 TRP B N 1
ATOM 3311 C CA . TRP B 1 147 ? 5.062 -25.406 -19.766 1 96.56 147 TRP B CA 1
ATOM 3312 C C . TRP B 1 147 ? 3.547 -25.234 -19.75 1 96.56 147 TRP B C 1
ATOM 3314 O O . TRP B 1 147 ? 2.809 -26.234 -19.75 1 96.56 147 TRP B O 1
ATOM 3324 N N . TRP B 1 148 ? 3.01 -24.078 -19.688 1 97 148 TRP B N 1
ATOM 3325 C CA . TRP B 1 148 ? 1.589 -23.75 -19.672 1 97 148 TRP B CA 1
ATOM 3326 C C . TRP B 1 148 ? 1.322 -22.453 -20.453 1 97 148 TRP B C 1
ATOM 3328 O O . TRP B 1 148 ? 2.25 -21.703 -20.75 1 97 148 TRP B O 1
ATOM 3338 N N . ASN B 1 149 ? -0.016 -22.266 -20.719 1 96.06 149 ASN B N 1
ATOM 3339 C CA . ASN B 1 149 ? -0.397 -21.156 -21.578 1 96.06 149 ASN B CA 1
ATOM 3340 C C . ASN B 1 149 ? -1.087 -20.047 -20.797 1 96.06 149 ASN B C 1
ATOM 3342 O O . ASN B 1 149 ? -1.286 -18.938 -21.312 1 96.06 149 ASN B O 1
ATOM 3346 N N . CYS B 1 150 ? -1.404 -20.328 -19.594 1 97.75 150 CYS B N 1
ATOM 3347 C CA . CYS B 1 150 ? -2.137 -19.375 -18.781 1 97.75 150 CYS B CA 1
ATOM 3348 C C . CYS B 1 150 ? -1.811 -19.562 -17.297 1 97.75 150 CYS B C 1
ATOM 3350 O O . CYS B 1 150 ? -1.789 -20.703 -16.797 1 97.75 150 CYS B O 1
ATOM 3352 N N . CYS B 1 151 ? -1.505 -18.453 -16.609 1 98.62 151 CYS B N 1
ATOM 3353 C CA . CYS B 1 151 ? -1.238 -18.469 -15.18 1 98.62 151 CYS B CA 1
ATOM 3354 C C . CYS B 1 151 ? -2.398 -17.844 -14.406 1 98.62 151 CYS B C 1
ATOM 3356 O O . CYS B 1 151 ? -2.834 -16.734 -14.711 1 98.62 151 CYS B O 1
ATOM 3358 N N . VAL B 1 152 ? -2.895 -18.547 -13.414 1 98.88 152 VAL B N 1
ATOM 3359 C CA . VAL B 1 152 ? -3.941 -18.031 -12.539 1 98.88 152 VAL B CA 1
ATOM 3360 C C . VAL B 1 152 ? -3.406 -17.906 -11.117 1 98.88 152 VAL B C 1
ATOM 3362 O O . VAL B 1 152 ? -3.143 -18.906 -10.445 1 98.88 152 VAL B O 1
ATOM 3365 N N . SER B 1 153 ? -3.236 -16.703 -10.688 1 98.88 153 SER B N 1
ATOM 3366 C CA . SER B 1 153 ? -2.742 -16.406 -9.344 1 98.88 153 SER B CA 1
ATOM 3367 C C . SER B 1 153 ? -3.887 -16.078 -8.398 1 98.88 153 SER B C 1
ATOM 3369 O O . SER B 1 153 ? -4.609 -15.094 -8.609 1 98.88 153 SER B O 1
ATOM 3371 N N . VAL B 1 154 ? -4.07 -16.875 -7.348 1 98.75 154 VAL B N 1
ATOM 3372 C CA . VAL B 1 154 ? -5.094 -16.625 -6.34 1 98.75 154 VAL B CA 1
ATOM 3373 C C . VAL B 1 154 ? -4.43 -16.219 -5.023 1 98.75 154 VAL B C 1
ATOM 3375 O O . VAL B 1 154 ? -3.742 -17.016 -4.395 1 98.75 154 VAL B O 1
ATOM 3378 N N . CYS B 1 155 ? -4.629 -15 -4.617 1 98.31 155 CYS B N 1
ATOM 3379 C CA . CYS B 1 155 ? -4.094 -14.438 -3.381 1 98.31 155 CYS B CA 1
ATOM 3380 C C . CYS B 1 155 ? -2.59 -14.656 -3.289 1 98.31 155 CYS B C 1
ATOM 3382 O O . CYS B 1 155 ? -2.08 -15.047 -2.238 1 98.31 155 CYS B O 1
ATOM 3384 N N . GLY B 1 156 ? -1.879 -14.461 -4.398 1 98.12 156 GLY B N 1
ATOM 3385 C CA . GLY B 1 156 ? -0.439 -14.648 -4.457 1 98.12 156 GLY B CA 1
ATOM 3386 C C . GLY B 1 156 ? 0.339 -13.352 -4.391 1 98.12 156 GLY B C 1
ATOM 3387 O O . GLY B 1 156 ? 0.381 -12.594 -5.363 1 98.12 156 GLY B O 1
ATOM 3388 N N . PRO B 1 157 ? 0.975 -13.086 -3.242 1 97.19 157 PRO B N 1
ATOM 3389 C CA . PRO B 1 157 ? 1.861 -11.914 -3.244 1 97.19 157 PRO B CA 1
ATOM 3390 C C . PRO B 1 157 ? 3.035 -12.07 -4.207 1 97.19 157 PRO B C 1
ATOM 3392 O O . PRO B 1 157 ? 3.309 -13.172 -4.684 1 97.19 157 PRO B O 1
ATOM 3395 N N . ARG B 1 158 ? 3.658 -11 -4.539 1 97.62 158 ARG B N 1
ATOM 3396 C CA . ARG B 1 158 ? 4.73 -11 -5.527 1 97.62 158 ARG B CA 1
ATOM 3397 C C . ARG B 1 158 ? 5.883 -11.898 -5.09 1 97.62 158 ARG B C 1
ATOM 3399 O O . ARG B 1 158 ? 6.031 -12.195 -3.904 1 97.62 158 ARG B O 1
ATOM 3406 N N . VAL B 1 159 ? 6.707 -12.297 -6.023 1 97.19 159 VAL B N 1
ATOM 3407 C CA . VAL B 1 159 ? 7.945 -13.023 -5.766 1 97.19 159 VAL B CA 1
ATOM 3408 C C . VAL B 1 159 ? 8.953 -12.094 -5.09 1 97.19 159 VAL B C 1
ATOM 3410 O O . VAL B 1 159 ? 9.164 -10.961 -5.531 1 97.19 159 VAL B O 1
ATOM 3413 N N . ARG B 1 160 ? 9.602 -12.609 -4.016 1 96.38 160 ARG B N 1
ATOM 3414 C CA . ARG B 1 160 ? 10.453 -11.719 -3.23 1 96.38 160 ARG B CA 1
ATOM 3415 C C . ARG B 1 160 ? 11.844 -12.32 -3.059 1 96.38 160 ARG B C 1
ATOM 3417 O O . ARG B 1 160 ? 12.711 -11.703 -2.434 1 96.38 160 ARG B O 1
ATOM 3424 N N . GLY B 1 161 ? 12.094 -13.5 -3.49 1 95.12 161 GLY B N 1
ATOM 3425 C CA . GLY B 1 161 ? 13.414 -14.102 -3.348 1 95.12 161 GLY B CA 1
ATOM 3426 C C . GLY B 1 161 ? 14.5 -13.352 -4.094 1 95.12 161 GLY B C 1
ATOM 3427 O O . GLY B 1 161 ? 14.461 -13.258 -5.324 1 95.12 161 GLY B O 1
ATOM 3428 N N . ALA B 1 162 ? 15.484 -12.891 -3.355 1 95.56 162 ALA B N 1
ATOM 3429 C CA . ALA B 1 162 ? 16.531 -12.039 -3.922 1 95.56 162 ALA B CA 1
ATOM 3430 C C . ALA B 1 162 ? 17.281 -12.758 -5.023 1 95.56 162 ALA B C 1
ATOM 3432 O O . ALA B 1 162 ? 17.703 -12.141 -6.008 1 95.56 162 ALA B O 1
ATOM 3433 N N . ALA B 1 163 ? 17.469 -14.031 -4.875 1 94.81 163 ALA B N 1
ATOM 3434 C CA . ALA B 1 163 ? 18.219 -14.812 -5.852 1 94.81 163 ALA B CA 1
ATOM 3435 C C . ALA B 1 163 ? 17.484 -14.867 -7.188 1 94.81 163 ALA B C 1
ATOM 3437 O O . ALA B 1 163 ? 18.078 -15.164 -8.227 1 94.81 163 ALA B O 1
ATOM 3438 N N . LEU B 1 164 ? 16.203 -14.594 -7.176 1 96.62 164 LEU B N 1
ATOM 3439 C CA . LEU B 1 164 ? 15.391 -14.68 -8.383 1 96.62 164 LEU B CA 1
ATOM 3440 C C . LEU B 1 164 ? 15.258 -13.312 -9.047 1 96.62 164 LEU B C 1
ATOM 3442 O O . LEU B 1 164 ? 14.68 -13.203 -10.133 1 96.62 164 LEU B O 1
ATOM 3446 N N . ARG B 1 165 ? 15.797 -12.305 -8.469 1 96.88 165 ARG B N 1
ATOM 3447 C CA . ARG B 1 165 ? 15.672 -10.922 -8.93 1 96.88 165 ARG B CA 1
ATOM 3448 C C . ARG B 1 165 ? 16.109 -10.789 -10.383 1 96.88 165 ARG B C 1
ATOM 3450 O O . ARG B 1 165 ? 15.43 -10.141 -11.18 1 96.88 165 ARG B O 1
ATOM 3457 N N . PRO B 1 166 ? 17.172 -11.477 -10.844 1 97.44 166 PRO B N 1
ATOM 3458 C CA . PRO B 1 166 ? 17.609 -11.312 -12.234 1 97.44 166 PRO B CA 1
ATOM 3459 C C . PRO B 1 166 ? 16.594 -11.859 -13.234 1 97.44 166 PRO B C 1
ATOM 3461 O O . PRO B 1 166 ? 16.656 -11.547 -14.422 1 97.44 166 PRO B O 1
ATOM 3464 N N . LEU B 1 167 ? 15.656 -12.648 -12.766 1 97.88 167 LEU B N 1
ATOM 3465 C CA . LEU B 1 167 ? 14.617 -13.148 -13.648 1 97.88 167 LEU B CA 1
ATOM 3466 C C . LEU B 1 167 ? 13.562 -12.07 -13.906 1 97.88 167 LEU B C 1
ATOM 3468 O O . LEU B 1 167 ? 12.82 -12.148 -14.891 1 97.88 167 LEU B O 1
ATOM 3472 N N . PHE B 1 168 ? 13.484 -11.102 -13.008 1 98.5 168 PHE B N 1
ATOM 3473 C CA . PHE B 1 168 ? 12.359 -10.172 -13.039 1 98.5 168 PHE B CA 1
ATOM 3474 C C . PHE B 1 168 ? 12.844 -8.742 -13.219 1 98.5 168 PHE B C 1
ATOM 3476 O O . PHE B 1 168 ? 12.039 -7.816 -13.32 1 98.5 168 PHE B O 1
ATOM 3483 N N . GLU B 1 169 ? 14.086 -8.539 -13.211 1 97.56 169 GLU B N 1
ATOM 3484 C CA . GLU B 1 169 ? 14.68 -7.207 -13.336 1 97.56 169 GLU B CA 1
ATOM 3485 C C . GLU B 1 169 ? 15.922 -7.238 -14.227 1 97.56 169 GLU B C 1
ATOM 3487 O O . GLU B 1 169 ? 16.797 -8.078 -14.039 1 97.56 169 GLU B O 1
ATOM 3492 N N . ASN B 1 170 ? 16.016 -6.273 -15.156 1 96.75 170 ASN B N 1
ATOM 3493 C CA . ASN B 1 170 ? 17.203 -6.121 -16 1 96.75 170 ASN B CA 1
ATOM 3494 C C . ASN B 1 170 ? 18.359 -5.512 -15.227 1 96.75 170 ASN B C 1
ATOM 3496 O O . ASN B 1 170 ? 18.172 -4.922 -14.156 1 96.75 170 ASN B O 1
ATOM 3500 N N . PRO B 1 171 ? 19.547 -5.621 -15.719 1 94.62 171 PRO B N 1
ATOM 3501 C CA . PRO B 1 171 ? 20.703 -5.047 -15.047 1 94.62 171 PRO B CA 1
ATOM 3502 C C . PRO B 1 171 ? 20.578 -3.543 -14.82 1 94.62 171 PRO B C 1
ATOM 3504 O O . PRO B 1 171 ? 21.109 -3.012 -13.852 1 94.62 171 PRO B O 1
ATOM 3507 N N . ASP B 1 172 ? 19.812 -2.838 -15.648 1 94.81 172 ASP B N 1
ATOM 3508 C CA . ASP B 1 172 ? 19.672 -1.391 -15.523 1 94.81 172 ASP B CA 1
ATOM 3509 C C . ASP B 1 172 ? 18.547 -1.031 -14.555 1 94.81 172 ASP B C 1
ATOM 3511 O O . ASP B 1 172 ? 18.234 0.147 -14.367 1 94.81 172 ASP B O 1
ATOM 3515 N N . GLY B 1 173 ? 17.938 -2.035 -14.031 1 92.44 173 GLY B N 1
ATOM 3516 C CA . GLY B 1 173 ? 16.922 -1.797 -13.008 1 92.44 173 GLY B CA 1
ATOM 3517 C C . GLY B 1 173 ? 15.508 -1.789 -13.547 1 92.44 173 GLY B C 1
ATOM 3518 O O . GLY B 1 173 ? 14.547 -1.755 -12.773 1 92.44 173 GLY B O 1
ATOM 3519 N N . THR B 1 174 ? 15.367 -1.869 -14.844 1 95.88 174 THR B N 1
ATOM 3520 C CA . THR B 1 174 ? 14.031 -1.894 -15.43 1 95.88 174 THR B CA 1
ATOM 3521 C C . THR B 1 174 ? 13.391 -3.268 -15.25 1 95.88 174 THR B C 1
ATOM 3523 O O . THR B 1 174 ? 14.086 -4.285 -15.25 1 95.88 174 THR B O 1
ATOM 3526 N N . PRO B 1 175 ? 12.109 -3.293 -15.141 1 96.81 175 PRO B N 1
ATOM 3527 C CA . PRO B 1 175 ? 11.453 -4.574 -14.875 1 96.81 175 PRO B CA 1
ATOM 3528 C C . PRO B 1 175 ? 11.461 -5.5 -16.094 1 96.81 175 PRO B C 1
ATOM 3530 O O . PRO B 1 175 ? 11.367 -5.031 -17.234 1 96.81 175 PRO B O 1
ATOM 3533 N N . ARG B 1 176 ? 11.695 -6.738 -15.875 1 97.75 176 ARG B N 1
ATOM 3534 C CA . ARG B 1 176 ? 11.422 -7.828 -16.812 1 97.75 176 ARG B CA 1
ATOM 3535 C C . ARG B 1 176 ? 10.125 -8.539 -16.453 1 97.75 176 ARG B C 1
ATOM 3537 O O . ARG B 1 176 ? 10.07 -9.281 -15.469 1 97.75 176 ARG B O 1
ATOM 3544 N N . LEU B 1 177 ? 9.062 -8.359 -17.266 1 98.38 177 LEU B N 1
ATOM 3545 C CA . LEU B 1 177 ? 7.723 -8.82 -16.922 1 98.38 177 LEU B CA 1
ATOM 3546 C C . LEU B 1 177 ? 7.48 -10.234 -17.438 1 98.38 177 LEU B C 1
ATOM 3548 O O . LEU B 1 177 ? 8.055 -10.641 -18.453 1 98.38 177 LEU B O 1
ATOM 3552 N N . VAL B 1 178 ? 6.695 -10.992 -16.688 1 98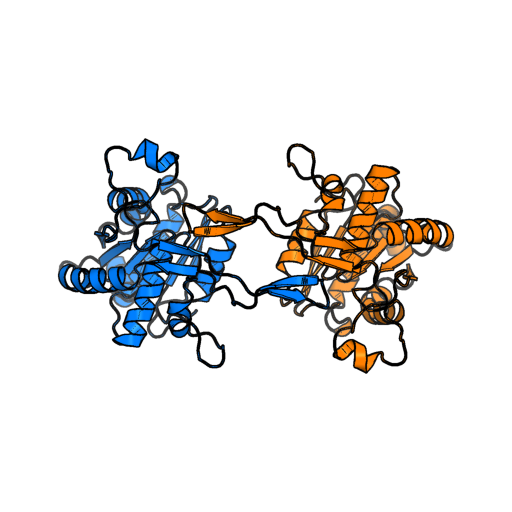.56 178 VAL B N 1
ATOM 3553 C CA . VAL B 1 178 ? 6.266 -12.312 -17.125 1 98.56 178 VAL B CA 1
ATOM 3554 C C . VAL B 1 178 ? 5.434 -12.195 -18.406 1 98.56 178 VAL B C 1
ATOM 3556 O O . VAL B 1 178 ? 4.383 -11.547 -18.406 1 98.56 178 VAL B O 1
ATOM 3559 N N . SER B 1 179 ? 5.836 -12.812 -19.469 1 97.5 179 SER B N 1
ATOM 3560 C CA . SER B 1 179 ? 5.172 -12.711 -20.766 1 97.5 179 SER B CA 1
ATOM 3561 C C . SER B 1 179 ? 4.215 -13.875 -20.984 1 97.5 179 SER B C 1
ATOM 3563 O O . SER B 1 179 ? 4.336 -14.594 -21.969 1 97.5 179 SER B O 1
ATOM 3565 N N . MET B 1 180 ? 3.301 -14.062 -20.062 1 97.19 180 MET B N 1
ATOM 3566 C CA . MET B 1 180 ? 2.27 -15.094 -20.125 1 97.19 180 MET B CA 1
ATOM 3567 C C . MET B 1 180 ? 0.89 -14.5 -19.875 1 97.19 180 MET B C 1
ATOM 3569 O O . MET B 1 180 ? 0.741 -13.609 -19.031 1 97.19 180 MET B O 1
ATOM 3573 N N . PRO B 1 181 ? -0.18 -15.031 -20.641 1 97.69 181 PRO B N 1
ATOM 3574 C CA . PRO B 1 181 ? -1.538 -14.703 -20.203 1 97.69 181 PRO B CA 1
ATOM 3575 C C . PRO B 1 181 ? -1.769 -15.008 -18.719 1 97.69 181 PRO B C 1
ATOM 3577 O O . PRO B 1 181 ? -1.285 -16.016 -18.219 1 97.69 181 PRO B O 1
ATOM 3580 N N . SER B 1 182 ? -2.395 -14.016 -18.031 1 98.62 182 SER B N 1
ATOM 3581 C CA . SER B 1 182 ? -2.539 -14.227 -16.594 1 98.62 182 SER B CA 1
ATOM 3582 C C . SER B 1 182 ? -3.877 -13.703 -16.094 1 98.62 182 SER B C 1
ATOM 3584 O O . SER B 1 182 ? -4.449 -12.781 -16.672 1 98.62 182 SER B O 1
ATOM 3586 N N . ILE B 1 183 ? -4.375 -14.375 -15.117 1 98.75 183 ILE B N 1
ATOM 3587 C CA . ILE B 1 183 ? -5.543 -14 -14.328 1 98.75 183 ILE B CA 1
ATOM 3588 C C . ILE B 1 183 ? -5.156 -13.891 -12.859 1 98.75 183 ILE B C 1
ATOM 3590 O O . ILE B 1 183 ? -4.453 -14.758 -12.328 1 98.75 183 ILE B O 1
ATOM 3594 N N . HIS B 1 184 ? -5.598 -12.828 -12.25 1 98.88 184 HIS B N 1
ATOM 3595 C CA . HIS B 1 184 ? -5.312 -12.625 -10.828 1 98.88 184 HIS B CA 1
ATOM 3596 C C . HIS B 1 184 ? -6.598 -12.469 -10.031 1 98.88 184 HIS B C 1
ATOM 3598 O O . HIS B 1 184 ? -7.5 -11.727 -10.43 1 98.88 184 HIS B O 1
ATOM 3604 N N . ILE B 1 185 ? -6.688 -13.203 -8.953 1 98.81 185 ILE B N 1
ATOM 3605 C CA . ILE B 1 185 ? -7.816 -13.125 -8.031 1 98.81 185 ILE B CA 1
ATOM 3606 C C . ILE B 1 185 ? -7.332 -12.633 -6.668 1 98.81 185 ILE B C 1
ATOM 3608 O O . ILE B 1 185 ? -6.516 -13.289 -6.016 1 98.81 185 ILE B O 1
ATOM 3612 N N . VAL B 1 186 ? -7.879 -11.477 -6.25 1 98.5 186 VAL B N 1
ATOM 3613 C CA . VAL B 1 186 ? -7.387 -10.805 -5.051 1 98.5 186 VAL B CA 1
ATOM 3614 C C . VAL B 1 186 ? -8.531 -10.633 -4.055 1 98.5 186 VAL B C 1
ATOM 3616 O O . VAL B 1 186 ? -9.641 -10.242 -4.43 1 98.5 186 VAL B O 1
ATOM 3619 N N . GLY B 1 187 ? -8.266 -10.977 -2.797 1 97.5 187 GLY B N 1
ATOM 3620 C CA . GLY B 1 187 ? -9.234 -10.703 -1.75 1 97.5 187 GLY B CA 1
ATOM 3621 C C . GLY B 1 187 ? -9.219 -9.258 -1.283 1 97.5 187 GLY B C 1
ATOM 3622 O O . GLY B 1 187 ? -8.164 -8.727 -0.927 1 97.5 187 GLY B O 1
ATOM 3623 N N . LYS B 1 188 ? -10.359 -8.68 -1.183 1 95.56 188 LYS B N 1
ATOM 3624 C CA . LYS B 1 188 ? -10.461 -7.27 -0.818 1 95.56 188 LYS B CA 1
ATOM 3625 C C . LYS B 1 188 ? -10.008 -7.039 0.62 1 95.56 188 LYS B C 1
ATOM 3627 O O . LYS B 1 188 ? -9.484 -5.969 0.947 1 95.56 188 LYS B O 1
ATOM 3632 N N . THR B 1 189 ? -10.219 -8.039 1.454 1 94.31 189 THR B N 1
ATOM 3633 C CA . THR B 1 189 ? -9.852 -7.887 2.857 1 94.31 189 THR B CA 1
ATOM 3634 C C . THR B 1 189 ? -8.625 -8.734 3.189 1 94.31 189 THR B C 1
ATOM 3636 O O . THR B 1 189 ? -8.352 -9.016 4.359 1 94.31 189 THR B O 1
ATOM 3639 N N . ASP B 1 190 ? -7.922 -9.188 2.174 1 95.75 190 ASP B N 1
ATOM 3640 C CA . ASP B 1 190 ? -6.664 -9.906 2.332 1 95.75 190 ASP B CA 1
ATOM 3641 C C . ASP B 1 190 ? -5.594 -9.008 2.951 1 95.75 190 ASP B C 1
ATOM 3643 O O . ASP B 1 190 ? -5.293 -7.934 2.42 1 95.75 190 ASP B O 1
ATOM 3647 N N . LYS B 1 191 ? -5.027 -9.5 4.043 1 92.06 191 LYS B N 1
ATOM 3648 C CA . LYS B 1 191 ? -3.955 -8.758 4.688 1 92.06 191 LYS B CA 1
ATOM 3649 C C . LYS B 1 191 ? -2.803 -8.5 3.723 1 92.06 191 LYS B C 1
ATOM 3651 O O . LYS B 1 191 ? -2.049 -7.535 3.887 1 92.06 191 LYS B O 1
ATOM 3656 N N . TRP B 1 192 ? -2.723 -9.305 2.697 1 95.19 192 TRP B N 1
ATOM 3657 C CA . TRP B 1 192 ? -1.596 -9.211 1.776 1 95.19 192 TRP B CA 1
ATOM 3658 C C . TRP B 1 192 ? -2.049 -8.703 0.412 1 95.19 192 TRP B C 1
ATOM 3660 O O . TRP B 1 192 ? -1.415 -8.992 -0.606 1 95.19 192 TRP B O 1
ATOM 3670 N N . LYS B 1 193 ? -3.135 -8.008 0.409 1 96 193 LYS B N 1
ATOM 3671 C CA . LYS B 1 193 ? -3.717 -7.461 -0.812 1 96 193 LYS B CA 1
ATOM 3672 C C . LYS B 1 193 ? -2.686 -6.664 -1.603 1 96 193 LYS B C 1
ATOM 3674 O O . LYS B 1 193 ? -2.59 -6.797 -2.824 1 96 193 LYS B O 1
ATOM 3679 N N . SER B 1 194 ? -1.865 -5.824 -0.908 1 93.69 194 SER B N 1
ATOM 3680 C CA . SER B 1 194 ? -0.859 -5.008 -1.582 1 93.69 194 SER B CA 1
ATOM 3681 C C . SER B 1 194 ? 0.148 -5.875 -2.326 1 93.69 194 SER B C 1
ATOM 3683 O O . SER B 1 194 ? 0.488 -5.594 -3.479 1 93.69 194 SER B O 1
ATOM 3685 N N . GLY B 1 195 ? 0.604 -6.949 -1.674 1 96.19 195 GLY B N 1
ATOM 3686 C CA . GLY B 1 195 ? 1.519 -7.871 -2.328 1 96.19 195 GLY B CA 1
ATOM 3687 C C . GLY B 1 195 ? 0.909 -8.562 -3.533 1 96.19 195 GLY B C 1
ATOM 3688 O O . GLY B 1 195 ? 1.6 -8.82 -4.52 1 96.19 195 GLY B O 1
ATOM 3689 N N . CYS B 1 196 ? -0.364 -8.836 -3.443 1 98.19 196 CYS B N 1
ATOM 3690 C CA . CYS B 1 196 ? -1.061 -9.469 -4.559 1 98.19 196 CYS B CA 1
ATOM 3691 C C . CYS B 1 196 ? -1.108 -8.539 -5.77 1 98.19 196 CYS B C 1
ATOM 3693 O O . CYS B 1 196 ? -0.958 -8.984 -6.906 1 98.19 196 CYS B O 1
ATOM 3695 N N . TYR B 1 197 ? -1.299 -7.27 -5.527 1 96.81 197 TYR B N 1
ATOM 3696 C CA . TYR B 1 197 ? -1.3 -6.316 -6.633 1 96.81 197 TYR B CA 1
ATOM 3697 C C . TYR B 1 197 ? 0.107 -6.121 -7.188 1 96.81 197 TYR B C 1
ATOM 3699 O O . TYR B 1 197 ? 0.282 -5.867 -8.383 1 96.81 197 TYR B O 1
ATOM 3707 N N . GLU B 1 198 ? 1.094 -6.207 -6.289 1 97.44 198 GLU B N 1
ATOM 3708 C CA . GLU B 1 198 ? 2.461 -6.215 -6.801 1 97.44 198 GLU B CA 1
ATOM 3709 C C . GLU B 1 198 ? 2.689 -7.387 -7.75 1 97.44 198 GLU B C 1
ATOM 3711 O O . GLU B 1 198 ? 3.406 -7.258 -8.742 1 97.44 198 GLU B O 1
ATOM 3716 N N . MET B 1 199 ? 2.098 -8.539 -7.453 1 98.56 199 MET B N 1
ATOM 3717 C CA . MET B 1 199 ? 2.162 -9.695 -8.344 1 98.56 199 MET B CA 1
ATOM 3718 C C . MET B 1 199 ? 1.543 -9.367 -9.703 1 98.56 199 MET B C 1
ATOM 3720 O O . MET B 1 199 ? 2.107 -9.703 -10.742 1 98.56 199 MET B O 1
ATOM 3724 N N . VAL B 1 200 ? 0.385 -8.734 -9.664 1 98.69 200 VAL B N 1
ATOM 3725 C CA . VAL B 1 200 ? -0.249 -8.305 -10.914 1 98.69 200 VAL B CA 1
ATOM 3726 C C . VAL B 1 200 ? 0.748 -7.512 -11.758 1 98.69 200 VAL B C 1
ATOM 3728 O O . VAL B 1 200 ? 0.853 -7.727 -12.969 1 98.69 200 VAL B O 1
ATOM 3731 N N . GLY B 1 201 ? 1.492 -6.688 -11.094 1 97.88 201 GLY B N 1
ATOM 3732 C CA . GLY B 1 201 ? 2.441 -5.816 -11.766 1 97.88 201 GLY B CA 1
ATOM 3733 C C . GLY B 1 201 ? 3.637 -6.562 -12.336 1 97.88 201 GLY B C 1
ATOM 3734 O O . GLY B 1 201 ? 4.398 -6.008 -13.133 1 97.88 201 GLY B O 1
ATOM 3735 N N . MET B 1 202 ? 3.838 -7.785 -11.984 1 98.56 202 MET B N 1
ATOM 3736 C CA . MET B 1 202 ? 4.961 -8.578 -12.477 1 98.56 202 MET B CA 1
ATOM 3737 C C . MET B 1 202 ? 4.648 -9.18 -13.836 1 98.56 202 MET B C 1
ATOM 3739 O O . MET B 1 202 ? 5.543 -9.695 -14.516 1 98.56 202 MET B O 1
ATOM 3743 N N . TYR B 1 203 ? 3.398 -9.125 -14.234 1 98.69 203 TYR B N 1
ATOM 3744 C CA . TYR B 1 203 ? 2.977 -9.719 -15.492 1 98.69 203 TYR B CA 1
ATOM 3745 C C . TYR B 1 203 ? 2.711 -8.648 -16.547 1 98.69 203 TYR B C 1
ATOM 3747 O O . TYR B 1 203 ? 2.291 -7.539 -16.219 1 98.69 203 TYR B O 1
ATOM 3755 N N . GLU B 1 204 ? 2.902 -9.016 -17.812 1 98.38 204 GLU B N 1
ATOM 3756 C CA . GLU B 1 204 ? 2.545 -8.133 -18.906 1 98.38 204 GLU B CA 1
ATOM 3757 C C . GLU B 1 204 ? 1.032 -7.965 -19.016 1 98.38 204 GLU B C 1
ATOM 3759 O O . GLU B 1 204 ? 0.28 -8.914 -18.812 1 98.38 204 GLU B O 1
ATOM 3764 N N . ASP B 1 205 ? 0.657 -6.781 -19.453 1 97.62 205 ASP B N 1
ATOM 3765 C CA . ASP B 1 205 ? -0.766 -6.516 -19.641 1 97.62 205 ASP B CA 1
ATOM 3766 C C . ASP B 1 205 ? -1.308 -7.266 -20.844 1 97.62 205 ASP B C 1
ATOM 3768 O O . ASP B 1 205 ? -2.418 -7.801 -20.812 1 97.62 205 ASP B O 1
ATOM 3772 N N . HIS B 1 206 ? -0.503 -7.32 -21.875 1 96.69 206 HIS B N 1
ATOM 3773 C CA . HIS B 1 206 ? -0.891 -7.977 -23.109 1 96.69 206 HIS B CA 1
ATOM 3774 C C . HIS B 1 206 ? 0.274 -8.758 -23.719 1 96.69 206 HIS B C 1
ATOM 3776 O O . HIS B 1 206 ? 0.9 -8.305 -24.672 1 96.69 206 HIS B O 1
ATOM 3782 N N . PRO B 1 207 ? 0.48 -9.961 -23.156 1 96 207 PRO B N 1
ATOM 3783 C CA . PRO B 1 207 ? 1.566 -10.75 -23.734 1 96 207 PRO B CA 1
ATOM 3784 C C . PRO B 1 207 ? 1.251 -11.234 -25.156 1 96 207 PRO B C 1
ATOM 3786 O O . PRO B 1 207 ? 0.081 -11.328 -25.531 1 96 207 PRO B O 1
ATOM 3789 N N . GLU B 1 208 ? 2.314 -11.477 -25.875 1 91.5 208 GLU B N 1
ATOM 3790 C CA . GLU B 1 208 ? 2.152 -11.938 -27.25 1 91.5 208 GLU B CA 1
ATOM 3791 C C . GLU B 1 208 ? 1.34 -13.234 -27.312 1 91.5 208 GLU B C 1
ATOM 3793 O O . GLU B 1 208 ? 1.583 -14.156 -26.531 1 91.5 208 GLU B O 1
ATOM 3798 N N . GLY B 1 209 ? 0.343 -13.281 -28.156 1 87.31 209 GLY B N 1
ATOM 3799 C CA . GLY B 1 209 ? -0.453 -14.484 -28.344 1 87.31 209 GLY B CA 1
ATOM 3800 C C . GLY B 1 209 ? -1.636 -14.578 -27.406 1 87.31 209 GLY B C 1
ATOM 3801 O O . GLY B 1 209 ? -2.467 -15.484 -27.531 1 87.31 209 GLY B O 1
ATOM 3802 N N . ALA B 1 210 ? -1.692 -13.633 -26.5 1 92.19 210 ALA B N 1
ATOM 3803 C CA . ALA B 1 210 ? -2.791 -13.664 -25.531 1 92.19 210 ALA B CA 1
ATOM 3804 C C . ALA B 1 210 ? -4.121 -13.359 -26.219 1 92.19 210 ALA B C 1
ATOM 3806 O O . ALA B 1 210 ? -4.195 -12.484 -27.094 1 92.19 210 ALA B O 1
ATOM 3807 N N . ALA B 1 211 ? -5.109 -14.078 -25.812 1 91.12 211 ALA B N 1
ATOM 3808 C CA . ALA B 1 211 ? -6.445 -13.875 -26.359 1 91.12 211 ALA B CA 1
ATOM 3809 C C . ALA B 1 211 ? -7.09 -12.617 -25.781 1 91.12 211 ALA B C 1
ATOM 3811 O O . ALA B 1 211 ? -7.98 -12.031 -26.391 1 91.12 211 ALA B O 1
ATOM 3812 N N . ARG B 1 212 ? -6.652 -12.266 -24.656 1 91.5 212 ARG B N 1
ATOM 3813 C CA . ARG B 1 212 ? -7.121 -11.039 -24 1 91.5 212 ARG B CA 1
ATOM 3814 C C . ARG B 1 212 ? -6.066 -10.484 -23.062 1 91.5 212 ARG B C 1
ATOM 3816 O O . ARG B 1 212 ? -5.051 -11.133 -22.797 1 91.5 212 ARG B O 1
ATOM 3823 N N . ASP B 1 213 ? -6.391 -9.359 -22.516 1 94.19 213 ASP B N 1
ATOM 3824 C CA . ASP B 1 213 ? -5.504 -8.703 -21.562 1 94.19 213 ASP B CA 1
ATOM 3825 C C . ASP B 1 213 ? -5.531 -9.414 -20.203 1 94.19 213 ASP B C 1
ATOM 3827 O O . ASP B 1 213 ? -6.496 -10.109 -19.891 1 94.19 213 ASP B O 1
ATOM 3831 N N . LYS B 1 214 ? -4.441 -9.297 -19.453 1 97.12 214 LYS B N 1
ATOM 3832 C CA . LYS B 1 214 ? -4.422 -9.68 -18.047 1 97.12 214 LYS B CA 1
ATOM 3833 C C . LYS B 1 214 ? -5.68 -9.211 -17.328 1 97.12 214 LYS B C 1
ATOM 3835 O O . LYS B 1 214 ? -6.16 -8.094 -17.562 1 97.12 214 LYS B O 1
ATOM 3840 N N . PHE B 1 215 ? -6.215 -10.078 -16.578 1 97.44 215 PHE B N 1
ATOM 3841 C CA . PHE B 1 215 ? -7.445 -9.711 -15.891 1 97.44 215 PHE B CA 1
ATOM 3842 C C . PHE B 1 215 ? -7.301 -9.898 -14.391 1 97.44 215 PHE B C 1
ATOM 3844 O O . PHE B 1 215 ? -6.699 -10.875 -13.938 1 97.44 215 PHE B O 1
ATOM 3851 N N . VAL B 1 216 ? -7.879 -8.953 -13.633 1 98.44 216 VAL B N 1
ATOM 3852 C CA . VAL B 1 216 ? -7.855 -9.008 -12.172 1 98.44 216 VAL B CA 1
ATOM 3853 C C . VAL B 1 216 ? -9.281 -9.094 -11.633 1 98.44 216 VAL B C 1
ATOM 3855 O O . VAL B 1 216 ? -10.133 -8.273 -11.977 1 98.44 216 VAL B O 1
ATOM 3858 N N . PHE B 1 217 ? -9.539 -10.086 -10.875 1 98.06 217 PHE B N 1
ATOM 3859 C CA . PHE B 1 217 ? -10.789 -10.219 -10.133 1 98.06 217 PHE B CA 1
ATOM 3860 C C . PHE B 1 217 ? -10.578 -9.898 -8.656 1 98.06 217 PHE B C 1
ATOM 3862 O O . PHE B 1 217 ? -9.523 -10.203 -8.094 1 98.06 217 PHE B O 1
ATOM 3869 N N . GLU B 1 218 ? -11.633 -9.32 -8.062 1 96.94 218 GLU B N 1
ATOM 3870 C CA . GLU B 1 218 ? -11.641 -9.125 -6.617 1 96.94 218 GLU B CA 1
ATOM 3871 C C . GLU B 1 218 ? -12.82 -9.844 -5.973 1 96.94 218 GLU B C 1
ATOM 3873 O O . GLU B 1 218 ? -13.898 -9.945 -6.57 1 96.94 218 GLU B O 1
ATOM 3878 N N . HIS B 1 219 ? -12.586 -10.375 -4.82 1 96.44 219 HIS B N 1
ATOM 3879 C CA . HIS B 1 219 ? -13.664 -10.961 -4.035 1 96.44 219 HIS B CA 1
ATOM 3880 C C . HIS B 1 219 ? -13.719 -10.367 -2.635 1 96.44 219 HIS B C 1
ATOM 3882 O O . HIS B 1 219 ? -12.719 -9.82 -2.15 1 96.44 219 HIS B O 1
ATOM 3888 N N . ASP B 1 220 ? -14.805 -10.484 -1.943 1 94.12 220 ASP B N 1
ATOM 3889 C CA . ASP B 1 220 ? -15.102 -9.688 -0.756 1 94.12 220 ASP B CA 1
ATOM 3890 C C . ASP B 1 220 ? -14.539 -10.352 0.502 1 94.12 220 ASP B C 1
ATOM 3892 O O . ASP B 1 220 ? -14.859 -9.945 1.62 1 94.12 220 ASP B O 1
ATOM 3896 N N . THR B 1 221 ? -13.719 -11.305 0.363 1 93.31 221 THR B N 1
ATOM 3897 C CA . THR B 1 221 ? -13.164 -11.984 1.529 1 93.31 221 THR B CA 1
ATOM 3898 C C . THR B 1 221 ? -11.648 -11.812 1.594 1 93.31 221 THR B C 1
ATOM 3900 O O . THR B 1 221 ? -11.094 -10.945 0.924 1 93.31 221 THR B O 1
ATOM 3903 N N . GLY B 1 222 ? -11.047 -12.617 2.502 1 94.19 222 GLY B N 1
ATOM 3904 C CA . GLY B 1 222 ? -9.633 -12.438 2.793 1 94.19 222 GLY B CA 1
ATOM 3905 C C . GLY B 1 222 ? -8.742 -13.398 2.031 1 94.19 222 GLY B C 1
ATOM 3906 O O . GLY B 1 222 ? -8.961 -13.656 0.848 1 94.19 222 GLY B O 1
ATOM 3907 N N . HIS B 1 223 ? -7.676 -13.875 2.689 1 95.06 223 HIS B N 1
ATOM 3908 C CA . HIS B 1 223 ? -6.652 -14.727 2.092 1 95.06 223 HIS B CA 1
ATOM 3909 C C . HIS B 1 223 ? -7.164 -16.141 1.903 1 95.06 223 HIS B C 1
ATOM 3911 O O . HIS B 1 223 ? -6.785 -17.047 2.652 1 95.06 223 HIS B O 1
ATOM 3917 N N . ARG B 1 224 ? -7.996 -16.312 0.865 1 94.81 224 ARG B N 1
ATOM 3918 C CA . ARG B 1 224 ? -8.617 -17.594 0.553 1 94.81 224 ARG B CA 1
ATOM 3919 C C . ARG B 1 224 ? -9.164 -17.609 -0.871 1 94.81 224 ARG B C 1
ATOM 3921 O O . ARG B 1 224 ? -9.281 -16.547 -1.505 1 94.81 224 ARG B O 1
ATOM 3928 N N . PHE B 1 225 ? -9.508 -18.797 -1.35 1 95.56 225 PHE B N 1
ATOM 3929 C CA . PHE B 1 225 ? -10.305 -18.875 -2.564 1 95.56 225 PHE B CA 1
ATOM 3930 C C . PHE B 1 225 ? -11.695 -18.297 -2.34 1 95.56 225 PHE B C 1
ATOM 3932 O O . PHE B 1 225 ? -12.305 -18.516 -1.288 1 95.56 225 PHE B O 1
ATOM 3939 N N . PRO B 1 226 ? -12.203 -17.594 -3.398 1 94.25 226 PRO B N 1
ATOM 3940 C CA . PRO B 1 226 ? -13.609 -17.203 -3.258 1 94.25 226 PRO B CA 1
ATOM 3941 C C . PRO B 1 226 ? -14.539 -18.391 -3.059 1 94.25 226 PRO B C 1
ATOM 3943 O O . PRO B 1 226 ? -14.336 -19.438 -3.668 1 94.25 226 PRO B O 1
ATOM 3946 N N . THR B 1 227 ? -15.516 -18.172 -2.207 1 88.56 227 THR B N 1
ATOM 3947 C CA . THR B 1 227 ? -16.469 -19.25 -1.995 1 88.56 227 THR B CA 1
ATOM 3948 C C . THR B 1 227 ? -17.312 -19.484 -3.25 1 88.56 227 THR B C 1
ATOM 3950 O O . THR B 1 227 ? -17.875 -18.531 -3.816 1 88.56 227 THR B O 1
ATOM 3953 N N . GLY B 1 228 ? -17.5 -20.703 -3.65 1 85.62 228 GLY B N 1
ATOM 3954 C CA . GLY B 1 228 ? -18.156 -21.062 -4.895 1 85.62 228 GLY B CA 1
ATOM 3955 C C . GLY B 1 228 ? -19.594 -20.594 -4.973 1 85.62 228 GLY B C 1
ATOM 3956 O O . GLY B 1 228 ? -20 -19.953 -5.949 1 85.62 228 GLY B O 1
ATOM 3957 N N . GLU B 1 229 ? -20.328 -20.75 -3.912 1 85.12 229 GLU B N 1
ATOM 3958 C CA . GLU B 1 229 ? -21.75 -20.453 -3.893 1 85.12 229 GLU B CA 1
ATOM 3959 C C . GLU B 1 229 ? -22 -18.938 -3.98 1 85.12 229 GLU B C 1
ATOM 3961 O O . GLU B 1 229 ? -22.953 -18.5 -4.613 1 85.12 229 GLU B O 1
ATOM 3966 N N . ARG B 1 230 ? -21.047 -18.156 -3.494 1 86.69 230 ARG B N 1
ATOM 3967 C CA . ARG B 1 230 ? -21.25 -16.719 -3.416 1 86.69 230 ARG B CA 1
ATOM 3968 C C . ARG B 1 230 ? -20.562 -16 -4.586 1 86.69 230 ARG B C 1
ATOM 3970 O O . ARG B 1 230 ? -20.797 -14.812 -4.812 1 86.69 230 ARG B O 1
ATOM 3977 N N . HIS B 1 231 ? -19.734 -16.844 -5.363 1 93.94 231 HIS B N 1
ATOM 3978 C CA . HIS B 1 231 ? -18.953 -16.219 -6.422 1 93.94 231 HIS B CA 1
ATOM 3979 C C . HIS B 1 231 ? -19.031 -17.016 -7.715 1 93.94 231 HIS B C 1
ATOM 3981 O O . HIS B 1 231 ? -18.016 -17.219 -8.383 1 93.94 231 HIS B O 1
ATOM 3987 N N . GLU B 1 232 ? -20.188 -17.531 -8.039 1 93.81 232 GLU B N 1
ATOM 3988 C CA . GLU B 1 232 ? -20.375 -18.375 -9.219 1 93.81 232 GLU B CA 1
ATOM 3989 C C . GLU B 1 232 ? -20 -17.625 -10.492 1 93.81 232 GLU B C 1
ATOM 3991 O O . GLU B 1 232 ? -19.312 -18.172 -11.367 1 93.81 232 GLU B O 1
ATOM 3996 N N . GLN B 1 233 ? -20.438 -16.375 -10.555 1 95.69 233 GLN B N 1
ATOM 3997 C CA . GLN B 1 233 ? -20.156 -15.594 -11.75 1 95.69 233 GLN B CA 1
ATOM 3998 C C . GLN B 1 233 ? -18.656 -15.359 -11.914 1 95.69 233 GLN B C 1
ATOM 4000 O O . GLN B 1 233 ? -18.125 -15.398 -13.031 1 95.69 233 GLN B O 1
ATOM 4005 N N . LEU B 1 234 ? -17.984 -15.109 -10.859 1 96.5 234 LEU B N 1
ATOM 4006 C CA . LEU B 1 234 ? -16.531 -14.93 -10.898 1 96.5 234 LEU B CA 1
ATOM 4007 C C . LEU B 1 234 ? -15.852 -16.156 -11.492 1 96.5 234 LEU B C 1
ATOM 4009 O O . LEU B 1 234 ? -15.031 -16.031 -12.406 1 96.5 234 LEU B O 1
ATOM 4013 N N . TYR B 1 235 ? -16.234 -17.281 -11.023 1 97.44 235 TYR B N 1
ATOM 4014 C CA . TYR B 1 235 ? -15.609 -18.516 -11.492 1 97.44 235 TYR B CA 1
ATOM 4015 C C . TYR B 1 235 ? -15.953 -18.781 -12.945 1 97.44 235 TYR B C 1
ATOM 4017 O O . TYR B 1 235 ? -15.117 -19.281 -13.711 1 97.44 235 TYR B O 1
ATOM 4025 N N . GLU B 1 236 ? -17.172 -18.484 -13.352 1 96.81 236 GLU B N 1
ATOM 4026 C CA . GLU B 1 236 ? -17.547 -18.641 -14.758 1 96.81 236 GLU B CA 1
ATOM 4027 C C . GLU B 1 236 ? -16.703 -17.75 -15.656 1 96.81 236 GLU B C 1
ATOM 4029 O O . GLU B 1 236 ? -16.281 -18.172 -16.734 1 96.81 236 GLU B O 1
ATOM 4034 N N . ASP B 1 237 ? -16.5 -16.562 -15.203 1 97.12 237 ASP B N 1
ATOM 4035 C CA . ASP B 1 237 ? -15.688 -15.641 -15.977 1 97.12 237 ASP B CA 1
ATOM 4036 C C . ASP B 1 237 ? -14.234 -16.109 -16.062 1 97.12 237 ASP B C 1
ATOM 4038 O O . ASP B 1 237 ? -13.625 -16.078 -17.125 1 97.12 237 ASP B O 1
ATOM 4042 N N . VAL B 1 238 ? -13.703 -16.547 -14.93 1 97.69 238 VAL B N 1
ATOM 4043 C CA . VAL B 1 238 ? -12.344 -17.062 -14.898 1 97.69 238 VAL B CA 1
ATOM 4044 C C . VAL B 1 238 ? -12.227 -18.25 -15.852 1 97.69 238 VAL B C 1
ATOM 4046 O O . VAL B 1 238 ? -11.281 -18.344 -16.641 1 97.69 238 VAL B O 1
ATOM 4049 N N . ALA B 1 239 ? -13.18 -19.141 -15.781 1 97.19 239 ALA B N 1
ATOM 4050 C CA . ALA B 1 239 ? -13.188 -20.328 -16.641 1 97.19 239 ALA B CA 1
ATOM 4051 C C . ALA B 1 239 ? -13.203 -19.938 -18.109 1 97.19 239 ALA B C 1
ATOM 4053 O O . ALA B 1 239 ? -12.461 -20.5 -18.922 1 97.19 239 ALA B O 1
ATOM 4054 N N . ARG B 1 240 ? -14.023 -18.984 -18.422 1 96 240 ARG B N 1
ATOM 4055 C CA . ARG B 1 240 ? -14.117 -18.516 -19.797 1 96 240 ARG B CA 1
ATOM 4056 C C . ARG B 1 240 ? -12.781 -17.969 -20.281 1 96 240 ARG B C 1
ATOM 4058 O O . ARG B 1 240 ? -12.352 -18.266 -21.406 1 96 240 ARG B O 1
ATOM 4065 N N . ILE B 1 241 ? -12.133 -17.234 -19.453 1 96.88 241 ILE B N 1
ATOM 4066 C CA . ILE B 1 241 ? -10.867 -16.609 -19.844 1 96.88 241 ILE B CA 1
ATOM 4067 C C . ILE B 1 241 ? -9.789 -17.672 -20 1 96.88 241 ILE B C 1
ATOM 4069 O O . ILE B 1 241 ? -9 -17.641 -20.953 1 96.88 241 ILE B O 1
ATOM 4073 N N . ILE B 1 242 ? -9.766 -18.656 -19.094 1 97.25 242 ILE B N 1
ATOM 4074 C CA . ILE B 1 242 ? -8.812 -19.75 -19.203 1 97.25 242 ILE B CA 1
ATOM 4075 C C . ILE B 1 242 ? -9 -20.453 -20.547 1 97.25 242 ILE B C 1
ATOM 4077 O O . ILE B 1 242 ? -8.031 -20.703 -21.266 1 97.25 242 ILE B O 1
ATOM 4081 N N . ARG B 1 243 ? -10.234 -20.734 -20.859 1 95.69 243 ARG B N 1
ATOM 4082 C CA . ARG B 1 243 ? -10.531 -21.453 -22.094 1 95.69 243 ARG B CA 1
ATOM 4083 C C . ARG B 1 243 ? -10.148 -20.609 -23.312 1 95.69 243 ARG B C 1
ATOM 4085 O O . ARG B 1 243 ? -9.672 -21.156 -24.312 1 95.69 243 ARG B O 1
ATOM 4092 N N . LEU B 1 244 ? -10.383 -19.359 -23.234 1 94.75 244 LEU B N 1
ATOM 4093 C CA . LEU B 1 244 ? -10.016 -18.469 -24.328 1 94.75 244 LEU B CA 1
ATOM 4094 C C . LEU B 1 244 ? -8.508 -18.516 -24.578 1 94.75 244 LEU B C 1
ATOM 4096 O O . LEU B 1 244 ? -8.07 -18.562 -25.734 1 94.75 244 LEU B O 1
ATOM 4100 N N . HIS B 1 245 ? -7.73 -18.562 -23.547 1 94.69 245 HIS B N 1
ATOM 4101 C CA . HIS B 1 245 ? -6.277 -18.531 -23.672 1 94.69 245 HIS B CA 1
ATOM 4102 C C . HIS B 1 245 ? -5.742 -19.891 -24.141 1 94.69 245 HIS B C 1
ATOM 4104 O O . HIS B 1 245 ? -4.734 -19.953 -24.844 1 94.69 245 HIS B O 1
ATOM 4110 N N . CYS B 1 246 ? -6.426 -20.922 -23.766 1 93.44 246 CYS B N 1
ATOM 4111 C CA . CYS B 1 246 ? -5.844 -22.25 -23.938 1 93.44 246 CYS B CA 1
ATOM 4112 C C . CYS B 1 246 ? -6.43 -22.953 -25.156 1 93.44 246 CYS B C 1
ATOM 4114 O O . CYS B 1 246 ? -5.785 -23.812 -25.734 1 93.44 246 CYS B O 1
ATOM 4116 N N . GLU B 1 247 ? -7.613 -22.75 -25.562 1 86.06 247 GLU B N 1
ATOM 4117 C CA . GLU B 1 247 ? -8.281 -23.406 -26.672 1 86.06 247 GLU B CA 1
ATOM 4118 C C . GLU B 1 247 ? -8.367 -22.5 -27.891 1 86.06 247 GLU B C 1
ATOM 4120 O O . GLU B 1 247 ? -8.547 -22.969 -29.016 1 86.06 247 GLU B O 1
ATOM 4125 N N . GLY B 1 248 ? -8.031 -21.219 -27.797 1 73.62 248 GLY B N 1
ATOM 4126 C CA . GLY B 1 248 ? -8.203 -20.266 -28.891 1 73.62 248 GLY B CA 1
ATOM 4127 C C . GLY B 1 248 ? -9.648 -19.844 -29.109 1 73.62 248 GLY B C 1
ATOM 4128 O O . GLY B 1 248 ? -10.57 -20.562 -28.703 1 73.62 248 GLY B O 1
ATOM 4129 N N . PRO B 1 249 ? -9.766 -18.594 -29.578 1 60.25 249 PRO B N 1
ATOM 4130 C CA . PRO B 1 249 ? -11.125 -18.094 -29.781 1 60.25 249 PRO B CA 1
ATOM 4131 C C . PRO B 1 249 ? -11.953 -18.984 -30.703 1 60.25 249 PRO B C 1
ATOM 4133 O O . PRO B 1 249 ? -13.164 -19.109 -30.531 1 60.25 249 PRO B O 1
ATOM 4136 N N . ALA B 1 250 ? -11.305 -19.578 -31.625 1 50.44 250 ALA B N 1
ATOM 4137 C CA . ALA B 1 250 ? -12.023 -20.344 -32.625 1 50.44 250 ALA B CA 1
ATOM 4138 C C . ALA B 1 250 ? -12.68 -21.578 -32.031 1 50.44 250 ALA B C 1
ATOM 4140 O O . ALA B 1 250 ? -13.828 -21.891 -32.344 1 50.44 250 ALA B O 1
ATOM 4141 N N . ARG B 1 251 ? -12.062 -22.234 -31.172 1 52 251 ARG B N 1
ATOM 4142 C CA . ARG B 1 251 ? -12.625 -23.438 -30.594 1 52 251 ARG B CA 1
ATOM 4143 C C . ARG B 1 251 ? -13.766 -23.125 -29.625 1 52 251 ARG B C 1
ATOM 4145 O O . ARG B 1 251 ? -14.742 -23.859 -29.531 1 52 251 ARG B O 1
ATOM 4152 N N . LEU B 1 252 ? -13.797 -21.953 -28.953 1 53.81 252 LEU B N 1
ATOM 4153 C CA . LEU B 1 252 ? -14.844 -21.578 -28.016 1 53.81 252 LEU B CA 1
ATOM 4154 C C . LEU B 1 252 ? -16.125 -21.203 -28.75 1 53.81 252 LEU B C 1
ATOM 4156 O O . LEU B 1 252 ? -17.234 -21.438 -28.25 1 53.81 252 LEU B O 1
ATOM 4160 N N . ARG B 1 253 ? -16.031 -20.531 -29.859 1 47.34 253 ARG B N 1
ATOM 4161 C CA . ARG B 1 253 ? -17.203 -20.188 -30.656 1 47.34 253 ARG B CA 1
ATOM 4162 C C . ARG B 1 253 ? -17.875 -21.438 -31.219 1 47.34 253 ARG B C 1
ATOM 4164 O O . ARG B 1 253 ? -19.094 -21.484 -31.359 1 47.34 253 ARG B O 1
ATOM 4171 N N . ALA B 1 254 ? -17.156 -22.406 -31.562 1 44.22 254 ALA B N 1
ATOM 4172 C CA . ALA B 1 254 ? -17.703 -23.609 -32.188 1 44.22 254 ALA B CA 1
ATOM 4173 C C . ALA B 1 254 ? -18.578 -24.375 -31.188 1 44.22 254 ALA B C 1
ATOM 4175 O O . ALA B 1 254 ? -19.562 -25 -31.594 1 44.22 254 ALA B O 1
ATOM 4176 N N . GLU B 1 255 ? -18.312 -24.328 -29.938 1 45.81 255 GLU B N 1
ATOM 4177 C CA . GLU B 1 255 ? -19.141 -25.062 -28.969 1 45.81 255 GLU B CA 1
ATOM 4178 C C . GLU B 1 255 ? -20.453 -24.328 -28.719 1 45.81 255 GLU B C 1
ATOM 4180 O O . GLU B 1 255 ? -21.406 -24.938 -28.219 1 45.81 255 GLU B O 1
ATOM 4185 N N . LYS B 1 256 ? -20.469 -23.125 -28.906 1 49.88 256 LYS B N 1
ATOM 4186 C CA . LYS B 1 256 ? -21.766 -22.469 -28.734 1 49.88 256 LYS B CA 1
ATOM 4187 C C . LYS B 1 256 ? -22.766 -22.953 -29.797 1 49.88 256 LYS B C 1
ATOM 4189 O O . LYS B 1 256 ? -23.969 -22.781 -29.641 1 49.88 256 LYS B O 1
ATOM 4194 N N . TYR B 1 257 ? -22.406 -23.297 -30.891 1 38.78 257 TYR B N 1
ATOM 4195 C CA . TYR B 1 257 ? -23.281 -23.703 -31.969 1 38.78 257 TYR B CA 1
ATOM 4196 C C . TYR B 1 257 ? -23.469 -25.219 -32 1 38.78 257 TYR B C 1
ATOM 4198 O O . TYR B 1 257 ? -24.125 -25.75 -32.875 1 38.78 257 TYR B O 1
ATOM 4206 N N . THR B 1 258 ? -22.906 -25.906 -31.25 1 31.34 258 THR B N 1
ATOM 4207 C CA . THR B 1 258 ? -23.312 -27.312 -31.234 1 31.34 258 THR B CA 1
ATOM 4208 C C . THR B 1 258 ? -24.172 -27.609 -30 1 31.34 258 THR B C 1
ATOM 4210 O O . THR B 1 258 ? -23.891 -27.094 -28.906 1 31.34 258 THR B O 1
#

Organism: Phytophthora sojae (strain P6497) (NCBI:txid1094619)

Foldseek 3Di:
DPPQDAAEEEEFEAAQAFQVVRVVQCVLLCVLQPPRHDYDTGAAPAFHPDDDPPVRCVPCVVVDGTGHNWDWDFADWDWFQDPPPRDIDTPLVLQGTATGCNVVSLVVCVVVLVVVPAHAEYEYAANGLQNVQLNLLVCCVPPVDDRYQEYEYEQYFHHRHSVSVVSFAPPVGHGDARQHHYEYEAEPAEPRRVRSVVNVVRHAQDHPQQLHGYYYHYDHHYRGRPDNVVCNVVSNVVSVRSCCRRVNPVVVVVVVVD/DPPQDAAEEEEFEAAQAFQVVRVVQCVLLCVLQPPRHDYDTGAAPAFHPDDDPPVRCVVCVVVDGTGHNWDWDFADWDWFQDPPPRDIDTPLVLQGTATGCNVVSLVVCVVVLVVVPAHAEYEYAANGLQNVQLNLLVCCVPPVDDRYQEYEYEQYFHHRHSVSQVSFAPPVGHGDARQHHYEYEAEPAEPRRVRSVVNVVRHAQDHPQQLHGYYYHYDHHYRGRPDNVVCNVVSNVVSVRSCCRRVPPVVVVVVVVD

Nearest PDB structures (foldseek):
  8q03-assembly1_B  TM=4.970E-01  e=1.981E-04  metagenome
  3ds8-assembly1_A  TM=4.157E-01  e=6.655E-05  Listeria innocua
  5jd5-assembly2_B  TM=4.718E-01  e=4.100E-04  uncultured bacterium
  6z69-assembly1_A  TM=4.551E-01  e=1.221E-02  Pseudonocardia thermophila
  3guu-assembly2_B  TM=5.084E-01  e=7.996E-01  Moesziomyces antarcticus

InterPro domains:
  IPR005645 Serine hydrolase domain [PF03959] (4-232)
  IPR029058 Alpha/Beta hydrolase fold [G3DSA:3.40.50.1820] (3-246)
  IPR029058 Alpha/Beta hydrolase fold [SSF53474] (6-246)
  IPR050593 Lovastatin nonaketide synthase thioesterase [PTHR48070] (4-243)

Sequence (516 aa):
MGATKKLRVLCMHGYRTNAKIMEDQTRGLRKALAPHAEFVFLNGPIEARGPSDDVIEKLYAEHKPFCEWGSFKERERPHRLDPETQEIEYLDKGWYHDYVDWETTVKYMDEQLPKLGPIDAVVGFSQGAQTMTALTMWYLHHHNKRWWNCCVSVCGPRVRGAALRPLFENPDGTPRLVSMPSIHIVGKTDKWKSGCYEMVGMYEDHPEGAARDKFVFEHDTGHRFPTGERHEQLYEDVARIIRLHCEGPARLRAEKYTMGATKKLRVLCMHGYRTNAKIMEDQTRGLRKALAPHAEFVFLNGPIEARGPSDDVIEKLYAEHKPFCEWGSFKERERPHRLDPETQEIEYLDKGWYHDYVDWETTVKYMDEQLPKLGPIDAVVGFSQGAQTMTALTMWYLHHHNKRWWNCCVSVCGPRVRGAALRPLFENPDGTPRLVSMPSIHIVGKTDKWKSGCYEMVGMYEDHPEGAARDKFVFEHDTGHRFPTGERHEQLYEDVARIIRLHCEGPARLRAEKYT

pLDDT: mean 92.88, std 11.63, range [31.34, 98.88]

Secondary structure (DSSP, 8-state):
----PPEEEEEE--TTB-HHHHHHHTHHHHHHHTTSEEEEEE--SEE-SS---HHHHHHTGGGPPPEES-EEEE----EEE-TTT--EEESSTT--EEEESHHHHHHHHHHHHHHH---SEEEEETHHHHHHHHHHHHHHHHH---S-SEEEEES-PPP-BGGGHHHHB-TTS-B--B-S-EEEEEETT-TTHHHHHHHHTTB-SS-TT-SS--EEEEESSSSSPPPTTT-HHHHHHHHHHHHHHHHHHHHHHHHH--/----PPEEEEEE--TTB-HHHHHHHTHHHHHHHTTSEEEEEE--SEE-SS---HHHHHHTGGGPPPEES-EEEE----EEE-TTT--EEESSTT--EEEESHHHHHHHHHHHHHHH---SEEEEETHHHHHHHHHHHHHHHHH---S-SEEEEES-PPP-BGGGHHHHB-TTS-B--B-S-EEEEEETT-TTHHHHHHHHTTB-SS-TT-SS--EEEEESSSSSPPPTTT-HHHHHHHHHHHHHHHHHHHHHHHHH--

=== Feature glossary ===
A reading guide for the features in this record.

Start from the sequence.

  · This is the polypeptide sequence — one letter per residue, N-terminus first. Length ranges from a few dozen residues for small domains to over a thousand for large multi-domain proteins.

Fold it, and you get atomic coordinates and the backbone conformation that goes with them.

  · Structure coordinates are given as an mmCIF _atom_site loop: one row per atom with element, residue name, chain id, sequence number, and x/y/z position in Å. Only the four main-chain atoms per residue are included here; side chains are omitted to keep the record compact.

  · Backbone dihedral angles. Every residue except chain termini has a φ (preceding-C → N → Cα → C) and a ψ (N → Cα → C → next-N). They are reported in degrees following the IUPAC sign convention. Secondary structure is essentially a statement about which (φ, ψ) basin each residue occupies.

  · The SS8 string is DSSP's per-residue secondary-structure call. α-helix (H) means an i→i+4 H-bond ladder; β-strand (E) means the residue participates in a β-sheet; 3₁₀ (G) and π (I) are tighter and wider helices; T/S are turns/bends; '-' is loop.

  · SS3 is a coarse helix/strand/coil call (letters a/b/c) made by the P-SEA algorithm from inter-Cα distances and dihedrals. It is less detailed than DSSP but needs only Cα positions.

Summarize the fold with a handful of shape descriptors and a per-residue structural alphabet.

  · Radius of gyration (Rg) is the root-mean-square distance of Cα atoms from their centroid — a single number for overall size and compactness. A globular domain of N residues has Rg ≈ 2.2·N^0.38 Å; an extended or disordered chain has a much larger Rg. The Cα contact count is the number of residue pairs whose Cα atoms are within 8 Å and are more than four positions apart in sequence — a standard proxy for tertiary packing density. The bounding box is the smallest axis-aligned box enclosing all Cα atoms.

  · The Foldseek 3Di string encodes local tertiary geometry as a 20-letter alphabet — one character per residue — derived from the relative positions of nearby Cα atoms. Unlike the amino-acid sequence, 3Di is a direct function of the 3D structure, so two proteins with the same fold have similar 3Di strings even at low sequence identity.

  · Solvent-accessible surface area (SASA) is the area in Å² traced out by the centre of a 1.4 Å probe sphere (a water molecule) rolled over the protein's van der Waals surface (Shrake–Rupley / Lee–Richards construction). Buried residues have near-zero SASA; fully exposed residues can exceed 200 Å². The total SASA scales roughly with the number of surface residues.

Ask how reliable the model is.

  · pLDDT (predicted Local Distance Difference Test) is AlphaFold's per-residue confidence score, ranging from 0 to 100. Values above 90 indicate high confidence (typically well-packed cores); 70–90 is confident; 50–70 low confidence; below 50 usually means the region is disordered or the prediction is unreliable there. AlphaFold stores pLDDT in the mmCIF B-factor column.

  · B-factor (Debye–Waller factor) reflects atomic displacement in the crystal lattice. It is an experimental observable (units Å²), not a prediction; low values mean the atom is pinned down, high values mean it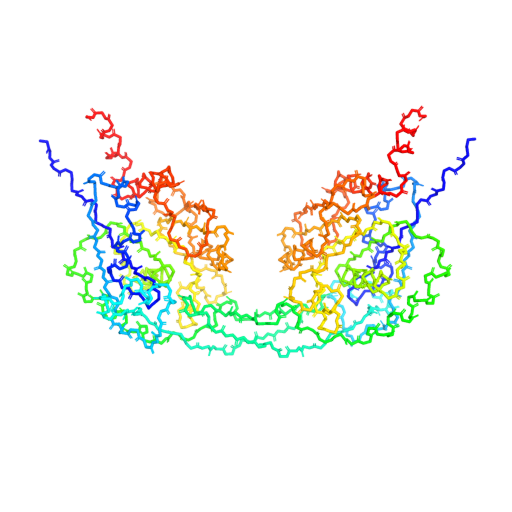 moves or is heterogeneous across the crystal.

  · Predicted Aligned Error (PAE) is an AlphaFold confidence matrix: entry (i, j) is the expected error in the position of residue j, in ångströms, when the prediction is superimposed on the true structure at residue i. Low PAE within a block of residues means that block is internally rigid and well-predicted; high PAE between two blocks means their relative placement is uncertain even if each block individually is confident.

Place it in context: what it resembles, what it is annotated as, and how it looks.

  · Nearest PDB neighbors are the top structural matches found by Foldseek when searching this structure against the entire Protein Data Bank. Each hit reports a TM-score (0 to 1; >0.5 almost always implies the same fold) and an E-value. These are *structural* homologs — they may share no detectable sequence similarity.

  · Functional annotations link the protein to curated databases. InterPro entries identify conserved domains and families by matching the sequence against member-database signatures (Pfam, PROSITE, CDD, …). Gene Ontology (GO) terms describe molecular function, biological process, and cellular component in a controlled vocabulary. CATH places the structure in a hierarchical fold classification (Class/Architecture/Topology/Homologous-superfamily). The organism is the source species.

  · Three diagnostic plots accompany the record. The Cα contact map visualizes the tertiary structure as a 2D adjacency matrix (8 Å cutoff, sequence-local contacts suppressed). The Ramachandran plot shows the distribution of backbone (φ, ψ) torsions, with points in the α and β basins reflecting secondary structure content. The PAE plot shows AlphaFold's inter-residue confidence as a color matrix.

  · Six rendered views show the 3D structure from the faces of a cube — i.e. along ±x, ±y, ±z. Rendering representation is drawn randomly per protein from cartoon (secondary-structure ribbons), sticks (backbone bonds), or molecular surface; coloring is either N→C rainbow (blue at the N-terminus through red at the C-terminus) or one color per chain.